Protein AF-0000000078526936 (afdb_homodimer)

Foldseek 3Di:
DADDFKDWDDDCFFFVDWDDLDSFKIKTKGWDFAQAKDKTKMWGRAKKKKKKAKAADWWWKDKPNHTDIHDHQKIKIKTAGTIMMMTIDHHGDITTMMMMIGHFVVQQVLLCVLPNDFQDTSVQQCPDNMGMDMDGHDPVLVVLVVVVVVQVVPPDPDRPSVVVVVSVSVNSSVVSVCCLCCLQCCVVVVPCPVLNVVLLVVLLVQCLVPLQHGDDLCRSCVVSVHTSSNSQRSNCNVVVDGPVVSSLVSLLVQLLVVLLVLPDDQVRSCNVRHHPDSVVSQVSNCVVPVDGSRVNND/DADDFKDWDDDCFFFVDWDDLDSFKIKTKGWDFAQAKDKTKMWGRAKKKKKKAKAADKWWKDKPNHTDIHDHQKIKIKTAGTIMMMTIDHHGDITTMMMMMGHFVVQQVLLCVLPNDWPDTSVLQPPDNMGMDMDGHDPVLVVLVVVVVVQVPPPDPDRPSVSVVVSVSVNSSVVSLVCLLVVLCCVVVVDCPVLNVVLLVVLLVQCLVPLQHGDDLCRSCVVSVHISSSSQNNNCRVVVDGPVVSSLVSLLVQLLVVLLVQPDDQVRSCNVRHHPDSVVSQVSNCVVPVDGSRVNND

Solvent-accessible surface area (backbone atoms only — not comparable to full-atom values): 30686 Å² total; per-residue (Å²): 126,71,62,75,53,63,44,67,70,76,47,83,33,44,53,58,42,76,46,74,73,41,52,48,33,36,41,35,35,25,41,48,64,33,86,45,71,40,79,46,60,36,32,39,76,44,56,34,33,36,44,34,39,29,72,59,46,70,45,54,35,27,46,72,86,38,78,43,78,43,38,52,64,30,41,39,40,37,29,34,29,76,35,44,34,39,36,64,45,49,54,68,42,54,47,38,34,42,41,34,39,31,31,45,68,56,41,25,53,47,38,25,29,47,71,35,93,60,74,39,34,49,70,74,58,36,82,49,50,60,26,72,52,71,43,78,51,50,72,67,55,48,53,48,51,50,51,52,49,57,63,65,62,54,82,60,90,70,64,40,44,36,42,51,42,14,51,51,36,37,53,49,37,54,52,49,50,43,49,52,40,33,61,19,27,67,34,48,85,23,53,56,42,71,62,47,43,50,30,49,52,48,46,50,52,51,38,68,74,25,53,52,69,49,69,49,64,64,54,46,14,60,75,48,71,37,53,30,50,38,42,45,41,38,39,21,67,75,73,70,39,40,65,65,57,46,51,52,50,49,27,46,53,50,28,50,53,40,23,64,70,59,83,41,54,65,62,55,28,31,46,63,33,46,40,91,42,58,68,60,41,39,50,51,38,21,71,74,70,72,47,54,60,68,70,48,56,109,126,72,62,75,55,64,45,68,71,77,47,82,32,45,51,59,41,78,46,73,72,41,50,49,32,34,41,34,34,25,40,48,63,33,86,47,71,42,78,47,61,37,33,38,77,42,57,36,34,36,44,34,38,29,72,62,47,72,43,55,36,27,46,72,85,39,79,44,76,42,38,52,63,30,40,38,39,35,30,32,28,76,34,43,36,40,36,65,43,50,53,68,41,56,47,38,36,43,40,34,38,31,31,44,68,54,42,26,51,47,40,25,30,47,69,35,92,61,90,55,35,49,70,75,57,37,83,49,50,61,25,72,53,73,44,77,52,51,72,68,58,48,52,48,52,51,52,52,51,57,63,64,61,55,80,60,92,71,65,41,44,35,42,50,41,14,50,50,35,36,53,49,38,56,49,49,51,44,44,55,49,30,62,30,20,61,39,38,88,26,60,56,44,72,63,49,43,49,29,50,53,48,47,51,52,51,39,69,75,25,55,56,69,51,69,47,64,63,55,45,14,62,75,53,73,34,51,51,66,42,43,49,49,41,38,22,66,77,74,69,39,41,66,64,58,47,52,52,50,51,28,47,52,50,28,50,54,42,23,65,69,59,81,42,54,68,62,55,30,32,46,63,34,49,43,91,43,58,68,62,42,40,51,53,38,21,71,75,70,72,46,52,60,69,68,50,58,110

Secondary structure (DSSP, 8-state):
-----EEE---SSTTSEEEEEETTEEEEEEEEE-SS-EEEEEEESS-EEEEEEESSS-EEEEETTEEEEE-TTEEEEEEESS-EEEEEE-TT-EEEEEEEEE-HHHHHHHHHHHH-S-S-SHHHH--SSEEEEEEE--HHHHHHHHHHHHHHHS--S---HHHHHHHHHHHHHHHHHHHHHHHHHTTTTS---HHHHHHHHHHHHHHHHTSSSPPPHHHHHHHTT--HHHHHHHHHHHHSS-HHHHHHHHHHHHHHHHHHHTSS-HHHHHHHTT-S-HHHHHHHHHHHHSS-HHHHT-/-----EEE---SSTTSEEEEEETTEEEEEEEEE-SS-EEEEEEESS-EEEEEEESSS-EEEEETTEEEEE-TTEEEEEEESS-EEEEEE-TT-EEEEEEEEE-HHHHHHHHHHHH-S-S-SHHHH--SSEEEEEEE--HHHHHHHHHHHHHHHS--S---HHHHHHHHHHHHHHHHHHHHHHTTTTTTTS---HHHHHHHHHHHHHHHHTSSSPPPHHHHHHHTT--HHHHHHHHHHHHSS-HHHHHHHHHHHHHHHHHHHTSS-HHHHHHHTT-S-HHHHHHHHHHHHSS-HHHHH-

Radius of gyration: 30.87 Å; Cα contacts (8 Å, |Δi|>4): 1061; chains: 2; bounding box: 77×74×76 Å

Nearest PDB structures (foldseek):
  3oio-assembly1_A  TM=9.435E-01  e=1.648E-06  Chromobacterium violaceum
  6swi-assembly1_A  TM=8.668E-01  e=1.620E-05  Geobacillus stearothermophilus
  3w6v-assembly1_A  TM=9.148E-01  e=3.162E-04  Streptomyces griseus
  2gu9-assembly1_B  TM=5.871E-01  e=8.353E-04  Xanthomonas campestris
  8hfb-assembly1_B  TM=5.351E-01  e=3.907E-03  Bacillus subtilis

pLDDT: mean 86.29, std 12.51, range [29.62, 98.69]

Sequence (596 aa):
MSYLPLKYESSDIFPKKTIALRPDLHVMVSSGVFSNNTKRQSGTTAPVFELSYTRKNIIYGEVNRVPVELRPGYSMLGFLGEACAHSEYNSGEEVQLYSIWVSPHTFDGFCEAVCGKSNIGFRSFQKDTYSHCGFKSDAREESIINKLDMCFIKEANQINRLLLESYILELLSINIERLIGEDNSKEYVNRLSRTDIDRLTYARELLLNQLESPPTLFELSRIIHMNDCKLKRSFKQYFGKTVYEFIREQRLEKAFALLEQGEHNVSESAFAVGYTNVSHFSEAFQKKFGILPRVLIRMSYLPLKYESSDIFPKKTIALRPDLHVMVSSGVFSNNTKRQSGTTAPVFELSYTRKNIIYGEVNRVPVELRPGYSMLGFLGEACAHSEYNSGEEVQLYSIWVSPHTFDGFCEAVCGKSNIGFRSFQKDTYSHCGFKSDAREESIINKLDMCFIKEANQINRLLLESYILELLSINIERLIGEDNSKEYVNRLSRTDIDRLTYARELLLNQLESPPTLFELSRIIHMNDCKLKRSFKQYFGKTVYEFIREQRLEKAFALLEQGEHNVSESAFAVGYTNVSHFSEAFQKKFGILPRVLIR

Structure (mmCIF, N/CA/C/O backbone):
data_AF-0000000078526936-model_v1
#
loop_
_entity.id
_entity.type
_entity.pdbx_description
1 polymer 'AraC family transcriptional regulator'
#
loop_
_atom_site.group_PDB
_atom_site.id
_atom_site.type_symbol
_atom_site.label_atom_id
_atom_site.label_alt_id
_atom_site.label_comp_id
_atom_site.label_asym_id
_atom_site.label_entity_id
_atom_site.label_seq_id
_atom_site.pdbx_PDB_ins_code
_atom_site.Cartn_x
_atom_site.Cartn_y
_atom_site.Cartn_z
_atom_site.occupancy
_atom_site.B_iso_or_equiv
_atom_site.auth_seq_id
_atom_site.auth_comp_id
_atom_site.auth_asym_id
_atom_site.auth_atom_id
_atom_site.pdbx_PDB_model_num
ATOM 1 N N . MET A 1 1 ? -12.672 7.824 -14.664 1 58.69 1 MET A N 1
ATOM 2 C CA . MET A 1 1 ? -13.844 7.594 -13.828 1 58.69 1 MET A CA 1
ATOM 3 C C . MET A 1 1 ? -13.789 6.211 -13.18 1 58.69 1 MET A C 1
ATOM 5 O O . MET A 1 1 ? -13.328 5.25 -13.797 1 58.69 1 MET A O 1
ATOM 9 N N . SER A 1 2 ? -13.867 6.164 -11.852 1 71.94 2 SER A N 1
ATOM 10 C CA . SER A 1 2 ? -13.898 4.906 -11.109 1 71.94 2 SER A CA 1
ATOM 11 C C . SER A 1 2 ? -15.102 4.062 -11.5 1 71.94 2 SER A C 1
ATOM 13 O O . SER A 1 2 ? -16.203 4.594 -11.711 1 71.94 2 SER A O 1
ATOM 15 N N . TYR A 1 3 ? -14.859 2.785 -11.938 1 82.12 3 TYR A N 1
ATOM 16 C CA . TYR A 1 3 ? -15.914 1.875 -12.367 1 82.12 3 TYR A CA 1
ATOM 17 C C . TYR A 1 3 ? -15.945 0.623 -11.5 1 82.12 3 TYR A C 1
ATOM 19 O O . TYR A 1 3 ? -14.914 -0.019 -11.289 1 82.12 3 TYR A O 1
ATOM 27 N N . LEU A 1 4 ? -16.984 0.373 -10.922 1 90.25 4 LEU A N 1
ATOM 28 C CA . LEU A 1 4 ? -17.266 -0.844 -10.164 1 90.25 4 LEU A CA 1
ATOM 29 C C . LEU A 1 4 ? -18.438 -1.608 -10.781 1 90.25 4 LEU A C 1
ATOM 31 O O . LEU A 1 4 ? -19.578 -1.141 -10.75 1 90.25 4 LEU A O 1
ATOM 35 N N . PRO A 1 5 ? -18.266 -2.797 -11.367 1 94.12 5 PRO A N 1
ATOM 36 C CA . PRO A 1 5 ? -19.266 -3.514 -12.148 1 94.12 5 PRO A CA 1
ATOM 37 C C . PRO A 1 5 ? -20.203 -4.367 -11.289 1 94.12 5 PRO A C 1
ATOM 39 O O . PRO A 1 5 ? -20.312 -5.578 -11.508 1 94.12 5 PRO A O 1
ATOM 42 N N . LEU A 1 6 ? -20.859 -3.77 -10.398 1 95 6 LEU A N 1
ATOM 43 C CA . LEU A 1 6 ? -21.75 -4.469 -9.477 1 95 6 LEU A CA 1
ATOM 44 C C . LEU A 1 6 ? -23.156 -3.879 -9.523 1 95 6 LEU A C 1
ATOM 46 O O . LEU A 1 6 ? -23.328 -2.672 -9.711 1 95 6 LEU A O 1
ATOM 50 N N . LYS A 1 7 ? -24.094 -4.746 -9.43 1 93.44 7 LYS A N 1
ATOM 51 C CA . LYS A 1 7 ? -25.484 -4.367 -9.203 1 93.44 7 LYS A CA 1
ATOM 52 C C . LYS A 1 7 ? -25.984 -4.879 -7.852 1 93.44 7 LYS A C 1
ATOM 54 O O . LYS A 1 7 ? -25.844 -6.066 -7.547 1 93.44 7 LYS A O 1
ATOM 59 N N . TYR A 1 8 ? -26.438 -3.977 -7.047 1 91.44 8 TYR A N 1
ATOM 60 C CA . TYR A 1 8 ? -26.953 -4.371 -5.742 1 91.44 8 TYR A CA 1
ATOM 61 C C . TYR A 1 8 ? -27.906 -3.32 -5.191 1 91.44 8 TYR A C 1
ATOM 63 O O . TYR A 1 8 ? -27.906 -2.174 -5.645 1 91.44 8 TYR A O 1
ATOM 71 N N . GLU A 1 9 ? -28.766 -3.785 -4.305 1 86.69 9 GLU A N 1
ATOM 72 C CA . GLU A 1 9 ? -29.594 -2.84 -3.572 1 86.69 9 GLU A CA 1
ATOM 73 C C . GLU A 1 9 ? -28.891 -2.332 -2.32 1 86.69 9 GLU A C 1
ATOM 75 O O . GLU A 1 9 ? -28.516 -3.119 -1.445 1 86.69 9 GLU A O 1
ATOM 80 N N . SER A 1 10 ? -28.734 -1.094 -2.242 1 87.5 10 SER A N 1
ATOM 81 C CA . SER A 1 10 ? -28.047 -0.51 -1.099 1 87.5 10 SER A CA 1
ATOM 82 C C . SER A 1 10 ? -28.938 -0.469 0.13 1 87.5 10 SER A C 1
ATOM 84 O O . SER A 1 10 ? -30.172 -0.363 0.007 1 87.5 10 SER A O 1
ATOM 86 N N . SER A 1 11 ? -28.328 -0.636 1.235 1 90.5 11 SER A N 1
ATOM 87 C CA . SER A 1 11 ? -28.984 -0.493 2.527 1 90.5 11 SER A CA 1
ATOM 88 C C . SER A 1 11 ? -28.109 0.243 3.527 1 90.5 11 SER A C 1
ATOM 90 O O . SER A 1 11 ? -27.031 0.731 3.17 1 90.5 11 SER A O 1
ATOM 92 N N . ASP A 1 12 ? -28.516 0.341 4.754 1 91.19 12 ASP A N 1
ATOM 93 C CA . ASP A 1 12 ? -27.734 0.994 5.797 1 91.19 12 ASP A CA 1
ATOM 94 C C . ASP A 1 12 ? -26.578 0.104 6.254 1 91.19 12 ASP A C 1
ATOM 96 O O . ASP A 1 12 ? -25.656 0.571 6.918 1 91.19 12 ASP A O 1
ATOM 100 N N . ILE A 1 13 ? -26.641 -1.102 5.812 1 93.81 13 ILE A N 1
ATOM 101 C CA . ILE A 1 13 ? -25.641 -2.072 6.25 1 93.81 13 ILE A CA 1
ATOM 102 C C . ILE A 1 13 ? -24.766 -2.479 5.07 1 93.81 13 ILE A C 1
ATOM 104 O O . ILE A 1 13 ? -23.562 -2.66 5.223 1 93.81 13 ILE A O 1
ATOM 108 N N . PHE A 1 14 ? -25.391 -2.658 3.818 1 92.75 14 PHE A N 1
ATOM 109 C CA . PHE A 1 14 ? -24.719 -3.211 2.654 1 92.75 14 PHE A CA 1
ATOM 110 C C . PHE A 1 14 ? -24.781 -2.246 1.477 1 92.75 14 PHE A C 1
ATOM 112 O O . PHE A 1 14 ? -25.828 -2.119 0.831 1 92.75 14 PHE A O 1
ATOM 119 N N . PRO A 1 15 ? -23.703 -1.597 1.062 1 91.25 15 PRO A N 1
ATOM 120 C CA . PRO A 1 15 ? -22.547 -1.354 1.922 1 91.25 15 PRO A CA 1
ATOM 121 C C . PRO A 1 15 ? -22.703 -0.098 2.777 1 91.25 15 PRO A C 1
ATOM 123 O O . PRO A 1 15 ? -23.438 0.823 2.404 1 91.25 15 PRO A O 1
ATOM 126 N N . LYS A 1 16 ? -22.062 0.005 3.83 1 90.81 16 LYS A N 1
ATOM 127 C CA . LYS A 1 16 ? -21.984 1.224 4.633 1 90.81 16 LYS A CA 1
ATOM 128 C C . LYS A 1 16 ? -21.125 2.281 3.945 1 90.81 16 LYS A C 1
ATOM 130 O O . LYS A 1 16 ? -21.438 3.473 4 1 90.81 16 LYS A O 1
ATOM 135 N N . LYS A 1 17 ? -20.109 1.861 3.35 1 91.94 17 LYS A N 1
ATOM 136 C CA . LYS A 1 17 ? -19.188 2.75 2.645 1 91.94 17 LYS A CA 1
ATOM 137 C C . LYS A 1 17 ? -18.562 2.049 1.441 1 91.94 17 LYS A C 1
ATOM 139 O O . LYS A 1 17 ? -18.219 0.868 1.513 1 91.94 17 LYS A O 1
ATOM 144 N N . THR A 1 18 ? -18.422 2.756 0.32 1 94 18 THR A N 1
ATOM 145 C CA . THR A 1 18 ? -17.656 2.332 -0.851 1 94 18 THR A CA 1
ATOM 146 C C . THR A 1 18 ? -16.562 3.338 -1.174 1 94 18 THR A C 1
ATOM 148 O O . THR A 1 18 ? -16.844 4.516 -1.408 1 94 18 THR A O 1
ATOM 151 N N . ILE A 1 19 ? -15.414 2.932 -1.171 1 94.56 19 ILE A N 1
ATOM 152 C CA . ILE A 1 19 ? -14.281 3.822 -1.386 1 94.56 19 ILE A CA 1
ATOM 153 C C . ILE A 1 19 ? -13.508 3.379 -2.625 1 94.56 19 ILE A C 1
ATOM 155 O O . ILE A 1 19 ? -13.055 2.234 -2.707 1 94.56 19 ILE A O 1
ATOM 159 N N . ALA A 1 20 ? -13.328 4.297 -3.58 1 95.19 20 ALA A N 1
ATOM 160 C CA . ALA A 1 20 ? -12.461 4.062 -4.727 1 95.19 20 ALA A CA 1
ATOM 161 C C . ALA A 1 20 ? -11.016 4.43 -4.406 1 95.19 20 ALA A C 1
ATOM 163 O O . ALA A 1 20 ? -10.695 5.609 -4.223 1 95.19 20 ALA A O 1
ATOM 164 N N . LEU A 1 21 ? -10.211 3.518 -4.32 1 95.88 21 LEU A N 1
ATOM 165 C CA . LEU A 1 21 ? -8.797 3.768 -4.055 1 95.88 21 LEU A CA 1
ATOM 166 C C . LEU A 1 21 ? -8.047 4.07 -5.348 1 95.88 21 LEU A C 1
ATOM 168 O O . LEU A 1 21 ? -7.145 4.91 -5.363 1 95.88 21 LEU A O 1
ATOM 172 N N . ARG A 1 22 ? -8.375 3.377 -6.352 1 94.75 22 ARG A N 1
ATOM 173 C CA . ARG A 1 22 ? -7.984 3.545 -7.746 1 94.75 22 ARG A CA 1
ATOM 174 C C . ARG A 1 22 ? -9.18 3.352 -8.672 1 94.75 22 ARG A C 1
ATOM 176 O O . ARG A 1 22 ? -10.234 2.891 -8.242 1 94.75 22 ARG A O 1
ATOM 183 N N . PRO A 1 23 ? -9.023 3.783 -9.898 1 91.38 23 PRO A N 1
ATOM 184 C CA . PRO A 1 23 ? -10.156 3.633 -10.805 1 91.38 23 PRO A CA 1
ATOM 185 C C . PRO A 1 23 ? -10.703 2.205 -10.844 1 91.38 23 PRO A C 1
ATOM 187 O O . PRO A 1 23 ? -11.914 2.002 -10.977 1 91.38 23 PRO A O 1
ATOM 190 N N . ASP A 1 24 ? -9.844 1.182 -10.648 1 94.44 24 ASP A N 1
ATOM 191 C CA . ASP A 1 24 ? -10.242 -0.216 -10.789 1 94.44 24 ASP A CA 1
ATOM 192 C C . ASP A 1 24 ? -9.992 -0.99 -9.492 1 94.44 24 ASP A C 1
ATOM 194 O O . ASP A 1 24 ? -9.805 -2.207 -9.516 1 94.44 24 ASP A O 1
ATOM 198 N N . LEU A 1 25 ? -9.859 -0.347 -8.43 1 97.69 25 LEU A N 1
ATOM 199 C CA . LEU A 1 25 ? -9.648 -0.929 -7.109 1 97.69 25 LEU A CA 1
ATOM 200 C C . LEU A 1 25 ? -10.531 -0.245 -6.07 1 97.69 25 LEU A C 1
ATOM 202 O O . LEU A 1 25 ? -10.336 0.934 -5.762 1 97.69 25 LEU A O 1
ATOM 206 N N . HIS A 1 26 ? -11.484 -1.005 -5.469 1 97.88 26 HIS A N 1
ATOM 207 C CA . HIS A 1 26 ? -12.453 -0.46 -4.527 1 97.88 26 HIS A CA 1
ATOM 208 C C . HIS A 1 26 ? -12.516 -1.298 -3.252 1 97.88 26 HIS A C 1
ATOM 210 O O . HIS A 1 26 ? -12.266 -2.504 -3.285 1 97.88 26 HIS A O 1
ATOM 216 N N . VAL A 1 27 ? -12.883 -0.655 -2.227 1 97.62 27 VAL A N 1
ATOM 217 C CA . VAL A 1 27 ? -13.188 -1.361 -0.987 1 97.62 27 VAL A CA 1
ATOM 218 C C . VAL A 1 27 ? -14.602 -1.021 -0.531 1 97.62 27 VAL A C 1
ATOM 220 O O . VAL A 1 27 ? -14.992 0.15 -0.509 1 97.62 27 VAL A O 1
ATOM 223 N N . MET A 1 28 ? -15.375 -2.004 -0.269 1 96.81 28 MET A N 1
ATOM 224 C CA . MET A 1 28 ? -16.703 -1.859 0.319 1 96.81 28 MET A CA 1
ATOM 225 C C . MET A 1 28 ? -16.719 -2.35 1.763 1 96.81 28 MET A C 1
ATOM 227 O O . MET A 1 28 ? -16.234 -3.447 2.055 1 96.81 28 MET A O 1
ATOM 231 N N . VAL A 1 29 ? -17.234 -1.55 2.557 1 95.62 29 VAL A N 1
ATOM 232 C CA . VAL A 1 29 ? -17.375 -1.899 3.967 1 95.62 29 VAL A CA 1
ATOM 233 C C . VAL A 1 29 ? -18.859 -2.059 4.305 1 95.62 29 VAL A C 1
ATOM 235 O O . VAL A 1 29 ? -19.656 -1.14 4.094 1 95.62 29 VAL A O 1
ATOM 238 N N . SER A 1 30 ? -19.219 -3.201 4.785 1 95.75 30 SER A N 1
ATOM 239 C CA . SER A 1 30 ? -20.578 -3.461 5.273 1 95.75 30 SER A CA 1
ATOM 240 C C . SER A 1 30 ? -20.562 -3.754 6.773 1 95.75 30 SER A C 1
ATOM 242 O O . SER A 1 30 ? -19.781 -4.566 7.25 1 95.75 30 SER A O 1
ATOM 244 N N . SER A 1 31 ? -21.422 -3.043 7.426 1 94 31 SER A N 1
ATOM 245 C CA . SER A 1 31 ? -21.438 -3.209 8.875 1 94 31 SER A CA 1
ATOM 246 C C . SER A 1 31 ? -22.781 -2.807 9.469 1 94 31 SER A C 1
ATOM 248 O O . SER A 1 31 ? -23.406 -1.853 9.008 1 94 31 SER A O 1
ATOM 250 N N . GLY A 1 32 ? -23.141 -3.572 10.516 1 94.62 32 GLY A N 1
ATOM 251 C CA . GLY A 1 32 ? -24.375 -3.271 11.219 1 94.62 32 GLY A CA 1
ATOM 252 C C . GLY A 1 32 ? -25.078 -4.508 11.758 1 94.62 32 GLY A C 1
ATOM 253 O O . GLY A 1 32 ? -24.547 -5.621 11.641 1 94.62 32 GLY A O 1
ATOM 254 N N . VAL A 1 33 ? -26.188 -4.25 12.406 1 95.19 33 VAL A N 1
ATOM 255 C CA . VAL A 1 33 ? -27.031 -5.32 12.945 1 95.19 33 VAL A CA 1
ATOM 256 C C . VAL A 1 33 ? -28.375 -5.328 12.234 1 95.19 33 VAL A C 1
ATOM 258 O O . VAL A 1 33 ? -29.047 -4.297 12.141 1 95.19 33 VAL A O 1
ATOM 261 N N . PHE A 1 34 ? -28.797 -6.527 11.773 1 94.88 34 PHE A N 1
ATOM 262 C CA . PHE A 1 34 ? -30.062 -6.633 11.07 1 94.88 34 PHE A CA 1
ATOM 263 C C . PHE A 1 34 ? -31.234 -6.578 12.055 1 94.88 34 PHE A C 1
ATOM 265 O O . PHE A 1 34 ? -31.25 -7.32 13.039 1 94.88 34 PHE A O 1
ATOM 272 N N . SER A 1 35 ? -32.125 -5.68 11.719 1 94.31 35 SER A N 1
ATOM 273 C CA . SER A 1 35 ? -33.312 -5.547 12.578 1 94.31 35 SER A CA 1
ATOM 274 C C . SER A 1 35 ? -34.344 -6.609 12.25 1 94.31 35 SER A C 1
ATOM 276 O O . SER A 1 35 ? -35.188 -6.922 13.086 1 94.31 35 SER A O 1
ATOM 278 N N . ASN A 1 36 ? -34.406 -7.117 11.047 1 93.31 36 ASN A N 1
ATOM 279 C CA . ASN A 1 36 ? -35.281 -8.156 10.555 1 93.31 36 ASN A CA 1
ATOM 280 C C . ASN A 1 36 ? -34.562 -9.172 9.688 1 93.31 36 ASN A C 1
ATOM 282 O O . ASN A 1 36 ? -33.406 -8.953 9.297 1 93.31 36 ASN A O 1
ATOM 286 N N . ASN A 1 37 ? -35.25 -10.281 9.555 1 94.69 37 ASN A N 1
ATOM 287 C CA . ASN A 1 37 ? -34.719 -11.211 8.562 1 94.69 37 ASN A CA 1
ATOM 288 C C . ASN A 1 37 ? -34.625 -10.562 7.184 1 94.69 37 ASN A C 1
ATOM 290 O O . ASN A 1 37 ? -35.594 -9.938 6.723 1 94.69 37 ASN A O 1
ATOM 294 N N . THR A 1 38 ? -33.469 -10.703 6.645 1 94.25 38 THR A N 1
ATOM 295 C CA . THR A 1 38 ? -33.219 -9.992 5.395 1 94.25 38 THR A CA 1
ATOM 296 C C . THR A 1 38 ? -32.594 -10.922 4.355 1 94.25 38 THR A C 1
ATOM 298 O O . THR A 1 38 ? -31.703 -11.703 4.672 1 94.25 38 THR A O 1
ATOM 301 N N . LYS A 1 39 ? -33.156 -10.836 3.18 1 93.38 39 LYS A N 1
ATOM 302 C CA . LYS A 1 39 ? -32.562 -11.484 2.018 1 93.38 39 LYS A CA 1
ATOM 303 C C . LYS A 1 39 ? -31.906 -10.469 1.092 1 93.38 39 LYS A C 1
ATOM 305 O O . LYS A 1 39 ? -32.469 -9.406 0.826 1 93.38 39 LYS A O 1
ATOM 310 N N . ARG A 1 40 ? -30.688 -10.812 0.684 1 94.69 40 ARG A N 1
ATOM 311 C CA . ARG A 1 40 ? -29.969 -9.898 -0.191 1 94.69 40 ARG A CA 1
ATOM 312 C C . ARG A 1 40 ? -29.609 -10.57 -1.514 1 94.69 40 ARG A C 1
ATOM 314 O O . ARG A 1 40 ? -29.234 -11.75 -1.539 1 94.69 40 ARG A O 1
ATOM 321 N N . GLN A 1 41 ? -29.734 -9.719 -2.543 1 93.81 41 GLN A N 1
ATOM 322 C CA . GLN A 1 41 ? -29.328 -10.148 -3.877 1 93.81 41 GLN A CA 1
ATOM 323 C C . GLN A 1 41 ? -28.391 -9.141 -4.527 1 93.81 41 GLN A C 1
ATOM 325 O O . GLN A 1 41 ? -28.594 -7.93 -4.402 1 93.81 41 GLN A O 1
ATOM 330 N N . SER A 1 42 ? -27.375 -9.68 -5.098 1 94.81 42 SER A N 1
ATOM 331 C CA . SER A 1 42 ? -26.438 -8.852 -5.848 1 94.81 42 SER A CA 1
ATOM 332 C C . SER A 1 42 ? -25.938 -9.578 -7.094 1 94.81 42 SER A C 1
ATOM 334 O O . SER A 1 42 ? -26.203 -10.766 -7.277 1 94.81 42 SER A O 1
ATOM 336 N N . GLY A 1 43 ? -25.344 -8.805 -7.98 1 95.25 43 GLY A N 1
ATOM 337 C CA . GLY A 1 43 ? -24.797 -9.391 -9.195 1 95.25 43 GLY A CA 1
ATOM 338 C C . GLY A 1 43 ? -23.703 -8.547 -9.82 1 95.25 43 GLY A C 1
ATOM 339 O O . GLY A 1 43 ? -23.453 -7.426 -9.383 1 95.25 43 GLY A O 1
ATOM 340 N N . THR A 1 44 ? -23.047 -9.203 -10.773 1 96.06 44 THR A N 1
ATOM 341 C CA . THR A 1 44 ? -21.984 -8.492 -11.492 1 96.06 44 THR A CA 1
ATOM 342 C C . THR A 1 44 ? -22.469 -8.078 -12.875 1 96.06 44 THR A C 1
ATOM 344 O O . THR A 1 44 ? -23.344 -8.727 -13.461 1 96.06 44 THR A O 1
ATOM 347 N N . THR A 1 45 ? -21.984 -6.984 -13.375 1 94.06 45 THR A N 1
ATOM 348 C CA . THR A 1 45 ? -22.297 -6.531 -14.727 1 94.06 45 THR A CA 1
ATOM 349 C C . THR A 1 45 ? -21.109 -6.773 -15.664 1 94.06 45 THR A C 1
ATOM 351 O O . THR A 1 45 ? -21.234 -6.633 -16.875 1 94.06 45 THR A O 1
ATOM 354 N N . ALA A 1 46 ? -19.969 -7.09 -15.195 1 94.44 46 ALA A N 1
ATOM 355 C CA . ALA A 1 46 ? -18.75 -7.488 -15.883 1 94.44 46 ALA A CA 1
ATOM 356 C C . ALA A 1 46 ? -17.844 -8.305 -14.961 1 94.44 46 ALA A C 1
ATOM 358 O O . ALA A 1 46 ? -18.016 -8.297 -13.742 1 94.44 46 ALA A O 1
ATOM 359 N N . PRO A 1 47 ? -16.891 -9.031 -15.469 1 95.56 47 PRO A N 1
ATOM 360 C CA . PRO A 1 47 ? -16 -9.844 -14.633 1 95.56 47 PRO A CA 1
ATOM 361 C C . PRO A 1 47 ? -15.242 -9.008 -13.602 1 95.56 47 PRO A C 1
ATOM 363 O O . PRO A 1 47 ? -14.828 -7.883 -13.906 1 95.56 47 PRO A O 1
ATOM 366 N N . VAL A 1 48 ? -15.031 -9.641 -12.445 1 97.75 48 VAL A N 1
ATOM 367 C CA . VAL A 1 48 ? -14.367 -8.891 -11.375 1 97.75 48 VAL A CA 1
ATOM 368 C C . VAL A 1 48 ? -13.812 -9.859 -10.336 1 97.75 48 VAL A C 1
ATOM 370 O O . VAL A 1 48 ? -14.352 -10.953 -10.141 1 97.75 48 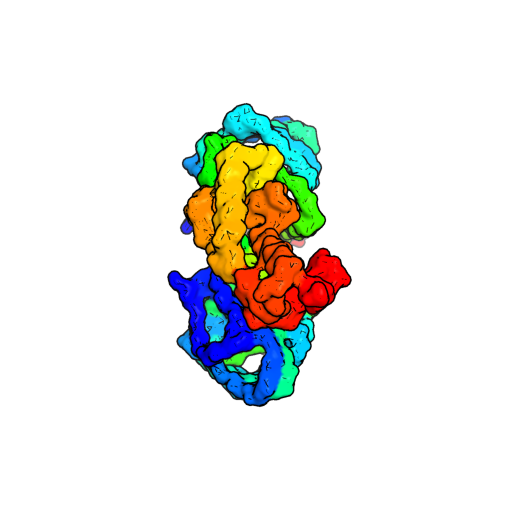VAL A O 1
ATOM 373 N N . PHE A 1 49 ? -12.711 -9.492 -9.742 1 97.81 49 PHE A N 1
ATOM 374 C CA . PHE A 1 49 ? -12.117 -10.219 -8.625 1 97.81 49 PHE A CA 1
ATOM 375 C C . PHE A 1 49 ? -12.562 -9.617 -7.293 1 97.81 49 PHE A C 1
ATOM 377 O O . PHE A 1 49 ? -12.648 -8.398 -7.148 1 97.81 49 PHE A O 1
ATOM 384 N N . GLU A 1 50 ? -12.789 -10.523 -6.309 1 98.12 50 GLU A N 1
ATOM 385 C CA . GLU A 1 50 ? -13.125 -10.07 -4.965 1 98.12 50 GLU A CA 1
ATOM 386 C C . GLU A 1 50 ? -12.242 -10.742 -3.916 1 98.12 50 GLU A C 1
ATOM 388 O O . GLU A 1 50 ? -12.047 -11.961 -3.951 1 98.12 50 GLU A O 1
ATOM 393 N N . LEU A 1 51 ? -11.672 -10.055 -3.033 1 98.62 51 LEU A N 1
ATOM 394 C CA . LEU A 1 51 ? -11.094 -10.508 -1.774 1 98.62 51 LEU A CA 1
ATOM 395 C C . LEU A 1 51 ? -11.945 -10.055 -0.59 1 98.62 51 LEU A C 1
ATOM 397 O O . LEU A 1 51 ? -12.172 -8.859 -0.412 1 98.62 51 LEU A O 1
ATOM 401 N N . SER A 1 52 ? -12.406 -10.93 0.24 1 98.19 52 SER A N 1
ATOM 402 C CA . SER A 1 52 ? -13.344 -10.531 1.288 1 98.19 52 SER A CA 1
ATOM 403 C C . SER A 1 52 ? -12.938 -11.109 2.639 1 98.19 52 SER A C 1
ATOM 405 O O . SER A 1 52 ? -12.328 -12.18 2.703 1 98.19 52 SER A O 1
ATOM 407 N N . TYR A 1 53 ? -13.297 -10.414 3.699 1 97.38 53 TYR A N 1
ATOM 408 C CA . TYR A 1 53 ? -13.07 -10.789 5.09 1 97.38 53 TYR A CA 1
ATOM 409 C C . TYR A 1 53 ? -14.297 -10.492 5.945 1 97.38 53 TYR A C 1
ATOM 411 O O . TYR A 1 53 ? -14.789 -9.367 5.969 1 97.38 53 TYR A O 1
ATOM 419 N N . THR A 1 54 ? -14.781 -11.43 6.684 1 97.06 54 THR A N 1
ATOM 420 C CA . THR A 1 54 ? -15.781 -11.141 7.711 1 97.06 54 THR A CA 1
ATOM 421 C C . THR A 1 54 ? -15.133 -11.086 9.086 1 97.06 54 THR A C 1
ATOM 423 O O . THR A 1 54 ? -14.219 -11.867 9.383 1 97.06 54 THR A O 1
ATOM 426 N N . ARG A 1 55 ? -15.555 -10.227 9.914 1 94.88 55 ARG A N 1
ATOM 427 C CA . ARG A 1 55 ? -14.898 -10 11.203 1 94.88 55 ARG A CA 1
ATOM 428 C C . ARG A 1 55 ? -15.766 -10.516 12.352 1 94.88 55 ARG A C 1
ATOM 430 O O . ARG A 1 55 ? -15.305 -10.594 13.492 1 94.88 55 ARG A O 1
ATOM 437 N N . LYS A 1 56 ? -16.938 -10.828 12.188 1 92.38 56 LYS A N 1
ATOM 438 C CA . LYS A 1 56 ? -17.859 -11.211 13.266 1 92.38 56 LYS A CA 1
ATOM 439 C C . LYS A 1 56 ? -18.359 -12.641 13.07 1 92.38 56 LYS A C 1
ATOM 441 O O . LYS A 1 56 ? -17.672 -13.602 13.445 1 92.38 56 LYS A O 1
ATOM 446 N N . ASN A 1 57 ? -19.469 -12.82 12.352 1 89.12 57 ASN A N 1
ATOM 447 C CA . ASN A 1 57 ? -20.094 -14.125 12.18 1 89.12 57 ASN A CA 1
ATOM 448 C C . ASN A 1 57 ? -19.781 -14.719 10.805 1 89.12 57 ASN A C 1
ATOM 450 O O . ASN A 1 57 ? -19.344 -14.008 9.898 1 89.12 57 ASN A O 1
ATOM 454 N N . ILE A 1 58 ? -19.984 -16.016 10.82 1 90.69 58 ILE A N 1
ATOM 455 C CA . ILE A 1 58 ? -19.922 -16.688 9.523 1 90.69 58 ILE A CA 1
ATOM 456 C C . ILE A 1 58 ? -21.047 -16.156 8.625 1 90.69 58 ILE A C 1
ATOM 458 O O . ILE A 1 58 ? -22.172 -15.977 9.078 1 90.69 58 ILE A O 1
ATOM 462 N N . ILE A 1 59 ? -20.75 -15.852 7.43 1 95.12 59 ILE A N 1
ATOM 463 C CA . ILE A 1 59 ? -21.734 -15.438 6.445 1 95.12 59 ILE A CA 1
ATOM 464 C C . ILE A 1 59 ? -21.953 -16.547 5.43 1 95.12 59 ILE A C 1
ATOM 466 O O . ILE A 1 59 ? -21 -17.047 4.828 1 95.12 59 ILE A O 1
ATOM 470 N N . TYR A 1 60 ? -23.203 -16.875 5.301 1 91.19 60 TYR A N 1
ATOM 471 C CA . TYR A 1 60 ? -23.594 -17.906 4.336 1 91.19 60 TYR A CA 1
ATOM 472 C C . TYR A 1 60 ? -24.266 -17.281 3.115 1 91.19 60 TYR A C 1
ATOM 474 O O . TYR A 1 60 ? -25.062 -16.344 3.248 1 91.19 60 TYR A O 1
ATOM 482 N N . GLY A 1 61 ? -23.859 -17.859 1.959 1 93.62 61 GLY A N 1
ATOM 483 C CA . GLY A 1 61 ? -24.5 -17.406 0.729 1 93.62 61 GLY A CA 1
ATOM 484 C C . GLY A 1 61 ? -24.281 -18.359 -0.432 1 93.62 61 GLY A C 1
ATOM 485 O O . GLY A 1 61 ? -23.906 -19.516 -0.233 1 93.62 61 GLY A O 1
ATOM 486 N N . GLU A 1 62 ? -24.766 -17.844 -1.621 1 93.25 62 GLU A N 1
ATOM 487 C CA . GLU A 1 62 ? -24.594 -18.578 -2.871 1 93.25 62 GLU A CA 1
ATOM 488 C C . GLU A 1 62 ? -24.219 -17.641 -4.012 1 93.25 62 GLU A C 1
ATOM 490 O O . GLU A 1 62 ? -24.766 -16.531 -4.109 1 93.25 62 GLU A O 1
ATOM 495 N N . VAL A 1 63 ? -23.312 -18.109 -4.762 1 93.81 63 VAL A N 1
ATOM 496 C CA . VAL A 1 63 ? -22.969 -17.406 -6 1 93.81 63 VAL A CA 1
ATOM 497 C C . VAL A 1 63 ? -23.172 -18.344 -7.191 1 93.81 63 VAL A C 1
ATOM 499 O O . VAL A 1 63 ? -22.5 -19.375 -7.281 1 93.81 63 VAL A O 1
ATOM 502 N N . ASN A 1 64 ? -24.047 -17.984 -8.086 1 91.25 64 ASN A N 1
ATOM 503 C CA . ASN A 1 64 ? -24.391 -18.844 -9.211 1 91.25 64 ASN A CA 1
ATOM 504 C C . ASN A 1 64 ? -24.719 -20.266 -8.734 1 91.25 64 ASN A C 1
ATOM 506 O O . ASN A 1 64 ? -24.188 -21.234 -9.273 1 91.25 64 ASN A O 1
ATOM 510 N N . ARG A 1 65 ? -25.406 -20.375 -7.68 1 85.44 65 ARG A N 1
ATOM 511 C CA . ARG A 1 65 ? -25.922 -21.609 -7.102 1 85.44 65 ARG A CA 1
ATOM 512 C C . ARG A 1 65 ? -24.812 -22.422 -6.461 1 85.44 65 ARG A C 1
ATOM 514 O O . ARG A 1 65 ? -25 -23.609 -6.16 1 85.44 65 ARG A O 1
ATOM 521 N N . VAL A 1 66 ? -23.656 -21.875 -6.355 1 85.12 66 VAL A N 1
ATOM 522 C CA . VAL A 1 66 ? -22.562 -22.484 -5.613 1 85.12 66 VAL A CA 1
ATOM 523 C C . VAL A 1 66 ? -22.547 -21.953 -4.184 1 85.12 66 VAL A C 1
ATOM 525 O O . VAL A 1 66 ? -22.453 -20.75 -3.967 1 85.12 66 VAL A O 1
ATOM 528 N N . PRO A 1 67 ? -22.609 -22.844 -3.252 1 88.75 67 PRO A N 1
ATOM 529 C CA . PRO A 1 67 ? -22.578 -22.375 -1.863 1 88.75 67 PRO A CA 1
ATOM 530 C C . PRO A 1 67 ? -21.234 -21.766 -1.481 1 88.75 67 PRO A C 1
ATOM 532 O O . PRO A 1 67 ? -20.188 -22.281 -1.888 1 88.75 67 PRO A O 1
ATOM 535 N N . VAL A 1 68 ? -21.297 -20.703 -0.735 1 90.06 68 VAL A N 1
ATOM 536 C CA . VAL A 1 68 ? -20.094 -20.016 -0.272 1 90.06 68 VAL A CA 1
ATOM 537 C C . VAL A 1 68 ? -20.234 -19.672 1.21 1 90.06 68 VAL A C 1
ATOM 539 O O . VAL A 1 68 ? -21.328 -19.328 1.678 1 90.06 68 VAL A O 1
ATOM 542 N N . GLU A 1 69 ? -19.094 -19.844 1.873 1 90.44 69 GLU A N 1
ATOM 543 C CA . GLU A 1 69 ? -19.031 -19.5 3.293 1 90.44 69 GLU A CA 1
ATOM 544 C C . GLU A 1 69 ? -17.844 -18.594 3.594 1 90.44 69 GLU A C 1
ATOM 546 O O . GLU A 1 69 ? -16.703 -18.938 3.277 1 90.44 69 GLU A O 1
ATOM 551 N N . LEU A 1 70 ? -18.156 -17.469 4.168 1 94.12 70 LEU A N 1
ATOM 552 C CA . LEU A 1 70 ? -17.094 -16.594 4.676 1 94.12 70 LEU A CA 1
ATOM 553 C C . LEU A 1 70 ? -16.922 -16.781 6.18 1 94.12 70 LEU A C 1
ATOM 555 O O . LEU A 1 70 ? -17.891 -16.672 6.941 1 94.12 70 LEU A O 1
ATOM 559 N N . ARG A 1 71 ? -15.695 -17 6.633 1 91 71 ARG A N 1
ATOM 560 C CA . ARG A 1 71 ? -15.414 -17.266 8.039 1 91 71 ARG A CA 1
ATOM 561 C C . ARG A 1 71 ? -14.398 -16.266 8.594 1 91 71 ARG A C 1
ATOM 563 O O . ARG A 1 71 ? -13.43 -15.922 7.91 1 91 71 ARG A O 1
ATOM 570 N N . PRO A 1 72 ? -14.688 -15.82 9.875 1 92.75 72 PRO A N 1
ATOM 571 C CA . PRO A 1 72 ? -13.625 -15.023 10.492 1 92.75 72 PRO A CA 1
ATOM 572 C C . PRO A 1 72 ? -12.289 -15.758 10.547 1 92.75 72 PRO A C 1
ATOM 574 O O . PRO A 1 72 ? -12.258 -16.969 10.789 1 92.75 72 PRO A O 1
ATOM 577 N N . GLY A 1 73 ? -11.234 -15.047 10.219 1 90.12 73 GLY A N 1
ATOM 578 C CA . GLY A 1 73 ? -9.922 -15.664 10.25 1 90.12 73 GLY A CA 1
ATOM 579 C C . GLY A 1 73 ? -9.5 -16.25 8.914 1 90.12 73 GLY A C 1
ATOM 580 O O . GLY A 1 73 ? -8.414 -16.812 8.789 1 90.12 73 GLY A O 1
ATOM 581 N N . TYR A 1 74 ? -10.359 -16.141 7.965 1 91.81 74 TYR A N 1
ATOM 582 C CA . TYR A 1 74 ? -10.055 -16.625 6.625 1 91.81 74 TYR A CA 1
ATOM 583 C C . TYR A 1 74 ? -10.219 -15.516 5.59 1 91.81 74 TYR A C 1
ATOM 585 O O . TYR A 1 74 ? -11.055 -14.625 5.758 1 91.81 74 TYR A O 1
ATOM 593 N N . SER A 1 75 ? -9.422 -15.539 4.586 1 95.75 75 SER A N 1
ATOM 594 C CA . SER A 1 75 ? -9.656 -14.742 3.385 1 95.75 75 SER A CA 1
ATOM 595 C C . SER A 1 75 ? -10.414 -15.539 2.33 1 95.75 75 SER A C 1
ATOM 597 O O . SER A 1 75 ? -10.203 -16.75 2.182 1 95.75 75 SER A O 1
ATOM 599 N N . MET A 1 76 ? -11.336 -14.898 1.691 1 95.38 76 MET A N 1
ATOM 600 C CA . MET A 1 76 ? -12.047 -15.523 0.584 1 95.38 76 MET A CA 1
ATOM 601 C C . MET A 1 76 ? -11.766 -14.805 -0.728 1 95.38 76 MET A C 1
ATOM 603 O O . MET A 1 76 ? -11.977 -13.594 -0.836 1 95.38 76 MET A O 1
ATOM 607 N N . LEU A 1 77 ? -11.211 -15.547 -1.656 1 96 77 LEU A N 1
ATOM 608 C CA . LEU A 1 77 ? -10.938 -15.031 -2.994 1 96 77 LEU A CA 1
ATOM 609 C C . LEU A 1 77 ? -11.984 -15.531 -3.99 1 96 77 LEU A C 1
ATOM 611 O O . LEU A 1 77 ? -12.234 -16.734 -4.082 1 96 77 LEU A O 1
ATOM 615 N N . GLY A 1 78 ? -12.586 -14.586 -4.691 1 95.31 78 GLY A N 1
ATOM 616 C CA . GLY A 1 78 ? -13.578 -14.938 -5.695 1 95.31 78 GLY A CA 1
ATOM 617 C C . GLY A 1 78 ? -13.266 -14.367 -7.066 1 95.31 78 GLY A C 1
ATOM 618 O O . GLY A 1 78 ? -12.891 -13.195 -7.184 1 95.31 78 GLY A O 1
ATOM 619 N N . PHE A 1 79 ? -13.391 -15.148 -8.047 1 95 79 PHE A N 1
ATOM 620 C CA . PHE A 1 79 ? -13.273 -14.773 -9.453 1 95 79 PHE A CA 1
ATOM 621 C C . PHE A 1 79 ? -14.625 -14.875 -10.148 1 95 79 PHE A C 1
ATOM 623 O O . PHE A 1 79 ? -15.07 -15.969 -10.492 1 95 79 PHE A O 1
ATOM 630 N N . LEU A 1 80 ? -15.18 -13.68 -10.43 1 95.81 80 LEU A N 1
ATOM 631 C CA . LEU A 1 80 ? -16.562 -13.641 -10.875 1 95.81 80 LEU A CA 1
ATOM 632 C C . LEU A 1 80 ? -16.656 -13.219 -12.336 1 95.81 80 LEU A C 1
ATOM 634 O O . LEU A 1 80 ? -16.094 -12.195 -12.734 1 95.81 80 LEU A O 1
ATOM 638 N N . GLY A 1 81 ? -17.312 -14.008 -13.125 1 93.81 81 GLY A N 1
ATOM 639 C CA . GLY A 1 81 ? -17.797 -13.578 -14.422 1 93.81 81 GLY A CA 1
ATOM 640 C C . GLY A 1 81 ? -19.172 -12.945 -14.375 1 93.81 81 GLY A C 1
ATOM 641 O O . GLY A 1 81 ? -19.391 -11.977 -13.641 1 93.81 81 GLY A O 1
ATOM 642 N N . GLU A 1 82 ? -20.094 -13.477 -15.094 1 91.12 82 GLU A N 1
ATOM 643 C CA . GLU A 1 82 ? -21.5 -13.148 -14.859 1 91.12 82 GLU A CA 1
ATOM 644 C C . GLU A 1 82 ? -22.047 -13.914 -13.664 1 91.12 82 GLU A C 1
ATOM 646 O O . GLU A 1 82 ? -22.234 -15.133 -13.727 1 91.12 82 GLU A O 1
ATOM 651 N N . ALA A 1 83 ? -22.266 -13.125 -12.602 1 93.38 83 ALA A N 1
ATOM 652 C CA . ALA A 1 83 ? -22.578 -13.82 -11.359 1 93.38 83 ALA A CA 1
ATOM 653 C C . ALA A 1 83 ? -23.781 -13.18 -10.664 1 93.38 83 ALA A C 1
ATOM 655 O O . ALA A 1 83 ? -24 -11.969 -10.797 1 93.38 83 ALA A O 1
ATOM 656 N N . CYS A 1 84 ? -24.5 -13.969 -10.031 1 95.31 84 CYS A N 1
ATOM 657 C CA . CYS A 1 84 ? -25.562 -13.578 -9.125 1 95.31 84 CYS A CA 1
ATOM 658 C C . CYS A 1 84 ? -25.359 -14.188 -7.742 1 95.31 84 CYS A C 1
ATOM 660 O O . CYS A 1 84 ? -25.125 -15.391 -7.617 1 95.31 84 CYS A O 1
ATOM 662 N N . ALA A 1 85 ? -25.453 -13.336 -6.766 1 95.19 85 ALA A N 1
ATOM 663 C CA . ALA A 1 85 ? -25.203 -13.797 -5.398 1 95.19 85 ALA A CA 1
ATOM 664 C C . ALA A 1 85 ? -26.422 -13.578 -4.52 1 95.19 85 ALA A C 1
ATOM 666 O O . ALA A 1 85 ? -27.141 -12.586 -4.672 1 95.19 85 ALA A O 1
ATOM 667 N N . HIS A 1 86 ? -26.641 -14.516 -3.678 1 95 86 HIS A N 1
ATOM 668 C CA . HIS A 1 86 ? -27.719 -14.461 -2.697 1 95 86 HIS A CA 1
ATOM 669 C C . HIS A 1 86 ? -27.188 -14.75 -1.291 1 95 86 HIS A C 1
ATOM 671 O O . HIS A 1 86 ? -26.344 -15.609 -1.104 1 95 86 HIS A O 1
ATOM 677 N N . SER A 1 87 ? -27.656 -14 -0.355 1 94.19 87 SER A N 1
ATOM 678 C CA . SER A 1 87 ? -27.344 -14.258 1.046 1 94.19 87 SER A CA 1
ATOM 679 C C . SER A 1 87 ? -28.531 -13.938 1.948 1 94.19 87 SER A C 1
ATOM 681 O O . SER A 1 87 ? -29.422 -13.172 1.568 1 94.19 87 SER A O 1
ATOM 683 N N . GLU A 1 88 ? -28.578 -14.562 3.088 1 92 88 GLU A N 1
ATOM 684 C CA . GLU A 1 88 ? -29.656 -14.359 4.055 1 92 88 GLU A CA 1
ATOM 685 C C . GLU A 1 88 ? -29.094 -14.07 5.445 1 92 88 GLU A C 1
ATOM 687 O O . GLU A 1 88 ? -28.109 -14.672 5.859 1 92 88 GLU A O 1
ATOM 692 N N . TYR A 1 89 ? -29.766 -13.195 6.043 1 94.94 89 TYR A N 1
ATOM 693 C CA . TYR A 1 89 ? -29.359 -12.773 7.379 1 94.94 89 TYR A CA 1
ATOM 694 C C . TYR A 1 89 ? -30.547 -12.789 8.336 1 94.94 89 TYR A C 1
ATOM 696 O O . TYR A 1 89 ? -31.641 -12.359 7.98 1 94.94 89 TYR A O 1
ATOM 704 N N . ASN A 1 90 ? -30.312 -13.234 9.531 1 94 90 ASN A N 1
ATOM 705 C CA . ASN A 1 90 ? -31.359 -13.297 10.539 1 94 90 ASN A CA 1
ATOM 706 C C . ASN A 1 90 ? -31.438 -12 11.344 1 94 90 ASN A C 1
ATOM 708 O O . ASN A 1 90 ? -30.438 -11.281 11.469 1 94 90 ASN A O 1
ATOM 712 N N . SER A 1 91 ? -32.625 -11.789 11.891 1 95.38 91 SER A N 1
ATOM 713 C CA . SER A 1 91 ? -32.781 -10.68 12.82 1 95.38 91 SER A CA 1
ATOM 714 C C . SER A 1 91 ? -31.797 -10.789 13.977 1 95.38 91 SER A C 1
ATOM 716 O O . SER A 1 91 ? -31.609 -11.867 14.539 1 95.38 91 SER A O 1
ATOM 718 N N . GLY A 1 92 ? -31.125 -9.617 14.219 1 94.75 92 GLY A N 1
ATOM 719 C CA . GLY A 1 92 ? -30.156 -9.578 15.32 1 94.75 92 GLY A CA 1
ATOM 720 C C . GLY A 1 92 ? -28.75 -9.93 14.891 1 94.75 92 GLY A C 1
ATOM 721 O O . GLY A 1 92 ? -27.797 -9.734 15.648 1 94.75 92 GLY A O 1
ATOM 722 N N . GLU A 1 93 ? -28.641 -10.453 13.727 1 94.56 93 GLU A N 1
ATOM 723 C CA . GLU A 1 93 ? -27.312 -10.836 13.234 1 94.56 93 GLU A CA 1
ATOM 724 C C . GLU A 1 93 ? -26.453 -9.609 12.945 1 94.56 93 GLU A C 1
ATOM 726 O O . GLU A 1 93 ? -26.938 -8.625 12.383 1 94.56 93 GLU A O 1
ATOM 731 N N . GLU A 1 94 ? -25.188 -9.664 13.453 1 95.25 94 GLU A N 1
ATOM 732 C CA . GLU A 1 94 ? -24.234 -8.578 13.219 1 95.25 94 GLU A CA 1
ATOM 733 C C . GLU A 1 94 ? -23.281 -8.922 12.078 1 95.25 94 GLU A C 1
ATOM 735 O O . GLU A 1 94 ? -22.828 -10.062 11.969 1 95.25 94 GLU A O 1
ATOM 740 N N . VAL A 1 95 ? -23.078 -7.914 11.234 1 95.25 95 VAL A N 1
ATOM 741 C CA . VAL A 1 95 ? -22.156 -8.125 10.117 1 95.25 95 VAL A CA 1
ATOM 742 C C . VAL A 1 95 ? -21.062 -7.066 10.141 1 95.25 95 VAL A C 1
ATOM 744 O O . VAL A 1 95 ? -21.312 -5.91 10.492 1 95.25 95 VAL A O 1
ATOM 747 N N . GLN A 1 96 ? -19.875 -7.438 9.961 1 95.81 96 GLN A N 1
ATOM 748 C CA . GLN A 1 96 ? -18.734 -6.602 9.602 1 95.81 96 GLN A CA 1
ATOM 749 C C . GLN A 1 96 ? -17.891 -7.254 8.5 1 95.81 96 GLN A C 1
ATOM 751 O O . GLN A 1 96 ? -17.172 -8.219 8.75 1 95.81 96 GLN A O 1
ATOM 756 N N . LEU A 1 97 ? -18.031 -6.707 7.324 1 97.06 97 LEU A N 1
ATOM 757 C CA . LEU A 1 97 ? -17.5 -7.352 6.125 1 97.06 97 LEU A CA 1
ATOM 758 C C . LEU A 1 97 ? -16.703 -6.363 5.289 1 97.06 97 LEU A C 1
ATOM 760 O O . LEU A 1 97 ? -17.156 -5.25 5.023 1 97.06 97 LEU A O 1
ATOM 764 N N . TYR A 1 98 ? -15.508 -6.707 5.004 1 98.12 98 TYR A N 1
ATOM 765 C CA . TYR A 1 98 ? -14.711 -5.992 4.02 1 98.12 98 TYR A CA 1
ATOM 766 C C . TYR A 1 98 ? -14.695 -6.73 2.688 1 98.12 98 TYR A C 1
ATOM 768 O O . TYR A 1 98 ? -14.398 -7.93 2.639 1 98.12 98 TYR A O 1
ATOM 776 N N . SER A 1 99 ? -15.031 -6.066 1.576 1 97.94 99 SER A N 1
ATOM 777 C CA . SER A 1 99 ? -14.953 -6.602 0.22 1 97.94 99 SER A CA 1
ATOM 778 C C . SER A 1 99 ? -14.078 -5.73 -0.668 1 97.94 99 SER A C 1
ATOM 780 O O . SER A 1 99 ? -14.391 -4.559 -0.902 1 97.94 99 SER A O 1
ATOM 782 N N . ILE A 1 100 ? -13.047 -6.273 -1.116 1 98.69 100 ILE A N 1
ATOM 783 C CA . ILE A 1 100 ? -12.117 -5.59 -2.012 1 98.69 100 ILE A CA 1
ATOM 784 C C . ILE A 1 100 ? -12.352 -6.059 -3.447 1 98.69 100 ILE A C 1
ATOM 786 O O . ILE A 1 100 ? -12.289 -7.254 -3.736 1 98.69 100 ILE A O 1
ATOM 790 N N . TRP A 1 101 ? -12.586 -5.113 -4.332 1 98.31 101 TRP A N 1
ATOM 791 C CA . TRP A 1 101 ? -12.93 -5.426 -5.715 1 98.31 101 TRP A CA 1
ATOM 792 C C . TRP A 1 101 ? -11.867 -4.906 -6.672 1 98.31 101 TRP A C 1
ATOM 794 O O . TRP A 1 101 ? -11.469 -3.742 -6.598 1 98.31 101 TRP A O 1
ATOM 804 N N . VAL A 1 102 ? -11.445 -5.746 -7.539 1 98.44 102 VAL A N 1
ATOM 805 C CA . VAL A 1 102 ? -10.383 -5.426 -8.477 1 98.44 102 VAL A CA 1
ATOM 806 C C . VAL A 1 102 ? -10.773 -5.879 -9.883 1 98.44 102 VAL A C 1
ATOM 808 O O . VAL A 1 102 ? -11.227 -7.012 -10.07 1 98.44 102 VAL A O 1
ATOM 811 N N . SER A 1 103 ? -10.57 -5.02 -10.859 1 97 103 SER A N 1
ATOM 812 C CA . SER A 1 103 ? -10.836 -5.434 -12.234 1 97 103 SER A CA 1
ATOM 813 C C . SER A 1 103 ? -9.859 -6.52 -12.68 1 97 103 SER A C 1
ATOM 815 O O . SER A 1 103 ? -8.734 -6.594 -12.18 1 97 103 SER A O 1
ATOM 817 N N . PRO A 1 104 ? -10.258 -7.285 -13.711 1 95.31 104 PRO A N 1
ATOM 818 C CA . PRO A 1 104 ? -9.352 -8.32 -14.211 1 95.31 104 PRO A CA 1
ATOM 819 C C . PRO A 1 104 ? -8.023 -7.758 -14.719 1 95.31 104 PRO A C 1
ATOM 821 O O . PRO A 1 104 ? -6.965 -8.328 -14.461 1 95.31 104 PRO A O 1
ATOM 824 N N . HIS A 1 105 ? -8.141 -6.664 -15.344 1 95.12 105 HIS A N 1
ATOM 825 C CA . HIS A 1 105 ? -6.938 -6.043 -15.891 1 95.12 105 HIS A CA 1
ATOM 826 C C . HIS A 1 105 ? -5.984 -5.617 -14.781 1 95.12 105 HIS A C 1
ATOM 828 O O . HIS A 1 105 ? -4.781 -5.887 -14.859 1 95.12 105 HIS A O 1
ATOM 834 N N . THR A 1 106 ? -6.516 -4.961 -13.82 1 96.81 106 THR A N 1
ATOM 835 C CA . THR A 1 106 ? -5.699 -4.516 -12.695 1 96.81 106 THR A CA 1
ATOM 836 C C . THR A 1 106 ? -5.18 -5.707 -11.898 1 96.81 106 THR A C 1
ATOM 838 O O . THR A 1 106 ? -4.039 -5.699 -11.43 1 96.81 106 THR A O 1
ATOM 841 N N . PHE A 1 107 ? -6.02 -6.68 -11.773 1 97.5 107 PHE A N 1
ATOM 842 C CA . PHE A 1 107 ? -5.59 -7.902 -11.102 1 97.5 107 PHE A CA 1
ATOM 843 C C . PHE A 1 107 ? -4.387 -8.508 -11.812 1 97.5 107 PHE A C 1
ATOM 845 O O . PHE A 1 107 ? -3.436 -8.953 -11.164 1 97.5 107 PHE A O 1
ATOM 852 N N . ASP A 1 108 ? -4.445 -8.555 -13.125 1 93.94 108 ASP A N 1
ATOM 853 C CA . ASP A 1 108 ? -3.324 -9.07 -13.906 1 93.94 108 ASP A CA 1
ATOM 854 C C . ASP A 1 108 ? -2.053 -8.266 -13.633 1 93.94 108 ASP A C 1
ATOM 856 O O . ASP A 1 108 ? -0.968 -8.844 -13.508 1 93.94 108 ASP A O 1
ATOM 860 N N . GLY A 1 109 ? -2.246 -6.98 -13.555 1 95.31 109 GLY A N 1
ATOM 861 C CA . GLY A 1 109 ? -1.115 -6.137 -13.211 1 95.31 109 GLY A CA 1
ATOM 862 C C . GLY A 1 109 ? -0.54 -6.441 -11.836 1 95.31 109 GLY A C 1
ATOM 863 O O . GLY A 1 109 ? 0.679 -6.414 -11.656 1 95.31 109 GLY A O 1
ATOM 864 N N . PHE A 1 110 ? -1.405 -6.742 -10.867 1 97.19 110 PHE A N 1
ATOM 865 C CA . PHE A 1 110 ? -0.954 -7.086 -9.523 1 97.19 110 PHE A CA 1
ATOM 866 C C . PHE A 1 110 ? -0.206 -8.414 -9.523 1 97.19 110 PHE A C 1
ATOM 868 O O . PHE A 1 110 ? 0.809 -8.562 -8.836 1 97.19 110 PHE A O 1
ATOM 875 N N . CYS A 1 111 ? -0.715 -9.32 -10.289 1 93.19 111 CYS A N 1
ATOM 876 C CA . CYS A 1 111 ? -0.01 -10.594 -10.406 1 93.19 111 CYS A CA 1
ATOM 877 C C . CYS A 1 111 ? 1.404 -10.383 -10.938 1 93.19 111 CYS A C 1
ATOM 879 O O . CYS A 1 111 ? 2.359 -10.953 -10.406 1 93.19 111 CYS A O 1
ATOM 881 N N . GLU A 1 112 ? 1.477 -9.617 -11.969 1 91.06 112 GLU A N 1
ATOM 882 C CA . GLU A 1 112 ? 2.787 -9.328 -12.539 1 91.06 112 GLU A CA 1
ATOM 883 C C . GLU A 1 112 ? 3.697 -8.648 -11.516 1 91.06 112 GLU A C 1
ATOM 885 O O . GLU A 1 112 ? 4.895 -8.938 -11.461 1 91.06 112 GLU A O 1
ATOM 890 N N . ALA A 1 113 ? 3.139 -7.77 -10.773 1 93.81 113 ALA A N 1
ATOM 891 C CA . ALA A 1 113 ? 3.918 -7.059 -9.773 1 93.81 113 ALA A CA 1
ATOM 892 C C . ALA A 1 113 ? 4.434 -8.008 -8.695 1 93.81 113 ALA A C 1
ATOM 894 O O . ALA A 1 113 ? 5.52 -7.812 -8.148 1 93.81 113 ALA A O 1
ATOM 895 N N . VAL A 1 114 ? 3.674 -8.992 -8.406 1 91.56 114 VAL A N 1
ATOM 896 C CA . VAL A 1 114 ? 4 -9.922 -7.328 1 91.56 114 VAL A CA 1
ATOM 897 C C . VAL A 1 114 ? 5.027 -10.938 -7.816 1 91.56 114 VAL A C 1
ATOM 899 O O . VAL A 1 114 ? 5.98 -11.258 -7.102 1 91.56 114 VAL A O 1
ATOM 902 N N . CYS A 1 115 ? 4.832 -11.367 -9.031 1 84.19 115 CYS A N 1
ATOM 903 C CA . CYS A 1 115 ? 5.648 -12.516 -9.414 1 84.19 115 CYS A CA 1
ATOM 904 C C . CYS A 1 115 ? 6.43 -12.227 -10.695 1 84.19 115 CYS A C 1
ATOM 906 O O . CYS A 1 115 ? 7.145 -13.094 -11.195 1 84.19 115 CYS A O 1
ATOM 908 N N . GLY A 1 116 ? 6.34 -11.008 -11.18 1 81.44 116 GLY A N 1
ATOM 909 C CA . GLY A 1 116 ? 7.02 -10.688 -12.422 1 81.44 116 GLY A CA 1
ATOM 910 C C . GLY A 1 116 ? 6.207 -11.039 -13.648 1 81.44 116 GLY A C 1
ATOM 911 O O . GLY A 1 116 ? 5.055 -11.469 -13.539 1 81.44 116 GLY A O 1
ATOM 912 N N . LYS A 1 117 ? 6.754 -10.578 -14.719 1 73.19 117 LYS A N 1
ATOM 913 C CA . LYS A 1 117 ? 6.047 -10.852 -15.969 1 73.19 117 LYS A CA 1
ATOM 914 C C . LYS A 1 117 ? 5.77 -12.344 -16.125 1 73.19 117 LYS A C 1
ATOM 916 O O . LYS A 1 117 ? 6.691 -13.156 -16.094 1 73.19 117 LYS A O 1
ATOM 921 N N . SER A 1 118 ? 4.465 -12.609 -15.977 1 68.75 118 SER A N 1
ATOM 922 C CA . SER A 1 118 ? 3.977 -13.977 -16.125 1 68.75 118 SER A CA 1
ATOM 923 C C . SER A 1 118 ? 2.65 -14.016 -16.875 1 68.75 118 SER A C 1
ATOM 925 O O . SER A 1 118 ? 2.094 -12.969 -17.219 1 68.75 118 SER A O 1
ATOM 927 N N . ASN A 1 119 ? 2.176 -15.062 -17.281 1 68.69 119 ASN A N 1
ATOM 928 C CA . ASN A 1 119 ? 0.874 -15.203 -17.922 1 68.69 119 ASN A CA 1
ATOM 929 C C . ASN A 1 119 ? -0.22 -15.531 -16.922 1 68.69 119 ASN A C 1
ATOM 931 O O . ASN A 1 119 ? -1.332 -15.906 -17.297 1 68.69 119 ASN A O 1
ATOM 935 N N . ILE A 1 120 ? 0.179 -15.328 -15.711 1 82.06 120 ILE A N 1
ATOM 936 C CA . ILE A 1 120 ? -0.797 -15.609 -14.672 1 82.06 120 ILE A CA 1
ATOM 937 C C . ILE A 1 120 ? -1.627 -14.367 -14.383 1 82.06 120 ILE A C 1
ATOM 939 O O . ILE A 1 120 ? -1.081 -13.266 -14.234 1 82.06 120 ILE A O 1
ATOM 943 N N . GLY A 1 121 ? -2.879 -14.562 -14.352 1 89.44 121 GLY A N 1
ATOM 944 C CA . GLY A 1 121 ? -3.803 -13.469 -14.094 1 89.44 121 GLY A CA 1
ATOM 945 C C . GLY A 1 121 ? -5.207 -13.938 -13.758 1 89.44 121 GLY A C 1
ATOM 946 O O . GLY A 1 121 ? -5.398 -15.078 -13.328 1 89.44 121 GLY A O 1
ATOM 947 N N . PHE A 1 122 ? -6.074 -13.117 -13.938 1 92.75 122 PHE A N 1
ATOM 948 C CA . PHE A 1 122 ? -7.473 -13.336 -13.578 1 92.75 122 PHE A CA 1
ATOM 949 C C . PHE A 1 122 ? -8.016 -14.586 -14.258 1 92.75 122 PHE A C 1
ATOM 951 O O . PHE A 1 122 ? -8.641 -15.43 -13.602 1 92.75 122 PHE A O 1
ATOM 958 N N . ARG A 1 123 ? -7.727 -14.781 -15.461 1 86.56 123 ARG A N 1
ATOM 959 C CA . ARG A 1 123 ? -8.273 -15.875 -16.25 1 86.56 123 ARG A CA 1
ATOM 960 C C . ARG A 1 123 ? -7.699 -17.219 -15.797 1 86.56 123 ARG A C 1
ATOM 962 O O . ARG A 1 123 ? -8.344 -18.25 -15.953 1 86.56 123 ARG A O 1
ATOM 969 N N . SER A 1 124 ? -6.531 -17.156 -15.234 1 82.31 124 SER A N 1
ATOM 970 C CA . SER A 1 124 ? -5.891 -18.375 -14.742 1 82.31 124 SER A CA 1
ATOM 971 C C . SER A 1 124 ? -6.684 -19 -13.594 1 82.31 124 SER A C 1
ATOM 973 O O . SER A 1 124 ? -6.59 -20.203 -13.344 1 82.31 124 SER A O 1
ATOM 975 N N . PHE A 1 125 ? -7.484 -18.219 -13 1 84.69 125 PHE A N 1
ATOM 976 C CA . PHE A 1 125 ? -8.141 -18.688 -11.781 1 84.69 125 PHE A CA 1
ATOM 977 C C . PHE A 1 125 ? -9.648 -18.766 -11.984 1 84.69 125 PHE A C 1
ATOM 979 O O . PHE A 1 125 ? -10.367 -19.297 -11.133 1 84.69 125 PHE A O 1
ATOM 986 N N . GLN A 1 126 ? -10.039 -18.172 -13.094 1 83.19 126 GLN A N 1
ATOM 987 C CA . GLN A 1 126 ? -11.469 -18.203 -13.398 1 83.19 126 GLN A CA 1
ATOM 988 C C . GLN A 1 126 ? -11.82 -19.453 -14.211 1 83.19 126 GLN A C 1
ATOM 990 O O . GLN A 1 126 ? -11.703 -19.453 -15.438 1 83.19 126 GLN A O 1
ATOM 995 N N . LYS A 1 127 ? -12.227 -20.484 -13.656 1 73.06 127 LYS A N 1
ATOM 996 C CA . LYS A 1 127 ? -12.539 -21.734 -14.32 1 73.06 127 LYS A CA 1
ATOM 997 C C . LYS A 1 127 ? -13.992 -21.766 -14.789 1 73.06 127 LYS A C 1
ATOM 999 O O . LYS A 1 127 ? -14.312 -22.406 -15.797 1 73.06 127 LYS A O 1
ATOM 1004 N N . ASP A 1 128 ? -14.898 -21.203 -14.07 1 80.56 128 ASP A N 1
ATOM 1005 C CA . ASP A 1 128 ? -16.328 -21.094 -14.383 1 80.56 128 ASP A CA 1
ATOM 1006 C C . ASP A 1 128 ? -16.828 -19.672 -14.195 1 80.56 128 ASP A C 1
ATOM 1008 O O . ASP A 1 128 ? -16.031 -18.719 -14.148 1 80.56 128 ASP A O 1
ATOM 1012 N N . THR A 1 129 ? -18.094 -19.609 -14.25 1 83.62 129 THR A N 1
ATOM 1013 C CA . THR A 1 129 ? -18.672 -18.297 -14.062 1 83.62 129 THR A CA 1
ATOM 1014 C C . THR A 1 129 ? -18.375 -17.75 -12.664 1 83.62 129 THR A C 1
ATOM 1016 O O . THR A 1 129 ? -18.469 -16.547 -12.43 1 83.62 129 THR A O 1
ATOM 1019 N N . TYR A 1 130 ? -18.047 -18.672 -11.82 1 89.25 130 TYR A N 1
ATOM 1020 C CA . TYR A 1 130 ? -17.609 -18.312 -10.477 1 89.25 130 TYR A CA 1
ATOM 1021 C C . TYR A 1 130 ? -16.625 -19.344 -9.938 1 89.25 130 TYR A C 1
ATOM 1023 O O . TYR A 1 130 ? -16.906 -20.547 -9.945 1 89.25 130 TYR A O 1
ATOM 1031 N N . SER A 1 131 ? -15.469 -18.906 -9.586 1 89.25 131 SER A N 1
ATOM 1032 C CA . SER A 1 131 ? -14.461 -19.719 -8.898 1 89.25 131 SER A CA 1
ATOM 1033 C C . SER A 1 131 ? -14 -19.047 -7.605 1 89.25 131 SER A C 1
ATOM 1035 O O . SER A 1 131 ? -13.953 -17.812 -7.52 1 89.25 131 SER A O 1
ATOM 1037 N N . HIS A 1 132 ? -13.82 -19.875 -6.57 1 88.81 132 HIS A N 1
ATOM 1038 C CA . HIS A 1 132 ? -13.406 -19.266 -5.316 1 88.81 132 HIS A CA 1
ATOM 1039 C C . HIS A 1 132 ? -12.43 -20.156 -4.562 1 88.81 132 HIS A C 1
ATOM 1041 O O . HIS A 1 132 ? -12.344 -21.359 -4.844 1 88.81 132 HIS A O 1
ATOM 1047 N N . CYS A 1 133 ? -11.633 -19.578 -3.758 1 85.94 133 CYS A N 1
ATOM 1048 C CA . CYS A 1 133 ? -10.773 -20.281 -2.812 1 85.94 133 CYS A CA 1
ATOM 1049 C C . CYS A 1 133 ? -10.562 -19.453 -1.548 1 85.94 133 CYS A C 1
ATOM 1051 O O . CYS A 1 133 ? -10.836 -18.25 -1.535 1 85.94 133 CYS A O 1
ATOM 1053 N N . GLY A 1 134 ? -10.234 -20.125 -0.461 1 87.69 134 GLY A N 1
ATOM 1054 C CA . GLY A 1 134 ? -10.023 -19.469 0.822 1 87.69 134 GLY A CA 1
ATOM 1055 C C . GLY A 1 134 ? -8.711 -19.875 1.478 1 87.69 134 GLY A C 1
ATOM 1056 O O . GLY A 1 134 ? -8.203 -20.969 1.249 1 87.69 134 GLY A O 1
ATOM 1057 N N . PHE A 1 135 ? -8.203 -18.953 2.24 1 88.94 135 PHE A N 1
ATOM 1058 C CA . PHE A 1 135 ? -6.996 -19.234 3.004 1 88.94 135 PHE A CA 1
ATOM 1059 C C . PHE A 1 135 ? -7.176 -18.844 4.465 1 88.94 135 PHE A C 1
ATOM 1061 O O . PHE A 1 135 ? -7.789 -17.812 4.766 1 88.94 135 PHE A O 1
ATOM 1068 N N . LYS A 1 136 ? -6.621 -19.656 5.266 1 87.25 136 LYS A N 1
ATOM 1069 C CA . LYS A 1 136 ? -6.531 -19.219 6.656 1 87.25 136 LYS A CA 1
ATOM 1070 C C . LYS A 1 136 ? -5.574 -18.047 6.805 1 87.25 136 LYS A C 1
ATOM 1072 O O . LYS A 1 136 ? -4.449 -18.094 6.297 1 87.25 136 LYS A O 1
ATOM 1077 N N . SER A 1 137 ? -6.035 -17.016 7.465 1 88.5 137 SER A N 1
ATOM 1078 C CA . SER A 1 137 ? -5.203 -15.836 7.652 1 88.5 137 SER A CA 1
ATOM 1079 C C . SER A 1 137 ? -4.059 -16.109 8.625 1 88.5 137 SER A C 1
ATOM 1081 O O . SER A 1 137 ? -4.25 -16.781 9.641 1 88.5 137 SER A O 1
ATOM 1083 N N . ASP A 1 138 ? -2.904 -15.711 8.336 1 82.44 138 ASP A N 1
ATOM 1084 C CA . ASP A 1 138 ? -1.808 -15.766 9.297 1 82.44 138 ASP A CA 1
ATOM 1085 C C . ASP A 1 138 ? -1.777 -14.508 10.164 1 82.44 138 ASP A C 1
ATOM 1087 O O . ASP A 1 138 ? -2.635 -13.633 10.031 1 82.44 138 ASP A O 1
ATOM 1091 N N . ALA A 1 139 ? -0.825 -14.406 11.07 1 81.81 139 ALA A N 1
ATOM 1092 C CA . ALA A 1 139 ? -0.752 -13.312 12.039 1 81.81 139 ALA A CA 1
ATOM 1093 C C . ALA A 1 139 ? -0.54 -11.977 11.336 1 81.81 139 ALA A C 1
ATOM 1095 O O . ALA A 1 139 ? -1.088 -10.953 11.758 1 81.81 139 ALA A O 1
ATOM 1096 N N . ARG A 1 140 ? 0.238 -11.977 10.336 1 83.69 140 ARG A N 1
ATOM 1097 C CA . ARG A 1 140 ? 0.509 -10.758 9.578 1 83.69 140 ARG A CA 1
ATOM 1098 C C . ARG A 1 140 ? -0.76 -10.234 8.922 1 83.69 140 ARG A C 1
ATOM 1100 O O . ARG A 1 140 ? -1.079 -9.047 9.039 1 83.69 140 ARG A O 1
ATOM 1107 N N . GLU A 1 141 ? -1.405 -11.109 8.219 1 92 141 GLU A N 1
ATOM 1108 C CA . GLU A 1 141 ? -2.654 -10.734 7.566 1 92 141 GLU A CA 1
ATOM 1109 C C . GLU A 1 141 ? -3.678 -10.227 8.578 1 92 141 GLU A C 1
ATOM 1111 O O . GLU A 1 141 ? -4.332 -9.203 8.344 1 92 141 GLU A O 1
ATOM 1116 N N . GLU A 1 142 ? -3.766 -10.867 9.727 1 90.25 142 GLU A N 1
ATOM 1117 C CA . GLU A 1 142 ? -4.699 -10.445 10.766 1 90.25 142 GLU A CA 1
ATOM 1118 C C . GLU A 1 142 ? -4.34 -9.062 11.305 1 90.25 142 GLU A C 1
ATOM 1120 O O . GLU A 1 142 ? -5.223 -8.266 11.625 1 90.25 142 GLU A O 1
ATOM 1125 N N . SER A 1 143 ? -3.121 -8.828 11.438 1 90.06 143 SER A N 1
ATOM 1126 C CA . SER A 1 143 ? -2.686 -7.516 11.914 1 90.06 143 SER A CA 1
ATOM 1127 C C . SER A 1 143 ? -3.127 -6.406 10.961 1 90.06 143 SER A C 1
ATOM 1129 O O . SER A 1 143 ? -3.514 -5.324 11.398 1 90.06 143 SER A O 1
ATOM 1131 N N . ILE A 1 144 ? -3.051 -6.652 9.656 1 95.06 144 ILE A N 1
ATOM 1132 C CA . ILE A 1 144 ? -3.467 -5.668 8.664 1 95.06 144 ILE A CA 1
ATOM 1133 C C . ILE A 1 144 ? -4.98 -5.469 8.742 1 95.06 144 ILE A C 1
ATOM 1135 O O . ILE A 1 144 ? -5.465 -4.336 8.68 1 95.06 144 ILE A O 1
ATOM 1139 N N . ILE A 1 145 ? -5.723 -6.551 8.859 1 94.75 145 ILE A N 1
ATOM 1140 C CA . ILE A 1 145 ? -7.176 -6.457 8.945 1 94.75 145 ILE A CA 1
ATOM 1141 C C . ILE A 1 145 ? -7.57 -5.668 10.195 1 94.75 145 ILE A C 1
ATOM 1143 O O . ILE A 1 145 ? -8.523 -4.883 10.172 1 94.75 145 ILE A O 1
ATOM 1147 N N . ASN A 1 146 ? -6.828 -5.883 11.258 1 90.12 146 ASN A N 1
ATOM 1148 C CA . ASN A 1 146 ? -7.059 -5.102 12.469 1 90.12 146 ASN A CA 1
ATOM 1149 C C . ASN A 1 146 ? -6.84 -3.609 12.219 1 90.12 146 ASN A C 1
ATOM 1151 O O . ASN A 1 146 ? -7.566 -2.773 12.766 1 90.12 146 ASN A O 1
ATOM 1155 N N . LYS A 1 147 ? -5.836 -3.311 11.492 1 89.06 147 LYS A N 1
ATOM 1156 C CA . LYS A 1 147 ? -5.609 -1.916 11.125 1 89.06 147 LYS A CA 1
ATOM 1157 C C . LYS A 1 147 ? -6.773 -1.365 10.305 1 89.06 147 LYS A C 1
ATOM 1159 O O . LYS A 1 147 ? -7.16 -0.206 10.469 1 89.06 147 LYS A O 1
ATOM 1164 N N . LEU A 1 148 ? -7.316 -2.166 9.414 1 92.19 148 LEU A N 1
ATOM 1165 C CA . LEU A 1 148 ? -8.5 -1.765 8.664 1 92.19 148 LEU A CA 1
ATOM 1166 C C . LEU A 1 148 ? -9.656 -1.452 9.602 1 92.19 148 LEU A C 1
ATOM 1168 O O . LEU A 1 148 ? -10.375 -0.469 9.398 1 92.19 148 LEU A O 1
ATOM 1172 N N . ASP A 1 149 ? -9.812 -2.361 10.609 1 89.88 149 ASP A N 1
ATOM 1173 C CA . ASP A 1 149 ? -10.859 -2.117 11.602 1 89.88 149 ASP A CA 1
ATOM 1174 C C . ASP A 1 149 ? -10.734 -0.717 12.195 1 89.88 149 ASP A C 1
ATOM 1176 O O . ASP A 1 149 ? -11.734 -0.012 12.352 1 89.88 149 ASP A O 1
ATOM 1180 N N . MET A 1 150 ? -9.523 -0.386 12.461 1 83.75 150 MET A N 1
ATOM 1181 C CA . MET A 1 150 ? -9.266 0.893 13.117 1 83.75 150 MET A CA 1
ATOM 1182 C C . MET A 1 150 ? -9.594 2.057 12.188 1 83.75 150 MET A C 1
ATOM 1184 O O . MET A 1 150 ? -10 3.125 12.641 1 83.75 150 MET A O 1
ATOM 1188 N N . CYS A 1 151 ? -9.367 1.878 10.922 1 85.69 151 CYS A N 1
ATOM 1189 C CA . CYS A 1 151 ? -9.672 2.922 9.945 1 85.69 151 CYS A CA 1
ATOM 1190 C C . CYS A 1 151 ? -11.156 3.246 9.945 1 85.69 151 CYS A C 1
ATOM 1192 O O . CYS A 1 151 ? -11.555 4.375 9.641 1 85.69 151 CYS A O 1
ATOM 1194 N N . PHE A 1 152 ? -11.961 2.291 10.312 1 85.56 152 PHE A N 1
ATOM 1195 C CA . PHE A 1 152 ? -13.391 2.477 10.078 1 85.56 152 PHE A CA 1
ATOM 1196 C C . PHE A 1 152 ? -14.148 2.545 11.391 1 85.56 152 PHE A C 1
ATOM 1198 O O . PHE A 1 152 ? -15.383 2.646 11.406 1 85.56 152 PHE A O 1
ATOM 1205 N N . ILE A 1 153 ? -13.469 2.266 12.508 1 70.44 153 ILE A N 1
ATOM 1206 C CA . ILE A 1 153 ? -14.125 2.4 13.805 1 70.44 153 ILE A CA 1
ATOM 1207 C C . ILE A 1 153 ? -14.531 3.857 14.031 1 70.44 153 ILE A C 1
ATOM 1209 O O . ILE A 1 153 ? -15.633 4.141 14.492 1 70.44 153 ILE A O 1
ATOM 1213 N N . LYS A 1 154 ? -13.422 4.699 14.008 1 57.16 154 LYS A N 1
ATOM 1214 C CA . LYS A 1 154 ? -13.719 6.078 14.383 1 57.16 154 LYS A CA 1
ATOM 1215 C C . LYS A 1 154 ? -14.578 6.77 13.328 1 57.16 154 LYS A C 1
ATOM 1217 O O . LYS A 1 154 ? -14.352 6.594 12.133 1 57.16 154 LYS A O 1
ATOM 1222 N N . GLU A 1 155 ? -15.828 6.84 13.609 1 51.16 155 GLU A N 1
ATOM 1223 C CA . GLU A 1 155 ? -16.703 7.652 12.773 1 51.16 155 GLU A CA 1
ATOM 1224 C C . GLU A 1 155 ? -15.977 8.891 12.258 1 51.16 155 GLU A C 1
ATOM 1226 O O . GLU A 1 155 ? -16.609 9.852 11.812 1 51.16 155 GLU A O 1
ATOM 1231 N N . ALA A 1 156 ? -14.734 8.844 12.312 1 51.59 156 ALA A N 1
ATOM 1232 C CA . ALA A 1 156 ? -14.016 10.062 11.93 1 51.59 156 ALA A CA 1
ATOM 1233 C C . ALA A 1 156 ? -14.305 10.438 10.477 1 51.59 156 ALA A C 1
ATOM 1235 O O . ALA A 1 156 ? -14.586 9.57 9.648 1 51.59 156 ALA A O 1
ATOM 1236 N N . ASN A 1 157 ? -14.555 11.617 10.289 1 57.47 157 ASN A N 1
ATOM 1237 C CA . ASN A 1 157 ? -15.008 12.297 9.078 1 57.47 157 ASN A CA 1
ATOM 1238 C C . ASN A 1 157 ? -14.047 12.062 7.918 1 57.47 157 ASN A C 1
ATOM 1240 O O . ASN A 1 157 ? -14.453 12.094 6.754 1 57.47 157 ASN A O 1
ATOM 1244 N N . GLN A 1 158 ? -12.703 11.766 8.242 1 74.62 158 GLN A N 1
ATOM 1245 C CA . GLN A 1 158 ? -11.883 11.68 7.039 1 74.62 158 GLN A CA 1
ATOM 1246 C C . GLN A 1 158 ? -11.031 10.406 7.043 1 74.62 158 GLN A C 1
ATOM 1248 O O . GLN A 1 158 ? -10.336 10.125 8.023 1 74.62 158 GLN A O 1
ATOM 1253 N N . ILE A 1 159 ? -11.258 9.617 6.078 1 86.81 159 ILE A N 1
ATOM 1254 C CA . ILE A 1 159 ? -10.5 8.383 5.895 1 86.81 159 ILE A CA 1
ATOM 1255 C C . ILE A 1 159 ? -9.203 8.68 5.148 1 86.81 159 ILE A C 1
ATOM 1257 O O . ILE A 1 159 ? -9.219 9.367 4.121 1 86.81 159 ILE A O 1
ATOM 1261 N N . ASN A 1 160 ? -8.055 8.422 5.754 1 91.5 160 ASN A N 1
ATOM 1262 C CA . ASN A 1 160 ? -6.781 8.445 5.043 1 91.5 160 ASN A CA 1
ATOM 1263 C C . ASN A 1 160 ? -6.719 7.375 3.959 1 91.5 160 ASN A C 1
ATOM 1265 O O . ASN A 1 160 ? -6.316 6.238 4.219 1 91.5 160 ASN A O 1
ATOM 1269 N N . ARG A 1 161 ? -7.086 7.805 2.779 1 94.56 161 ARG A N 1
ATOM 1270 C CA . ARG A 1 161 ? -7.25 6.863 1.677 1 94.56 161 ARG A CA 1
ATOM 1271 C C . ARG A 1 161 ? -5.906 6.281 1.248 1 94.56 161 ARG A C 1
ATOM 1273 O O . ARG A 1 161 ? -5.84 5.164 0.736 1 94.56 161 ARG A O 1
ATOM 1280 N N . LEU A 1 162 ? -4.812 7.047 1.409 1 97.06 162 LEU A N 1
ATOM 1281 C CA . LEU A 1 162 ? -3.496 6.543 1.036 1 97.06 162 LEU A CA 1
ATOM 1282 C C . LEU A 1 162 ? -3.068 5.406 1.959 1 97.06 162 LEU A C 1
ATOM 1284 O O . LEU A 1 162 ? -2.539 4.395 1.498 1 97.06 162 LEU A O 1
ATOM 1288 N N . LEU A 1 163 ? -3.322 5.617 3.195 1 95.75 163 LEU A N 1
ATOM 1289 C CA . LEU A 1 163 ? -3.033 4.57 4.168 1 95.75 163 LEU A CA 1
ATOM 1290 C C . LEU A 1 163 ? -3.889 3.334 3.908 1 95.75 163 LEU A C 1
ATOM 1292 O O . LEU A 1 163 ? -3.381 2.211 3.918 1 95.75 163 LEU A O 1
ATOM 1296 N N . LEU A 1 164 ? -5.133 3.605 3.717 1 96.5 164 LEU A N 1
ATOM 1297 C CA . LEU A 1 164 ? -6.051 2.514 3.408 1 96.5 164 LEU A CA 1
ATOM 1298 C C . LEU A 1 164 ? -5.578 1.739 2.182 1 96.5 164 LEU A C 1
ATOM 1300 O O . LEU A 1 164 ? -5.586 0.506 2.182 1 96.5 164 LEU A O 1
ATOM 1304 N N . GLU A 1 165 ? -5.16 2.463 1.192 1 98.25 165 GLU A N 1
ATOM 1305 C CA . GLU A 1 165 ? -4.66 1.813 -0.015 1 98.25 165 GLU A CA 1
ATOM 1306 C C . GLU A 1 165 ? -3.443 0.944 0.291 1 98.25 165 GLU A C 1
ATOM 1308 O O . GLU A 1 165 ? -3.309 -0.155 -0.251 1 98.25 165 GLU A O 1
ATOM 1313 N N . SER A 1 166 ? -2.574 1.417 1.09 1 98.06 166 SER A N 1
ATOM 1314 C CA . SER A 1 166 ? -1.389 0.641 1.441 1 98.06 166 SER A CA 1
ATOM 1315 C C . SER A 1 166 ? -1.771 -0.692 2.076 1 98.06 166 SER A C 1
ATOM 1317 O O . SER A 1 166 ? -1.205 -1.733 1.733 1 98.06 166 SER A O 1
ATOM 1319 N N . TYR A 1 167 ? -2.75 -0.692 2.941 1 97.56 167 TYR A N 1
ATOM 1320 C CA . TYR A 1 167 ? -3.191 -1.917 3.6 1 97.56 167 TYR A CA 1
ATOM 1321 C C . TYR A 1 167 ? -3.818 -2.879 2.598 1 97.56 167 TYR A C 1
ATOM 1323 O O . TYR A 1 167 ? -3.547 -4.082 2.631 1 97.56 167 TYR A O 1
ATOM 1331 N N . ILE A 1 168 ? -4.602 -2.32 1.747 1 98.69 168 ILE A N 1
ATOM 1332 C CA . ILE A 1 168 ? -5.305 -3.137 0.764 1 98.69 168 ILE A CA 1
ATOM 1333 C C . ILE A 1 168 ? -4.301 -3.779 -0.189 1 98.69 168 ILE A C 1
ATOM 1335 O O . ILE A 1 168 ? -4.418 -4.961 -0.52 1 98.69 168 ILE A O 1
ATOM 1339 N N . LEU A 1 169 ? -3.342 -3.041 -0.593 1 98.62 169 LEU A N 1
ATOM 1340 C CA . LEU A 1 169 ? -2.33 -3.592 -1.489 1 98.62 169 LEU A CA 1
ATOM 1341 C C . LEU A 1 169 ? -1.532 -4.691 -0.798 1 98.62 169 LEU A C 1
ATOM 1343 O O . LEU A 1 169 ? -1.144 -5.676 -1.433 1 98.62 169 LEU A O 1
ATOM 1347 N N . GLU A 1 170 ? -1.248 -4.504 0.448 1 97.75 170 GLU A N 1
ATOM 1348 C CA . GLU A 1 170 ? -0.537 -5.547 1.182 1 97.75 170 GLU A CA 1
ATOM 1349 C C . GLU A 1 170 ? -1.364 -6.824 1.262 1 97.75 170 GLU A C 1
ATOM 1351 O O . GLU A 1 170 ? -0.846 -7.922 1.032 1 97.75 170 GLU A O 1
ATOM 1356 N N . LEU A 1 171 ? -2.621 -6.707 1.55 1 98.19 171 LEU A N 1
ATOM 1357 C CA . LEU A 1 171 ? -3.508 -7.859 1.618 1 98.19 171 LEU A CA 1
ATOM 1358 C C . LEU A 1 171 ? -3.582 -8.57 0.271 1 98.19 171 LEU A C 1
ATOM 1360 O O . LEU A 1 171 ? -3.52 -9.805 0.209 1 98.19 171 LEU A O 1
ATOM 1364 N N . LEU A 1 172 ? -3.723 -7.777 -0.735 1 98.56 172 LEU A N 1
ATOM 1365 C CA . LEU A 1 172 ? -3.785 -8.359 -2.072 1 98.56 172 LEU A CA 1
ATOM 1366 C C . LEU A 1 172 ? -2.484 -9.078 -2.416 1 98.56 172 LEU A C 1
ATOM 1368 O O . LEU A 1 172 ? -2.506 -10.18 -2.967 1 98.56 172 LEU A O 1
ATOM 1372 N N . SER A 1 173 ? -1.41 -8.484 -2.074 1 97.31 173 SER A N 1
ATOM 1373 C CA . SER A 1 173 ? -0.106 -9.07 -2.359 1 97.31 173 SER A CA 1
ATOM 1374 C C . SER A 1 173 ? 0.046 -10.43 -1.679 1 97.31 173 SER A C 1
ATOM 1376 O O . SER A 1 173 ? 0.439 -11.406 -2.316 1 97.31 173 SER A O 1
ATOM 1378 N N . ILE A 1 174 ? -0.306 -10.492 -0.44 1 94.12 174 ILE A N 1
ATOM 1379 C CA . ILE A 1 174 ? -0.177 -11.703 0.357 1 94.12 174 ILE A CA 1
ATOM 1380 C C . ILE A 1 174 ? -1.046 -12.812 -0.241 1 94.12 174 ILE A C 1
ATOM 1382 O O . ILE A 1 174 ? -0.594 -13.945 -0.402 1 94.12 174 ILE A O 1
ATOM 1386 N N . ASN A 1 175 ? -2.223 -12.508 -0.584 1 95.5 175 ASN A N 1
ATOM 1387 C CA . ASN A 1 175 ? -3.156 -13.523 -1.062 1 95.5 175 ASN A CA 1
ATOM 1388 C C . ASN A 1 175 ? -2.857 -13.922 -2.504 1 95.5 175 ASN A C 1
ATOM 1390 O O . ASN A 1 175 ? -3.057 -15.078 -2.883 1 95.5 175 ASN A O 1
ATOM 1394 N N . ILE A 1 176 ? -2.402 -12.992 -3.27 1 94.69 176 ILE A N 1
ATOM 1395 C CA . ILE A 1 176 ? -1.996 -13.336 -4.629 1 94.69 176 ILE A CA 1
ATOM 1396 C C . ILE A 1 176 ? -0.777 -14.25 -4.594 1 94.69 176 ILE A C 1
ATOM 1398 O O . ILE A 1 176 ? -0.688 -15.211 -5.363 1 94.69 176 ILE A O 1
ATOM 1402 N N . GLU A 1 177 ? 0.128 -13.938 -3.705 1 89.19 177 GLU A N 1
ATOM 1403 C CA . GLU A 1 177 ? 1.281 -14.812 -3.533 1 89.19 177 GLU A CA 1
ATOM 1404 C C . GLU A 1 177 ? 0.847 -16.234 -3.17 1 89.19 177 GLU A C 1
ATOM 1406 O O . GLU A 1 177 ? 1.379 -17.203 -3.705 1 89.19 177 GLU A O 1
ATOM 1411 N N . ARG A 1 178 ? -0.1 -16.359 -2.242 1 86.5 178 ARG A N 1
ATOM 1412 C CA . ARG A 1 178 ? -0.622 -17.656 -1.833 1 86.5 178 ARG A CA 1
ATOM 1413 C C . ARG A 1 178 ? -1.311 -18.359 -2.998 1 86.5 178 ARG A C 1
ATOM 1415 O O . ARG A 1 178 ? -1.146 -19.562 -3.186 1 86.5 178 ARG A O 1
ATOM 1422 N N . LEU A 1 179 ? -2.084 -17.578 -3.66 1 86.25 179 LEU A N 1
ATOM 1423 C CA . LEU A 1 179 ? -2.814 -18.109 -4.809 1 86.25 179 LEU A CA 1
ATOM 1424 C C . LEU A 1 179 ? -1.855 -18.688 -5.844 1 86.25 179 LEU A C 1
ATOM 1426 O O . LEU A 1 179 ? -2.092 -19.781 -6.371 1 86.25 179 LEU A O 1
ATOM 1430 N N . ILE A 1 180 ? -0.864 -17.906 -6.043 1 81.62 180 ILE A N 1
ATOM 1431 C CA . ILE A 1 180 ? 0.115 -18.312 -7.047 1 81.62 180 ILE A CA 1
ATOM 1432 C C . ILE A 1 180 ? 0.94 -19.484 -6.52 1 81.62 180 ILE A C 1
ATOM 1434 O O . ILE A 1 180 ? 1.277 -20.391 -7.27 1 81.62 180 ILE A O 1
ATOM 1438 N N . GLY A 1 181 ? 1.242 -19.375 -5.086 1 70.5 181 GLY A N 1
ATOM 1439 C CA . GLY A 1 181 ? 1.967 -20.469 -4.469 1 70.5 181 GLY A CA 1
ATOM 1440 C C . GLY A 1 181 ? 1.146 -21.75 -4.367 1 70.5 181 GLY A C 1
ATOM 1441 O O . GLY A 1 181 ? 1.679 -22.844 -4.516 1 70.5 181 GLY A O 1
ATOM 1442 N N . GLU A 1 182 ? -0.131 -21.656 -3.584 1 57.91 182 GLU A N 1
ATOM 1443 C CA . GLU A 1 182 ? -1.044 -22.797 -3.484 1 57.91 182 GLU A CA 1
ATOM 1444 C C . GLU A 1 182 ? -1.352 -23.375 -4.859 1 57.91 182 GLU A C 1
ATOM 1446 O O . GLU A 1 182 ? -1.486 -24.594 -5.012 1 57.91 182 GLU A O 1
ATOM 1451 N N . ASP A 1 183 ? -1.854 -22.438 -5.43 1 49.53 183 ASP A N 1
ATOM 1452 C CA . ASP A 1 183 ? -2.029 -22.938 -6.789 1 49.53 183 ASP A CA 1
ATOM 1453 C C . ASP A 1 183 ? -0.796 -23.719 -7.254 1 49.53 183 ASP A C 1
ATOM 1455 O O . ASP A 1 183 ? -0.915 -24.719 -7.973 1 49.53 183 ASP A O 1
ATOM 1459 N N . ASN A 1 184 ? 0.301 -23.141 -6.406 1 42.47 184 ASN A N 1
ATOM 1460 C CA . ASN A 1 184 ? 1.55 -23.891 -6.559 1 42.47 184 ASN A CA 1
ATOM 1461 C C . ASN A 1 184 ? 1.592 -25.109 -5.652 1 42.47 184 ASN A C 1
ATOM 1463 O O . ASN A 1 184 ? 2.211 -26.125 -5.996 1 42.47 184 ASN A O 1
ATOM 1467 N N . SER A 1 185 ? 1.175 -24.812 -4.207 1 39.22 185 SER A N 1
ATOM 1468 C CA . SER A 1 185 ? 1.192 -25.953 -3.297 1 39.22 185 SER A CA 1
ATOM 1469 C C . SER A 1 185 ? 0.041 -26.906 -3.588 1 39.22 185 SER A C 1
ATOM 1471 O O . SER A 1 185 ? 0.185 -28.125 -3.443 1 39.22 185 SER A O 1
ATOM 1473 N N . LYS A 1 186 ? -1.137 -26.422 -3.26 1 40.25 186 LYS A N 1
ATOM 1474 C CA . LYS A 1 186 ? -2.113 -27.438 -3.662 1 40.25 186 LYS A CA 1
ATOM 1475 C C . LYS A 1 186 ? -1.71 -28.094 -4.977 1 40.25 186 LYS A C 1
ATOM 1477 O O . LYS A 1 186 ? -2.26 -29.141 -5.348 1 40.25 186 LYS A O 1
ATOM 1482 N N . GLU A 1 187 ? -0.918 -27.266 -5.52 1 34.09 187 GLU A N 1
ATOM 1483 C CA . GLU A 1 187 ? -0.033 -28.094 -6.332 1 34.09 187 GLU A CA 1
ATOM 1484 C C . GLU A 1 187 ? 1.157 -28.594 -5.52 1 34.09 187 GLU A C 1
ATOM 1486 O O . GLU A 1 187 ? 2.023 -29.297 -6.043 1 34.09 187 GLU A O 1
ATOM 1491 N N . TYR A 1 188 ? 1.67 -28 -4.297 1 30.97 188 TYR A N 1
ATOM 1492 C CA . TYR A 1 188 ? 2.641 -28.875 -3.646 1 30.97 188 TYR A CA 1
ATOM 1493 C C . TYR A 1 188 ? 2.004 -30.203 -3.252 1 30.97 188 TYR A C 1
ATOM 1495 O O . TYR A 1 188 ? 2.539 -31.266 -3.559 1 30.97 188 TYR A O 1
ATOM 1503 N N . VAL A 1 189 ? 1.417 -30.344 -1.711 1 32.75 189 VAL A N 1
ATOM 1504 C CA . VAL A 1 189 ? 1.129 -31.766 -1.743 1 32.75 189 VAL A CA 1
ATOM 1505 C C . VAL A 1 189 ? 0.207 -32.094 -2.918 1 32.75 189 VAL A C 1
ATOM 1507 O O . VAL A 1 189 ? -0.523 -33.094 -2.893 1 32.75 189 VAL A O 1
ATOM 1510 N N . ASN A 1 190 ? -0.356 -31.141 -3.361 1 36.88 190 ASN A N 1
ATOM 1511 C CA . ASN A 1 190 ? -1.204 -31.578 -4.469 1 36.88 190 ASN A CA 1
ATOM 1512 C C . ASN A 1 190 ? -0.433 -32.438 -5.465 1 36.88 190 ASN A C 1
ATOM 1514 O O . ASN A 1 190 ? 0.606 -32.031 -5.977 1 36.88 190 ASN A O 1
ATOM 1518 N N . ARG A 1 191 ? -0.287 -33.406 -5.148 1 43.47 191 ARG A N 1
ATOM 1519 C CA . ARG A 1 191 ? 0.046 -34.562 -5.965 1 43.47 191 ARG A CA 1
ATOM 1520 C C . ARG A 1 191 ? -0.103 -34.25 -7.449 1 43.47 191 ARG A C 1
ATOM 1522 O O . ARG A 1 191 ? -1.164 -33.812 -7.895 1 43.47 191 ARG A O 1
ATOM 1529 N N . LEU A 1 192 ? 1.004 -33.375 -7.875 1 52.91 192 LEU A N 1
ATOM 1530 C CA . LEU A 1 192 ? 0.877 -33.438 -9.328 1 52.91 192 LEU A CA 1
ATOM 1531 C C . LEU A 1 192 ? -0.151 -34.5 -9.734 1 52.91 192 LEU A C 1
ATOM 1533 O O . LEU A 1 192 ? -0.043 -35.656 -9.336 1 52.91 192 LEU A O 1
ATOM 1537 N N . SER A 1 193 ? -1.406 -33.906 -9.711 1 57.84 193 SER A N 1
ATOM 1538 C CA . SER A 1 193 ? -2.291 -34.938 -10.234 1 57.84 193 SER A CA 1
ATOM 1539 C C . SER A 1 193 ? -1.581 -35.781 -11.281 1 57.84 193 SER A C 1
ATOM 1541 O O . SER A 1 193 ? -0.478 -35.438 -11.719 1 57.84 193 SER A O 1
ATOM 1543 N N . ARG A 1 194 ? -2.049 -36.75 -11.352 1 63.41 194 ARG A N 1
ATOM 1544 C CA . ARG A 1 194 ? -1.515 -37.562 -12.438 1 63.41 194 ARG A CA 1
ATOM 1545 C C . ARG A 1 194 ? -1.483 -36.781 -13.75 1 63.41 194 ARG A C 1
ATOM 1547 O O . ARG A 1 194 ? -0.536 -36.906 -14.531 1 63.41 194 ARG A O 1
ATOM 1554 N N . THR A 1 195 ? -2.484 -35.844 -13.719 1 74.25 195 THR A N 1
ATOM 1555 C CA . THR A 1 195 ? -2.566 -35.031 -14.938 1 74.25 195 THR A CA 1
ATOM 1556 C C . THR A 1 195 ? -1.46 -33.969 -14.969 1 74.25 195 THR A C 1
ATOM 1558 O O . THR A 1 195 ? -0.854 -33.75 -16.016 1 74.25 195 THR A O 1
ATOM 1561 N N . ASP A 1 196 ? -1.204 -33.375 -13.875 1 75.69 196 ASP A N 1
ATOM 1562 C CA . ASP A 1 196 ? -0.132 -32.406 -13.797 1 75.69 196 ASP A CA 1
ATOM 1563 C C . ASP A 1 196 ? 1.224 -33.031 -14.094 1 75.69 196 ASP A C 1
ATOM 1565 O O . ASP A 1 196 ? 2.02 -32.5 -14.859 1 75.69 196 ASP A O 1
ATOM 1569 N N . ILE A 1 197 ? 1.336 -34.125 -13.438 1 77.81 197 ILE A N 1
ATOM 1570 C CA . ILE A 1 197 ? 2.592 -34.812 -13.625 1 77.81 197 ILE A CA 1
ATOM 1571 C C . ILE A 1 197 ? 2.76 -35.188 -15.102 1 77.81 197 ILE A C 1
ATOM 1573 O O . ILE A 1 197 ? 3.844 -35.031 -15.672 1 77.81 197 ILE A O 1
ATOM 1577 N N . ASP A 1 198 ? 1.681 -35.625 -15.609 1 84.56 198 ASP A N 1
ATOM 1578 C CA . ASP A 1 198 ? 1.699 -35.938 -17.031 1 84.56 198 ASP A CA 1
ATOM 1579 C C . ASP A 1 198 ? 2.045 -34.719 -17.875 1 84.56 198 ASP A C 1
ATOM 1581 O O . ASP A 1 198 ? 2.834 -34.812 -18.828 1 84.56 198 ASP A O 1
ATOM 1585 N N . ARG A 1 199 ? 1.5 -33.625 -17.469 1 86.38 199 ARG A N 1
ATOM 1586 C CA . ARG A 1 199 ? 1.722 -32.375 -18.219 1 86.38 199 ARG A CA 1
ATOM 1587 C C . ARG A 1 199 ? 3.156 -31.891 -18.062 1 86.38 199 ARG A C 1
ATOM 1589 O O . ARG A 1 199 ? 3.779 -31.453 -19.031 1 86.38 199 ARG A O 1
ATOM 1596 N N . LEU A 1 200 ? 3.623 -32 -16.906 1 87.81 200 LEU A N 1
ATOM 1597 C CA . LEU A 1 200 ? 4.992 -31.562 -16.641 1 87.81 200 LEU A CA 1
ATOM 1598 C C . LEU A 1 200 ? 5.996 -32.5 -17.328 1 87.81 200 LEU A C 1
ATOM 1600 O O . LEU A 1 200 ? 7.016 -32.031 -17.844 1 87.81 200 LEU A O 1
ATOM 1604 N N . THR A 1 201 ? 5.656 -33.75 -17.312 1 87.62 201 THR A N 1
ATOM 1605 C CA . THR A 1 201 ? 6.496 -34.719 -18.016 1 87.62 201 THR A CA 1
ATOM 1606 C C . THR A 1 201 ? 6.5 -34.438 -19.516 1 87.62 201 THR A C 1
ATOM 1608 O O . THR A 1 201 ? 7.547 -34.5 -20.156 1 87.62 201 THR A O 1
ATOM 1611 N N . TYR A 1 202 ? 5.375 -34.062 -19.938 1 91.62 202 TYR A N 1
ATOM 1612 C CA . TYR A 1 202 ? 5.266 -33.656 -21.344 1 91.62 202 TYR A CA 1
ATOM 1613 C C . TYR A 1 202 ? 6.066 -32.406 -21.625 1 91.62 202 TYR A C 1
ATOM 1615 O O . TYR A 1 202 ? 6.746 -32.312 -22.641 1 91.62 202 TYR A O 1
ATOM 1623 N N . ALA A 1 203 ? 5.965 -31.484 -20.734 1 91.31 203 ALA A N 1
ATOM 1624 C CA . ALA A 1 203 ? 6.738 -30.25 -20.859 1 91.31 203 ALA A CA 1
ATOM 1625 C C . ALA A 1 203 ? 8.234 -30.547 -20.938 1 91.31 203 ALA A C 1
ATOM 1627 O O . ALA A 1 203 ? 8.938 -29.984 -21.781 1 91.31 203 ALA A O 1
ATOM 1628 N N . ARG A 1 204 ? 8.641 -31.328 -20.031 1 89.81 204 ARG A N 1
ATOM 1629 C CA . ARG A 1 204 ? 10.047 -31.734 -20.016 1 89.81 204 ARG A CA 1
ATOM 1630 C C . ARG A 1 204 ? 10.461 -32.344 -21.359 1 89.81 204 ARG A C 1
ATOM 1632 O O . ARG A 1 204 ? 11.516 -31.984 -21.891 1 89.81 204 ARG A O 1
ATOM 1639 N N . GLU A 1 205 ? 9.695 -33.188 -21.891 1 90.38 205 GLU A N 1
ATOM 1640 C CA . GLU A 1 205 ? 9.977 -33.844 -23.172 1 90.38 205 GLU A CA 1
ATOM 1641 C C . GLU A 1 205 ? 10.062 -32.812 -24.297 1 90.38 205 GLU A C 1
ATOM 1643 O O . GLU A 1 205 ? 10.938 -32.906 -25.156 1 90.38 205 GLU A O 1
ATOM 1648 N N . LEU A 1 206 ? 9.203 -31.891 -24.234 1 90.62 206 LEU A N 1
ATOM 1649 C CA . LEU A 1 206 ? 9.188 -30.844 -25.25 1 90.62 206 LEU A CA 1
ATOM 1650 C C . LEU A 1 206 ? 10.477 -30.031 -25.203 1 90.62 206 LEU A C 1
ATOM 1652 O O . LEU A 1 206 ? 11.07 -29.75 -26.25 1 90.62 206 LEU A O 1
ATOM 1656 N N . LEU A 1 207 ? 10.797 -29.719 -24 1 90.31 207 LEU A N 1
ATOM 1657 C CA . LEU A 1 207 ? 12.008 -28.938 -23.797 1 90.31 207 LEU A CA 1
ATOM 1658 C C . LEU A 1 207 ? 13.242 -29.703 -24.25 1 90.31 207 LEU A C 1
ATOM 1660 O O . LEU A 1 207 ? 14.117 -29.141 -24.922 1 90.31 207 LEU A O 1
ATOM 1664 N N . LEU A 1 208 ? 13.297 -30.938 -23.953 1 87.06 208 LEU A N 1
ATOM 1665 C CA . LEU A 1 208 ? 14.43 -31.781 -24.328 1 87.06 208 LEU A CA 1
ATOM 1666 C C . LEU A 1 208 ? 14.547 -31.922 -25.844 1 87.06 208 LEU A C 1
ATOM 1668 O O . LEU A 1 208 ? 15.648 -31.969 -26.375 1 87.06 208 LEU A O 1
ATOM 1672 N N . ASN A 1 209 ? 13.43 -31.906 -26.422 1 86.62 209 ASN A N 1
ATOM 1673 C CA . ASN A 1 209 ? 13.398 -32.094 -27.875 1 86.62 209 ASN A CA 1
ATOM 1674 C C . ASN A 1 209 ? 13.719 -30.812 -28.625 1 86.62 209 ASN A C 1
ATOM 1676 O O . ASN A 1 209 ? 14.039 -30.844 -29.812 1 86.62 209 ASN A O 1
ATOM 1680 N N . GLN A 1 210 ? 13.648 -29.672 -27.844 1 86.94 210 GLN A N 1
ATOM 1681 C CA . GLN A 1 210 ? 13.875 -28.375 -28.484 1 86.94 210 GLN A CA 1
ATOM 1682 C C . GLN A 1 210 ? 14.836 -27.516 -27.672 1 86.94 210 GLN A C 1
ATOM 1684 O O . GLN A 1 210 ? 14.555 -26.359 -27.391 1 86.94 210 GLN A O 1
ATOM 1689 N N . LEU A 1 211 ? 15.883 -28.047 -27.312 1 83.5 211 LEU A N 1
ATOM 1690 C CA . LEU A 1 211 ? 16.828 -27.375 -26.422 1 83.5 211 LEU A CA 1
ATOM 1691 C C . LEU A 1 211 ? 17.453 -26.156 -27.094 1 83.5 211 LEU A C 1
ATOM 1693 O O . LEU A 1 211 ? 17.781 -25.188 -26.438 1 83.5 211 LEU A O 1
ATOM 1697 N N . GLU A 1 212 ? 17.672 -26.297 -28.406 1 81.69 212 GLU A N 1
ATOM 1698 C CA . GLU A 1 212 ? 18.297 -25.219 -29.172 1 81.69 212 GLU A CA 1
ATOM 1699 C C . GLU A 1 212 ? 17.406 -23.984 -29.203 1 81.69 212 GLU A C 1
ATOM 1701 O O . GLU A 1 212 ? 17.906 -22.844 -29.125 1 81.69 212 GLU A O 1
ATOM 1706 N N . SER A 1 213 ? 16.109 -24.234 -29.297 1 84.69 213 SER A N 1
ATOM 1707 C CA . SER A 1 213 ? 15.117 -23.172 -29.328 1 84.69 213 SER A CA 1
ATOM 1708 C C . SER A 1 213 ? 13.875 -23.547 -28.547 1 84.69 213 SER A C 1
ATOM 1710 O O . SER A 1 213 ? 12.836 -23.859 -29.125 1 84.69 213 SER A O 1
ATOM 1712 N N . PRO A 1 214 ? 13.961 -23.562 -27.234 1 85.94 214 PRO A N 1
ATOM 1713 C CA . PRO A 1 214 ? 12.828 -23.984 -26.422 1 85.94 214 PRO A CA 1
ATOM 1714 C C . PRO A 1 214 ? 11.68 -22.984 -26.438 1 85.94 214 PRO A C 1
ATOM 1716 O O . PRO A 1 214 ? 11.891 -21.797 -26.641 1 85.94 214 PRO A O 1
ATOM 1719 N N . PRO A 1 215 ? 10.516 -23.547 -26.25 1 85.94 215 PRO A N 1
ATOM 1720 C CA . PRO A 1 215 ? 9.398 -22.609 -26.094 1 85.94 215 PRO A CA 1
ATOM 1721 C C . PRO A 1 215 ? 9.562 -21.688 -24.891 1 85.94 215 PRO A C 1
ATOM 1723 O O . PRO A 1 215 ? 10.203 -22.062 -23.906 1 85.94 215 PRO A O 1
ATOM 1726 N N . THR A 1 216 ? 9.109 -20.625 -25.109 1 82.88 216 THR A N 1
ATOM 1727 C CA . THR A 1 216 ? 9.07 -19.719 -23.969 1 82.88 216 THR A CA 1
ATOM 1728 C C . THR A 1 216 ? 8.164 -20.281 -22.875 1 82.88 216 THR A C 1
ATOM 1730 O O . THR A 1 216 ? 7.355 -21.188 -23.125 1 82.88 216 THR A O 1
ATOM 1733 N N . LEU A 1 217 ? 8.336 -19.828 -21.703 1 80.62 217 LEU A N 1
ATOM 1734 C CA . LEU A 1 217 ? 7.484 -20.266 -20.609 1 80.62 217 LEU A CA 1
ATOM 1735 C C . LEU A 1 217 ? 6.012 -20.078 -20.953 1 80.62 217 LEU A C 1
ATOM 1737 O O . LEU A 1 217 ? 5.18 -20.938 -20.625 1 80.62 217 LEU A O 1
ATOM 1741 N N . PHE A 1 218 ? 5.785 -19.109 -21.594 1 75.38 218 PHE A N 1
ATOM 1742 C CA . PHE A 1 218 ? 4.422 -18.812 -22.016 1 75.38 218 PHE A CA 1
ATOM 1743 C C . PHE A 1 218 ? 3.932 -19.828 -23.031 1 75.38 218 PHE A C 1
ATOM 1745 O O . PHE A 1 218 ? 2.828 -20.375 -22.891 1 75.38 218 PHE A O 1
ATOM 1752 N N . GLU A 1 219 ? 4.738 -20.078 -24.031 1 81.75 219 GLU A N 1
ATOM 1753 C CA . GLU A 1 219 ? 4.402 -21.078 -25.047 1 81.75 219 GLU A CA 1
ATOM 1754 C C . GLU A 1 219 ? 4.242 -22.453 -24.422 1 81.75 219 GLU A C 1
ATOM 1756 O O . GLU A 1 219 ? 3.301 -23.188 -24.75 1 81.75 219 GLU A O 1
ATOM 1761 N N . LEU A 1 220 ? 5.129 -22.781 -23.562 1 89.12 220 LEU A N 1
ATOM 1762 C CA . LEU A 1 220 ? 5.129 -24.078 -22.891 1 89.12 220 LEU A CA 1
ATOM 1763 C C . LEU A 1 220 ? 3.873 -24.25 -22.047 1 89.12 220 LEU A C 1
ATOM 1765 O O . LEU A 1 220 ? 3.25 -25.312 -22.062 1 89.12 220 LEU A O 1
ATOM 1769 N N . SER A 1 221 ? 3.523 -23.266 -21.375 1 82.56 221 SER A N 1
ATOM 1770 C CA . SER A 1 221 ? 2.344 -23.312 -20.516 1 82.56 221 SER A CA 1
ATOM 1771 C C . SER A 1 221 ? 1.08 -23.578 -21.328 1 82.56 221 SER A C 1
ATOM 1773 O O . SER A 1 221 ? 0.202 -24.328 -20.891 1 82.56 221 SER A O 1
ATOM 1775 N N . ARG A 1 222 ? 0.975 -23.062 -22.469 1 77.81 222 ARG A N 1
ATOM 1776 C CA . ARG A 1 222 ? -0.163 -23.25 -23.359 1 77.81 222 ARG A CA 1
ATOM 1777 C C . ARG A 1 222 ? -0.204 -24.672 -23.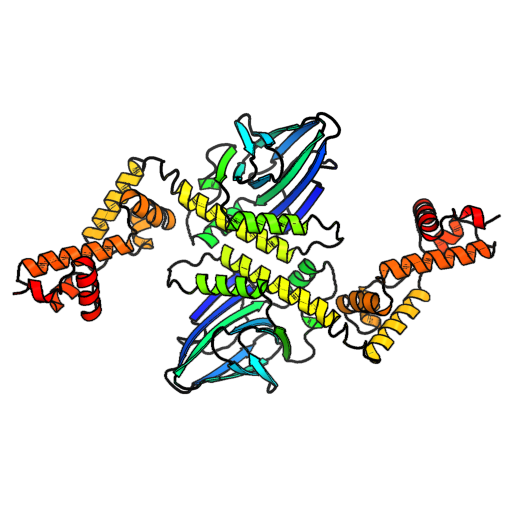922 1 77.81 222 ARG A C 1
ATOM 1779 O O . ARG A 1 222 ? -1.27 -25.281 -23.969 1 77.81 222 ARG A O 1
ATOM 1786 N N . ILE A 1 223 ? 0.937 -25.094 -24.25 1 84.94 223 ILE A N 1
ATOM 1787 C CA . ILE A 1 223 ? 1.047 -26.406 -24.844 1 84.94 223 ILE A CA 1
ATOM 1788 C C . ILE A 1 223 ? 0.604 -27.484 -23.844 1 84.94 223 ILE A C 1
ATOM 1790 O O . ILE A 1 223 ? -0.122 -28.406 -24.203 1 84.94 223 ILE A O 1
ATOM 1794 N N . ILE A 1 224 ? 0.927 -27.266 -22.609 1 86.44 224 ILE A N 1
ATOM 1795 C CA . ILE A 1 224 ? 0.672 -28.312 -21.625 1 86.44 224 ILE A CA 1
ATOM 1796 C C . ILE A 1 224 ? -0.587 -27.984 -20.828 1 86.44 224 ILE A C 1
ATOM 1798 O O . ILE A 1 224 ? -0.924 -28.672 -19.875 1 86.44 224 ILE A O 1
ATOM 1802 N N . HIS A 1 225 ? -1.158 -26.875 -21.141 1 77 225 HIS A N 1
ATOM 1803 C CA . HIS A 1 225 ? -2.412 -26.438 -20.531 1 77 225 HIS A CA 1
ATOM 1804 C C . HIS A 1 225 ? -2.244 -26.188 -19.047 1 77 225 HIS A C 1
ATOM 1806 O O . HIS A 1 225 ? -3.023 -26.703 -18.234 1 77 225 HIS A O 1
ATOM 1812 N N . MET A 1 226 ? -1.236 -25.609 -18.781 1 75.38 226 MET A N 1
ATOM 1813 C CA . MET A 1 226 ? -0.911 -25.188 -17.422 1 75.38 226 MET A CA 1
ATOM 1814 C C . MET A 1 226 ? -0.542 -23.703 -17.391 1 75.38 226 MET A C 1
ATOM 1816 O O . MET A 1 226 ? 0.126 -23.203 -18.297 1 75.38 226 MET A O 1
ATOM 1820 N N . ASN A 1 227 ? -1 -23.062 -16.609 1 61.75 227 ASN A N 1
ATOM 1821 C CA . ASN A 1 227 ? -0.649 -21.656 -16.609 1 61.75 227 ASN A CA 1
ATOM 1822 C C . ASN A 1 227 ? 0.823 -21.438 -16.266 1 61.75 227 ASN A C 1
ATOM 1824 O O . ASN A 1 227 ? 1.456 -22.312 -15.664 1 61.75 227 ASN A O 1
ATOM 1828 N N . ASP A 1 228 ? 1.422 -20.359 -16.609 1 65.88 228 ASP A N 1
ATOM 1829 C CA . ASP A 1 228 ? 2.852 -20.078 -16.531 1 65.88 228 ASP A CA 1
ATOM 1830 C C . ASP A 1 228 ? 3.336 -20.141 -15.086 1 65.88 228 ASP A C 1
ATOM 1832 O O . ASP A 1 228 ? 4.395 -20.703 -14.797 1 65.88 228 ASP A O 1
ATOM 1836 N N . CYS A 1 229 ? 2.627 -19.594 -14.211 1 62.16 229 CYS A N 1
ATOM 1837 C CA . CYS A 1 229 ? 3.031 -19.578 -12.805 1 62.16 229 CYS A CA 1
ATOM 1838 C C . CYS A 1 229 ? 3.066 -20.984 -12.234 1 62.16 229 CYS A C 1
ATOM 1840 O O . CYS A 1 229 ? 4.008 -21.344 -11.531 1 62.16 229 CYS A O 1
ATOM 1842 N N . LYS A 1 230 ? 2 -21.75 -12.523 1 66.94 230 LYS A N 1
ATOM 1843 C CA . LYS A 1 230 ? 1.95 -23.141 -12.078 1 66.94 230 LYS A CA 1
ATOM 1844 C C . LYS A 1 230 ? 3.076 -23.953 -12.711 1 66.94 230 LYS A C 1
ATOM 1846 O O . LYS A 1 230 ? 3.684 -24.797 -12.047 1 66.94 230 LYS A O 1
ATOM 1851 N N . LEU A 1 231 ? 3.275 -23.703 -13.953 1 78.38 231 LEU A N 1
ATOM 1852 C CA . LEU A 1 231 ? 4.355 -24.391 -14.641 1 78.38 231 LEU A CA 1
ATOM 1853 C C . LEU A 1 231 ? 5.691 -24.141 -13.945 1 78.38 231 LEU A C 1
ATOM 1855 O O . LEU A 1 231 ? 6.418 -25.094 -13.625 1 78.38 231 LEU A O 1
ATOM 1859 N N . LYS A 1 232 ? 5.969 -22.922 -13.711 1 75.81 232 LYS A N 1
ATOM 1860 C CA . LYS A 1 232 ? 7.242 -22.578 -13.086 1 75.81 232 LYS A CA 1
ATOM 1861 C C . LYS A 1 232 ? 7.375 -23.234 -11.719 1 75.81 232 LYS A C 1
ATOM 1863 O O . LYS A 1 232 ? 8.383 -23.891 -11.438 1 75.81 232 LYS A O 1
ATOM 1868 N N . ARG A 1 233 ? 6.375 -23.188 -11.023 1 69.25 233 ARG A N 1
ATOM 1869 C CA . ARG A 1 233 ? 6.383 -23.703 -9.656 1 69.25 233 ARG A CA 1
ATOM 1870 C C . ARG A 1 233 ? 6.402 -25.234 -9.648 1 69.25 233 ARG A C 1
ATOM 1872 O O . ARG A 1 233 ? 7.219 -25.844 -8.953 1 69.25 233 ARG A O 1
ATOM 1879 N N . SER A 1 234 ? 5.391 -25.766 -10.375 1 73.5 234 SER A N 1
ATOM 1880 C CA . SER A 1 234 ? 5.234 -27.219 -10.375 1 73.5 234 SER A CA 1
ATOM 1881 C C . SER A 1 234 ? 6.449 -27.891 -11 1 73.5 234 SER A C 1
ATOM 1883 O O . SER A 1 234 ? 6.832 -28.984 -10.578 1 73.5 234 SER A O 1
ATOM 1885 N N . PHE A 1 235 ? 6.965 -27.25 -11.953 1 83.5 235 PHE A N 1
ATOM 1886 C CA . PHE A 1 235 ? 8.164 -27.797 -12.57 1 83.5 235 PHE A CA 1
ATOM 1887 C C . PHE A 1 235 ? 9.305 -27.875 -11.562 1 83.5 235 PHE A C 1
ATOM 1889 O O . PHE A 1 235 ? 9.953 -28.922 -11.43 1 83.5 235 PHE A O 1
ATOM 1896 N N . LYS A 1 236 ? 9.461 -26.766 -10.812 1 80.25 236 LYS A N 1
ATOM 1897 C CA . LYS A 1 236 ? 10.508 -26.734 -9.797 1 80.25 236 LYS A CA 1
ATOM 1898 C C . LYS A 1 236 ? 10.219 -27.734 -8.68 1 80.25 236 LYS A C 1
ATOM 1900 O O . LYS A 1 236 ? 11.125 -28.422 -8.211 1 80.25 236 LYS A O 1
ATOM 1905 N N . GLN A 1 237 ? 9.031 -27.812 -8.414 1 72.12 237 GLN A N 1
ATOM 1906 C CA . GLN A 1 237 ? 8.617 -28.734 -7.363 1 72.12 237 GLN A CA 1
ATOM 1907 C C . GLN A 1 237 ? 8.875 -30.188 -7.781 1 72.12 237 GLN A C 1
ATOM 1909 O O . GLN A 1 237 ? 9.375 -30.984 -6.988 1 72.12 237 GLN A O 1
ATOM 1914 N N . TYR A 1 238 ? 8.477 -30.531 -9 1 76.5 238 TYR A N 1
ATOM 1915 C CA . TYR A 1 238 ? 8.508 -31.906 -9.477 1 76.5 238 TYR A CA 1
ATOM 1916 C C . TYR A 1 238 ? 9.922 -32.312 -9.898 1 76.5 238 TYR A C 1
ATOM 1918 O O . TYR A 1 238 ? 10.375 -33.406 -9.602 1 76.5 238 TYR A O 1
ATOM 1926 N N . PHE A 1 239 ? 10.68 -31.391 -10.516 1 83.5 239 PHE A N 1
ATOM 1927 C CA . PHE A 1 239 ? 11.977 -31.734 -11.086 1 83.5 239 PHE A CA 1
ATOM 1928 C C . PHE A 1 239 ? 13.102 -31.188 -10.219 1 83.5 239 PHE A C 1
ATOM 1930 O O . PHE A 1 239 ? 14.273 -31.5 -10.453 1 83.5 239 PHE A O 1
ATOM 1937 N N . GLY A 1 240 ? 12.68 -30.188 -9.234 1 71.25 240 GLY A N 1
ATOM 1938 C CA . GLY A 1 240 ? 13.672 -29.703 -8.289 1 71.25 240 GLY A CA 1
ATOM 1939 C C . GLY A 1 240 ? 14.438 -28.484 -8.797 1 71.25 240 GLY A C 1
ATOM 1940 O O . GLY A 1 240 ? 15.367 -28.016 -8.141 1 71.25 240 GLY A O 1
ATOM 1941 N N . LYS A 1 241 ? 14.133 -28.047 -9.977 1 78.44 241 LYS A N 1
ATOM 1942 C CA . LYS A 1 241 ? 14.797 -26.906 -10.602 1 78.44 241 LYS A CA 1
ATOM 1943 C C . LYS A 1 241 ? 13.836 -26.109 -11.477 1 78.44 241 LYS A C 1
ATOM 1945 O O . LYS A 1 241 ? 12.805 -26.641 -11.898 1 78.44 241 LYS A O 1
ATOM 1950 N N . THR A 1 242 ? 14.086 -24.922 -11.766 1 84.38 242 THR A N 1
ATOM 1951 C CA . THR A 1 242 ? 13.258 -24.109 -12.648 1 84.38 242 THR A CA 1
ATOM 1952 C C . THR A 1 242 ? 13.383 -24.562 -14.094 1 84.38 242 THR A C 1
ATOM 1954 O O . THR A 1 242 ? 14.32 -25.281 -14.445 1 84.38 242 THR A O 1
ATOM 1957 N N . VAL A 1 243 ? 12.523 -24.109 -14.914 1 88.19 243 VAL A N 1
ATOM 1958 C CA . VAL A 1 243 ? 12.562 -24.438 -16.344 1 88.19 243 VAL A CA 1
ATOM 1959 C C . VAL A 1 243 ? 13.867 -23.922 -16.953 1 88.1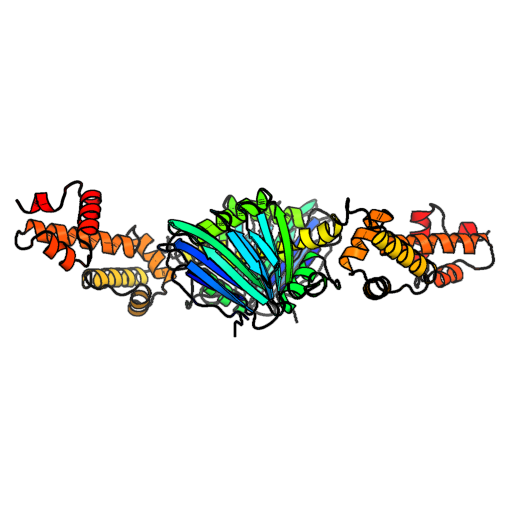9 243 VAL A C 1
ATOM 1961 O O . VAL A 1 243 ? 14.516 -24.625 -17.734 1 88.19 243 VAL A O 1
ATOM 1964 N N . TYR A 1 244 ? 14.25 -22.766 -16.5 1 84.31 244 TYR A N 1
ATOM 1965 C CA . TYR A 1 244 ? 15.461 -22.156 -17.031 1 84.31 244 TYR A CA 1
ATOM 1966 C C . TYR A 1 244 ? 16.688 -22.969 -16.625 1 84.31 244 TYR A C 1
ATOM 1968 O O . TYR A 1 244 ? 17.562 -23.25 -17.453 1 84.31 244 TYR A O 1
ATOM 1976 N N . GLU A 1 245 ? 16.766 -23.234 -15.344 1 86.25 245 GLU A N 1
ATOM 1977 C CA . GLU A 1 245 ? 17.891 -24.047 -14.867 1 86.25 245 GLU A CA 1
ATOM 1978 C C . GLU A 1 245 ? 17.922 -25.406 -15.562 1 86.25 245 GLU A C 1
ATOM 1980 O O . GLU A 1 245 ? 19 -25.906 -15.898 1 86.25 245 GLU A O 1
ATOM 1985 N N . PHE A 1 246 ? 16.766 -25.953 -15.727 1 89.5 246 PHE A N 1
ATOM 1986 C CA . PHE A 1 246 ? 16.641 -27.25 -16.375 1 89.5 246 PHE A CA 1
ATOM 1987 C C . PHE A 1 246 ? 17.188 -27.203 -17.797 1 89.5 246 PHE A C 1
ATOM 1989 O O . PHE A 1 246 ? 18.016 -28.031 -18.172 1 89.5 246 PHE A O 1
ATOM 1996 N N . ILE A 1 247 ? 16.797 -26.156 -18.594 1 89.31 247 ILE A N 1
ATOM 1997 C CA . ILE A 1 247 ? 17.234 -25.984 -19.984 1 89.31 247 ILE A CA 1
ATOM 1998 C C . ILE A 1 247 ? 18.734 -25.781 -20.016 1 89.31 247 ILE A C 1
ATOM 2000 O O . ILE A 1 247 ? 19.438 -26.422 -20.812 1 89.31 247 ILE A O 1
ATOM 2004 N N . ARG A 1 248 ? 19.172 -24.984 -19.188 1 88.06 248 ARG A N 1
ATOM 2005 C CA . ARG A 1 248 ? 20.609 -24.688 -19.125 1 88.06 248 ARG A CA 1
ATOM 2006 C C . ARG A 1 248 ? 21.406 -25.953 -18.844 1 88.06 248 ARG A C 1
ATOM 2008 O O . ARG A 1 248 ? 22.406 -26.219 -19.516 1 88.06 248 ARG A O 1
ATOM 2015 N N . GLU A 1 249 ? 20.984 -26.656 -17.859 1 89.19 249 GLU A N 1
ATOM 2016 C CA . GLU A 1 249 ? 21.672 -27.891 -17.484 1 89.19 249 GLU A CA 1
ATOM 2017 C C . GLU A 1 249 ? 21.641 -28.906 -18.625 1 89.19 249 GLU A C 1
ATOM 2019 O O . GLU A 1 249 ? 22.641 -29.562 -18.922 1 89.19 249 GLU A O 1
ATOM 2024 N N . GLN A 1 250 ? 20.531 -29.016 -19.219 1 91 250 GLN A N 1
ATOM 2025 C CA . GLN A 1 250 ? 20.359 -29.969 -20.312 1 91 250 GLN A CA 1
ATOM 2026 C C . GLN A 1 250 ? 21.219 -29.578 -21.516 1 91 250 GLN A C 1
ATOM 2028 O O . GLN A 1 250 ? 21.766 -30.438 -22.203 1 91 250 GLN A O 1
ATOM 2033 N N . ARG A 1 251 ? 21.281 -28.281 -21.719 1 89.5 251 ARG A N 1
ATOM 2034 C CA . ARG A 1 251 ? 22.141 -27.781 -22.797 1 89.5 251 ARG A CA 1
ATOM 2035 C C . ARG A 1 251 ? 23.594 -28.156 -22.547 1 89.5 251 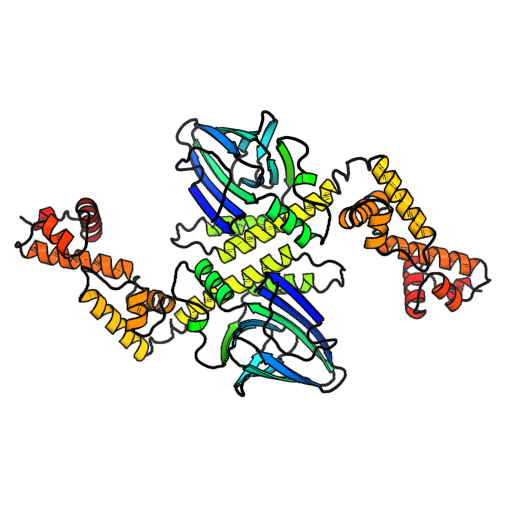ARG A C 1
ATOM 2037 O O . ARG A 1 251 ? 24.281 -28.625 -23.469 1 89.5 251 ARG A O 1
ATOM 2044 N N . LEU A 1 252 ? 23.984 -27.984 -21.391 1 90.19 252 LEU A N 1
ATOM 2045 C CA . LEU A 1 252 ? 25.375 -28.281 -21.047 1 90.19 252 LEU A CA 1
ATOM 2046 C C . LEU A 1 252 ? 25.641 -29.781 -21.125 1 90.19 252 LEU A C 1
ATOM 2048 O O . LEU A 1 252 ? 26.688 -30.219 -21.594 1 90.19 252 LEU A O 1
ATOM 2052 N N . GLU A 1 253 ? 24.719 -30.547 -20.672 1 90 253 GLU A N 1
ATOM 2053 C CA . GLU A 1 253 ? 24.844 -32 -20.75 1 90 253 GLU A CA 1
ATOM 2054 C C . GLU A 1 253 ? 24.922 -32.469 -22.188 1 90 253 GLU A C 1
ATOM 2056 O O . GLU A 1 253 ? 25.734 -33.344 -22.531 1 90 253 GLU A O 1
ATOM 2061 N N . LYS A 1 254 ? 24.141 -31.906 -22.969 1 88.31 254 LYS A N 1
ATOM 2062 C CA . LYS A 1 254 ? 24.172 -32.25 -24.391 1 88.31 254 LYS A CA 1
ATOM 2063 C C . LYS A 1 254 ? 25.484 -31.797 -25.031 1 88.31 254 LYS A C 1
ATOM 2065 O O . LYS A 1 254 ? 26.047 -32.531 -25.859 1 88.31 254 LYS A O 1
ATOM 2070 N N . ALA A 1 255 ? 25.906 -30.703 -24.656 1 89.5 255 ALA A N 1
ATOM 2071 C CA . ALA A 1 255 ? 27.188 -30.219 -25.172 1 89.5 255 ALA A CA 1
ATOM 2072 C C . ALA A 1 255 ? 28.328 -31.156 -24.75 1 89.5 255 ALA A C 1
ATOM 2074 O O . ALA A 1 255 ? 29.219 -31.438 -25.547 1 89.5 255 ALA A O 1
ATOM 2075 N N . PHE A 1 256 ? 28.219 -31.531 -23.594 1 88.12 256 PHE A N 1
ATOM 2076 C CA . PHE A 1 256 ? 29.203 -32.5 -23.094 1 88.12 256 PHE A CA 1
ATOM 2077 C C . PHE A 1 256 ? 29.234 -33.75 -23.953 1 88.12 256 PHE A C 1
ATOM 2079 O O . PHE A 1 256 ? 30.312 -34.188 -24.359 1 88.12 256 PHE A O 1
ATOM 2086 N N . ALA A 1 257 ? 28.109 -34.25 -24.234 1 86.5 257 ALA A N 1
ATOM 2087 C CA . ALA A 1 257 ? 27.984 -35.469 -25.062 1 86.5 257 ALA A CA 1
ATOM 2088 C C . ALA A 1 257 ? 28.531 -35.219 -26.453 1 86.5 257 ALA A C 1
ATOM 2090 O O . ALA A 1 257 ? 29.219 -36.094 -27.031 1 86.5 257 ALA A O 1
ATOM 2091 N N . LEU A 1 258 ? 28.266 -34.094 -26.953 1 87.5 258 LEU A N 1
ATOM 2092 C CA . LEU A 1 258 ? 28.734 -33.719 -28.297 1 87.5 258 LEU A CA 1
ATOM 2093 C C . LEU A 1 258 ? 30.25 -33.625 -28.328 1 87.5 258 LEU A C 1
ATOM 2095 O O . LEU A 1 258 ? 30.891 -34.094 -29.266 1 87.5 258 LEU A O 1
ATOM 2099 N N . LEU A 1 259 ? 30.734 -33.062 -27.344 1 88.88 259 LEU A N 1
ATOM 2100 C CA . LEU A 1 259 ? 32.188 -32.906 -27.25 1 88.88 259 LEU A CA 1
ATOM 2101 C C . LEU A 1 259 ? 32.875 -34.25 -27.031 1 88.88 259 LEU A C 1
ATOM 2103 O O . LEU A 1 259 ? 33.938 -34.5 -27.625 1 88.88 259 LEU A O 1
ATOM 2107 N N . GLU A 1 260 ? 32.281 -35 -26.281 1 85.06 260 GLU A N 1
ATOM 2108 C CA . GLU A 1 260 ? 32.812 -36.312 -25.984 1 85.06 260 GLU A CA 1
ATOM 2109 C C . GLU A 1 260 ? 32.844 -37.188 -27.25 1 85.06 260 GLU A C 1
ATOM 2111 O O . GLU A 1 260 ? 33.75 -38 -27.438 1 85.06 260 GLU A O 1
ATOM 2116 N N . GLN A 1 261 ? 31.891 -37 -28.047 1 82.06 261 GLN A N 1
ATOM 2117 C CA . GLN A 1 261 ? 31.797 -37.75 -29.297 1 82.06 261 GLN A CA 1
ATOM 2118 C C . GLN A 1 261 ? 32.875 -37.312 -30.281 1 82.06 261 GLN A C 1
ATOM 2120 O O . GLN A 1 261 ? 33.25 -38.094 -31.172 1 82.06 261 GLN A O 1
ATOM 2125 N N . GLY A 1 262 ? 33.469 -36.094 -30.203 1 80.25 262 GLY A N 1
ATOM 2126 C CA . GLY A 1 262 ? 34.625 -35.688 -30.984 1 80.25 262 GLY A CA 1
ATOM 2127 C C . GLY A 1 262 ? 34.25 -35.125 -32.344 1 80.25 262 GLY A C 1
ATOM 2128 O O . GLY A 1 262 ? 35.156 -34.844 -33.156 1 80.25 262 GLY A O 1
ATOM 2129 N N . GLU A 1 263 ? 33.031 -34.938 -32.656 1 78.5 263 GLU A N 1
ATOM 2130 C CA . GLU A 1 263 ? 32.656 -34.531 -34 1 78.5 263 GLU A CA 1
ATOM 2131 C C . GLU A 1 263 ? 32.469 -33.031 -34.094 1 78.5 263 GLU A C 1
ATOM 2133 O O . GLU A 1 263 ? 32.375 -32.469 -35.188 1 78.5 263 GLU A O 1
ATOM 2138 N N . HIS A 1 264 ? 32.375 -32.312 -32.969 1 86.12 264 HIS A N 1
ATOM 2139 C CA . HIS A 1 264 ? 32.125 -30.891 -32.969 1 86.12 264 HIS A CA 1
ATOM 2140 C C . HIS A 1 264 ? 33.188 -30.156 -32.156 1 86.12 264 HIS A C 1
ATOM 2142 O O . HIS A 1 264 ? 33.656 -30.688 -31.141 1 86.12 264 HIS A O 1
ATOM 2148 N N . ASN A 1 265 ? 33.594 -29.047 -32.531 1 88.75 265 ASN A N 1
ATOM 2149 C CA . ASN A 1 265 ? 34.469 -28.219 -31.703 1 88.75 265 ASN A CA 1
ATOM 2150 C C . ASN A 1 265 ? 33.688 -27.422 -30.688 1 88.75 265 ASN A C 1
ATOM 2152 O O . ASN A 1 265 ? 32.469 -27.547 -30.625 1 88.75 265 ASN A O 1
ATOM 2156 N N . VAL A 1 266 ? 34.312 -26.734 -29.875 1 91.94 266 VAL A N 1
ATOM 2157 C CA . VAL A 1 266 ? 33.719 -26.047 -28.75 1 91.94 266 VAL A CA 1
ATOM 2158 C C . VAL A 1 266 ? 32.656 -25.062 -29.234 1 91.94 266 VAL A C 1
ATOM 2160 O O . VAL A 1 266 ? 31.531 -25.047 -28.719 1 91.94 266 VAL A O 1
ATOM 2163 N N . SER A 1 267 ? 33 -24.344 -30.281 1 91.81 267 SER A N 1
ATOM 2164 C CA . SER A 1 267 ? 32.062 -23.344 -30.797 1 91.81 267 SER A CA 1
ATOM 2165 C C . SER A 1 267 ? 30.828 -24 -31.406 1 91.81 267 SER A C 1
ATOM 2167 O O . SER A 1 267 ? 29.703 -23.562 -31.172 1 91.81 267 SER A O 1
ATOM 2169 N N . GLU A 1 268 ? 31.062 -25.031 -32.125 1 89.81 268 GLU A N 1
ATOM 2170 C CA . GLU A 1 268 ? 29.969 -25.766 -32.781 1 89.81 268 GLU A CA 1
ATOM 2171 C C . GLU A 1 268 ? 29.047 -26.391 -31.719 1 89.81 268 GLU A C 1
ATOM 2173 O O . GLU A 1 268 ? 27.812 -26.359 -31.875 1 89.81 268 GLU A O 1
ATOM 2178 N N . SER A 1 269 ? 29.641 -26.938 -30.672 1 90.75 269 SER A N 1
ATOM 2179 C CA . SER A 1 269 ? 28.859 -27.547 -29.609 1 90.75 269 SER A CA 1
ATOM 2180 C C . SER A 1 269 ? 28.047 -26.516 -28.844 1 90.75 269 SER A C 1
ATOM 2182 O O . SER A 1 269 ? 26.891 -26.766 -28.484 1 90.75 269 SER A O 1
ATOM 2184 N N . ALA A 1 270 ? 28.641 -25.406 -28.656 1 90.94 270 ALA A N 1
ATOM 2185 C CA . ALA A 1 270 ? 27.953 -24.312 -27.969 1 90.94 270 ALA A CA 1
ATOM 2186 C C . ALA A 1 270 ? 26.734 -23.859 -28.75 1 90.94 270 ALA A C 1
ATOM 2188 O O . ALA A 1 270 ? 25.641 -23.734 -28.188 1 90.94 270 ALA A O 1
ATOM 2189 N N . PHE A 1 271 ? 26.938 -23.688 -30 1 87.31 271 PHE A N 1
ATOM 2190 C CA . PHE A 1 271 ? 25.859 -23.219 -30.859 1 87.31 271 PHE A CA 1
ATOM 2191 C C . PHE A 1 271 ? 24.781 -24.297 -31.016 1 87.31 271 PHE A C 1
ATOM 2193 O O . PHE A 1 271 ? 23.594 -23.984 -31.062 1 87.31 271 PHE A O 1
ATOM 2200 N N . ALA A 1 272 ? 25.203 -25.484 -31 1 86.06 272 ALA A N 1
ATOM 2201 C CA . ALA A 1 272 ? 24.281 -26.609 -31.172 1 86.06 272 ALA A CA 1
ATOM 2202 C C . ALA A 1 272 ? 23.297 -26.703 -30.016 1 86.06 272 ALA A C 1
ATOM 2204 O O . ALA A 1 272 ? 22.172 -27.172 -30.188 1 86.06 272 ALA A O 1
ATOM 2205 N N . VAL A 1 273 ? 23.719 -26.156 -28.891 1 88.38 273 VAL A N 1
ATOM 2206 C CA . VAL A 1 273 ? 22.844 -26.328 -27.734 1 88.38 273 VAL A CA 1
ATOM 2207 C C . VAL A 1 273 ? 22.188 -24.984 -27.391 1 88.38 273 VAL A C 1
ATOM 2209 O O . VAL A 1 273 ? 21.469 -24.875 -26.406 1 88.38 273 VAL A O 1
ATOM 2212 N N . GLY A 1 274 ? 22.484 -23.922 -28.188 1 86.94 274 GLY A N 1
ATOM 2213 C CA . GLY A 1 274 ? 21.688 -22.703 -28.078 1 86.94 274 GLY A CA 1
ATOM 2214 C C . GLY A 1 274 ? 22.453 -21.531 -27.5 1 86.94 274 GLY A C 1
ATOM 2215 O O . GLY A 1 274 ? 21.875 -20.469 -27.25 1 86.94 274 GLY A O 1
ATOM 2216 N N . TYR A 1 275 ? 23.703 -21.688 -27.281 1 88.25 275 TYR A N 1
ATOM 2217 C CA . TYR A 1 275 ? 24.5 -20.547 -26.828 1 88.25 275 TYR A CA 1
ATOM 2218 C C . TYR A 1 275 ? 24.938 -19.672 -27.984 1 88.25 275 TYR A C 1
ATOM 2220 O O . TYR A 1 275 ? 25.297 -20.188 -29.062 1 88.25 275 TYR A O 1
ATOM 2228 N N . THR A 1 276 ? 24.844 -18.406 -27.75 1 82.25 276 THR A N 1
ATOM 2229 C CA . THR A 1 276 ? 25.266 -17.484 -28.797 1 82.25 276 THR A CA 1
ATOM 2230 C C . THR A 1 276 ? 26.656 -16.922 -28.5 1 82.25 276 THR A C 1
ATOM 2232 O O . THR A 1 276 ? 27.312 -16.359 -29.391 1 82.25 276 THR A O 1
ATOM 2235 N N . ASN A 1 277 ? 27.016 -17.141 -27.312 1 88.06 277 ASN A N 1
ATOM 2236 C CA . ASN A 1 277 ? 28.328 -16.672 -26.859 1 88.06 277 ASN A CA 1
ATOM 2237 C C . ASN A 1 277 ? 29.172 -17.812 -26.297 1 88.06 277 ASN A C 1
ATOM 2239 O O . ASN A 1 277 ? 28.844 -18.375 -25.25 1 88.06 277 ASN A O 1
ATOM 2243 N N . VAL A 1 278 ? 30.266 -18.062 -26.938 1 89.06 278 VAL A N 1
ATOM 2244 C CA . VAL A 1 278 ? 31.109 -19.188 -26.609 1 89.06 278 VAL A CA 1
ATOM 2245 C C . VAL A 1 278 ? 31.766 -18.969 -25.25 1 89.06 278 VAL A C 1
ATOM 2247 O O . VAL A 1 278 ? 31.953 -19.922 -24.484 1 89.06 278 VAL A O 1
ATOM 2250 N N . SER A 1 279 ? 32.031 -17.734 -24.938 1 89.19 279 SER A N 1
ATOM 2251 C CA . SER A 1 279 ? 32.625 -17.453 -23.641 1 89.19 279 SER A CA 1
ATOM 2252 C C . SER A 1 279 ? 31.672 -17.781 -22.5 1 89.19 279 SER A C 1
ATOM 2254 O O . SER A 1 279 ? 32.062 -18.375 -21.5 1 89.19 279 SER A O 1
ATOM 2256 N N . HIS A 1 280 ? 30.438 -17.359 -22.75 1 90.62 280 HIS A N 1
ATOM 2257 C CA . HIS A 1 280 ? 29.422 -17.672 -21.766 1 90.62 280 HIS A CA 1
ATOM 2258 C C . HIS A 1 280 ? 29.219 -19.172 -21.641 1 90.62 280 HIS A C 1
ATOM 2260 O O . HIS A 1 280 ? 29.031 -19.703 -20.531 1 90.62 280 HIS A O 1
ATOM 2266 N N . PHE A 1 281 ? 29.312 -19.844 -22.703 1 93.38 281 PHE A N 1
ATOM 2267 C CA . PHE A 1 281 ? 29.188 -21.297 -22.734 1 93.38 281 PHE A CA 1
ATOM 2268 C C . PHE A 1 281 ? 30.328 -21.953 -21.969 1 93.38 281 PHE A C 1
ATOM 2270 O O . PHE A 1 281 ? 30.094 -22.812 -21.109 1 93.38 281 PHE A O 1
ATOM 2277 N N . SER A 1 282 ? 31.516 -21.5 -22.188 1 91.25 282 SER A N 1
ATOM 2278 C CA . SER A 1 282 ? 32.688 -22.094 -21.562 1 91.25 282 SER A CA 1
ATOM 2279 C C . SER A 1 282 ? 32.656 -21.906 -20.047 1 91.25 282 SER A C 1
ATOM 2281 O O . SER A 1 282 ? 33 -22.828 -19.297 1 91.25 282 SER A O 1
ATOM 2283 N N . GLU A 1 283 ? 32.219 -20.797 -19.703 1 91.56 283 GLU A N 1
ATOM 2284 C CA . GLU A 1 283 ? 32.125 -20.484 -18.281 1 91.56 283 GLU A CA 1
ATOM 2285 C C . GLU A 1 283 ? 31.078 -21.359 -17.594 1 91.56 283 GLU A C 1
ATOM 2287 O O . GLU A 1 283 ? 31.328 -21.922 -16.516 1 91.56 283 GLU A O 1
ATOM 2292 N N . ALA A 1 284 ? 29.984 -21.422 -18.156 1 90.12 284 ALA A N 1
ATOM 2293 C CA . ALA A 1 284 ? 28.891 -22.234 -17.609 1 90.12 284 ALA A CA 1
ATOM 2294 C C . ALA A 1 284 ? 29.266 -23.703 -17.578 1 90.12 284 ALA A C 1
ATOM 2296 O O . ALA A 1 284 ? 28.953 -24.406 -16.609 1 90.12 284 ALA A O 1
ATOM 2297 N N . PHE A 1 285 ? 29.922 -24.156 -18.578 1 92.12 285 PHE A N 1
ATOM 2298 C CA . PHE A 1 285 ? 30.375 -25.531 -18.688 1 92.12 285 PHE A CA 1
ATOM 2299 C C . PHE A 1 285 ? 31.359 -25.875 -17.578 1 92.12 285 PHE A C 1
ATOM 2301 O O . PHE A 1 285 ? 31.219 -26.906 -16.906 1 92.12 285 PHE A O 1
ATOM 2308 N N . GLN A 1 286 ? 32.156 -24.984 -17.391 1 90.31 286 GLN A N 1
ATOM 2309 C CA . GLN A 1 286 ? 33.156 -25.188 -16.344 1 90.31 286 GLN A CA 1
ATOM 2310 C C . GLN A 1 286 ? 32.5 -25.188 -14.953 1 90.31 286 GLN A C 1
ATOM 2312 O O . GLN A 1 286 ? 32.875 -26.016 -14.102 1 90.31 286 GLN A O 1
ATOM 2317 N N . LYS A 1 287 ? 31.672 -24.344 -14.766 1 86.5 287 LYS A N 1
ATOM 2318 C CA . LYS A 1 287 ? 30.953 -24.266 -13.492 1 86.5 287 LYS A CA 1
ATOM 2319 C C . LYS A 1 287 ? 30.203 -25.562 -13.195 1 86.5 287 LYS A C 1
ATOM 2321 O O . LYS A 1 287 ? 30.188 -26.031 -12.055 1 86.5 287 LYS A O 1
ATOM 2326 N N . LYS A 1 288 ? 29.656 -26.109 -14.188 1 84.75 288 LYS A N 1
ATOM 2327 C CA . LYS A 1 288 ? 28.828 -27.281 -14.023 1 84.75 288 LYS A CA 1
ATOM 2328 C C . LYS A 1 288 ? 29.672 -28.547 -13.906 1 84.75 288 LYS A C 1
ATOM 2330 O O . LYS A 1 288 ? 29.406 -29.406 -13.07 1 84.75 288 LYS A O 1
ATOM 2335 N N . PHE A 1 289 ? 30.781 -28.656 -14.719 1 86.5 289 PHE A N 1
ATOM 2336 C CA . PHE A 1 289 ? 31.469 -29.938 -14.852 1 86.5 289 PHE A CA 1
ATOM 2337 C C . PHE A 1 289 ? 32.875 -29.859 -14.25 1 86.5 289 PHE A C 1
ATOM 2339 O O . PHE A 1 289 ? 33.531 -30.891 -14.117 1 86.5 289 PHE A O 1
ATOM 2346 N N . GLY A 1 290 ? 33.281 -28.594 -13.961 1 81.06 290 GLY A N 1
ATOM 2347 C CA . GLY A 1 290 ? 34.562 -28.438 -13.312 1 81.06 290 GLY A CA 1
ATOM 2348 C C . GLY A 1 290 ? 35.719 -28.469 -14.281 1 81.06 290 GLY A C 1
ATOM 2349 O O . GLY A 1 290 ? 36.875 -28.359 -13.875 1 81.06 290 GLY A O 1
ATOM 2350 N N . ILE A 1 291 ? 35.469 -28.703 -15.602 1 83.94 291 ILE A N 1
ATOM 2351 C CA . ILE A 1 291 ? 36.5 -28.75 -16.625 1 83.94 291 ILE A CA 1
ATOM 2352 C C . ILE A 1 291 ? 36.125 -27.812 -17.781 1 83.94 291 ILE A C 1
ATOM 2354 O O . ILE A 1 291 ? 34.938 -27.531 -18 1 83.94 291 ILE A O 1
ATOM 2358 N N . LEU A 1 292 ? 37 -27.297 -18.5 1 88.62 292 LEU A N 1
ATOM 2359 C CA . LEU A 1 292 ? 36.75 -26.484 -19.703 1 88.62 292 LEU A CA 1
ATOM 2360 C C . LEU A 1 292 ? 36.312 -27.375 -20.859 1 88.62 292 LEU A C 1
ATOM 2362 O O . LEU A 1 292 ? 36.781 -28.5 -2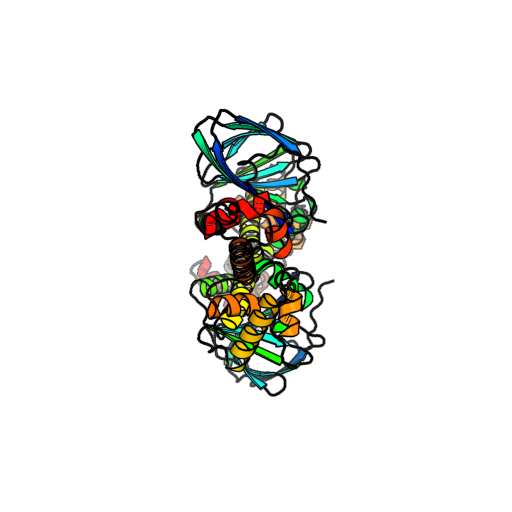1 1 88.62 292 LEU A O 1
ATOM 2366 N N . PRO A 1 293 ? 35.469 -26.859 -21.656 1 89.62 293 PRO A N 1
ATOM 2367 C CA . PRO A 1 293 ? 35 -27.656 -22.797 1 89.62 293 PRO A CA 1
ATOM 2368 C C . PRO A 1 293 ? 36.125 -28.156 -23.672 1 89.62 293 PRO A C 1
ATOM 2370 O O . PRO A 1 293 ? 36.062 -29.266 -24.219 1 89.62 293 PRO A O 1
ATOM 2373 N N . ARG A 1 294 ? 37.188 -27.484 -23.859 1 88.25 294 ARG A N 1
ATOM 2374 C CA . ARG A 1 294 ? 38.312 -27.828 -24.75 1 88.25 294 ARG A CA 1
ATOM 2375 C C . ARG A 1 294 ? 39 -29.094 -24.281 1 88.25 294 ARG A C 1
ATOM 2377 O O . ARG A 1 294 ? 39.625 -29.797 -25.078 1 88.25 294 ARG A O 1
ATOM 2384 N N . VAL A 1 295 ? 38.875 -29.312 -23 1 84.06 295 VAL A N 1
ATOM 2385 C CA . VAL A 1 295 ? 39.531 -30.469 -22.406 1 84.06 295 VAL A CA 1
ATOM 2386 C C . VAL A 1 295 ? 38.906 -31.75 -22.922 1 84.06 295 VAL A C 1
ATOM 2388 O O . VAL A 1 295 ? 39.562 -32.781 -23.016 1 84.06 295 VAL A O 1
ATOM 2391 N N . LEU A 1 296 ? 37.719 -31.641 -23.312 1 80.44 296 LEU A N 1
ATOM 2392 C CA . LEU A 1 296 ? 37 -32.812 -23.766 1 80.44 296 LEU A CA 1
ATOM 2393 C C . LEU A 1 296 ? 37.281 -33.094 -25.234 1 80.44 296 LEU A C 1
ATOM 2395 O O . LEU A 1 296 ? 37.062 -34.219 -25.719 1 80.44 296 LEU A O 1
ATOM 2399 N N . ILE A 1 297 ? 37.656 -32.094 -26 1 76.5 297 ILE A N 1
ATOM 2400 C CA . ILE A 1 297 ? 37.969 -32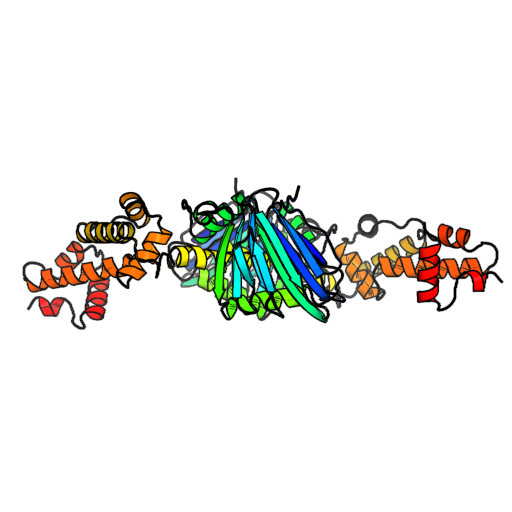.25 -27.422 1 76.5 297 ILE A CA 1
ATOM 2401 C C . ILE A 1 297 ? 39.375 -32.844 -27.594 1 76.5 297 ILE A C 1
ATOM 2403 O O . ILE A 1 297 ? 39.719 -33.375 -28.656 1 76.5 297 ILE A O 1
ATOM 2407 N N . ARG A 1 298 ? 40.156 -33.406 -26.625 1 55.59 298 ARG A N 1
ATOM 2408 C CA . ARG A 1 298 ? 41.469 -33.969 -26.984 1 55.59 298 ARG A CA 1
ATOM 2409 C C . ARG A 1 298 ? 41.312 -35.344 -27.625 1 55.59 298 ARG A C 1
ATOM 2411 O O . ARG A 1 298 ? 40.375 -36.062 -27.328 1 55.59 298 ARG A O 1
ATOM 2418 N N . MET B 1 1 ? 4.898 5.934 -19.688 1 56.62 1 MET B N 1
ATOM 2419 C CA . MET B 1 1 ? 6.328 5.734 -19.469 1 56.62 1 MET B CA 1
ATOM 2420 C C . MET B 1 1 ? 6.762 6.316 -18.125 1 56.62 1 MET B C 1
ATOM 2422 O O . MET B 1 1 ? 6.25 7.348 -17.688 1 56.62 1 MET B O 1
ATOM 2426 N N . SER B 1 2 ? 7.371 5.473 -17.281 1 71.25 2 SER B N 1
ATOM 2427 C CA . SER B 1 2 ? 7.906 5.91 -15.992 1 71.25 2 SER B CA 1
ATOM 2428 C C . SER B 1 2 ? 8.977 6.98 -16.172 1 71.25 2 SER B C 1
ATOM 2430 O O . SER B 1 2 ? 9.781 6.91 -17.109 1 71.25 2 SER B O 1
ATOM 2432 N N . TYR B 1 3 ? 8.805 8.172 -15.508 1 80.19 3 TYR B N 1
ATOM 2433 C CA . TYR B 1 3 ? 9.727 9.297 -15.617 1 80.19 3 TYR B CA 1
ATOM 2434 C C . TYR B 1 3 ? 10.297 9.664 -14.258 1 80.19 3 TYR B C 1
ATOM 2436 O O . TYR B 1 3 ? 9.555 9.844 -13.289 1 80.19 3 TYR B O 1
ATOM 2444 N N . LEU B 1 4 ? 11.531 9.609 -14.141 1 89.44 4 LEU B N 1
ATOM 2445 C CA . LEU B 1 4 ? 12.281 10.07 -12.977 1 89.44 4 LEU B CA 1
ATOM 2446 C C . LEU B 1 4 ? 13.211 11.211 -13.344 1 89.44 4 LEU B C 1
ATOM 2448 O O . LEU B 1 4 ? 14.18 11.016 -14.078 1 89.44 4 LEU B O 1
ATOM 2452 N N . PRO B 1 5 ? 13 12.453 -12.883 1 93.88 5 PRO B N 1
ATOM 2453 C CA . PRO B 1 5 ? 13.711 13.648 -13.336 1 93.88 5 PRO B CA 1
ATOM 2454 C C . PRO B 1 5 ? 15.023 13.867 -12.586 1 93.88 5 PRO B C 1
ATOM 2456 O O . PRO B 1 5 ? 15.234 14.93 -11.984 1 93.88 5 PRO B O 1
ATOM 2459 N N . LEU B 1 6 ? 15.891 12.914 -12.672 1 94.75 6 LEU B N 1
ATOM 2460 C CA . LEU B 1 6 ? 17.172 12.977 -11.969 1 94.75 6 LEU B CA 1
ATOM 2461 C C . LEU B 1 6 ? 18.328 12.789 -12.938 1 94.75 6 LEU B C 1
ATOM 2463 O O . LEU B 1 6 ? 18.219 12.039 -13.914 1 94.75 6 LEU B O 1
ATOM 2467 N N . LYS B 1 7 ? 19.375 13.523 -12.688 1 92.81 7 LYS B N 1
ATOM 2468 C CA . LYS B 1 7 ? 20.656 13.305 -13.336 1 92.81 7 LYS B CA 1
ATOM 2469 C C . LYS B 1 7 ? 21.719 12.883 -12.32 1 92.81 7 LYS B C 1
ATOM 2471 O O . LYS B 1 7 ? 21.906 13.547 -11.297 1 92.81 7 LYS B O 1
ATOM 2476 N N . TYR B 1 8 ? 22.281 11.75 -12.555 1 91.06 8 TYR B N 1
ATOM 2477 C CA . TYR B 1 8 ? 23.328 11.273 -11.656 1 91.06 8 TYR B CA 1
ATOM 2478 C C . TYR B 1 8 ? 24.25 10.273 -12.359 1 91.06 8 TYR B C 1
ATOM 2480 O O . TYR B 1 8 ? 23.875 9.711 -13.398 1 91.06 8 TYR B O 1
ATOM 2488 N N . GLU B 1 9 ? 25.469 10.18 -11.82 1 85.88 9 GLU B N 1
ATOM 2489 C CA . GLU B 1 9 ? 26.359 9.133 -12.289 1 85.88 9 GLU B CA 1
ATOM 2490 C C . GLU B 1 9 ? 26.141 7.832 -11.523 1 85.88 9 GLU B C 1
ATOM 2492 O O . GLU B 1 9 ? 26.266 7.797 -10.297 1 85.88 9 GLU B O 1
ATOM 2497 N N . SER B 1 10 ? 25.844 6.816 -12.211 1 86.81 10 SER B N 1
ATOM 2498 C CA . SER B 1 10 ? 25.578 5.531 -11.57 1 86.81 10 SER B CA 1
ATOM 2499 C C . SER B 1 10 ? 26.875 4.844 -11.156 1 86.81 10 SER B C 1
ATOM 2501 O O . SER B 1 10 ? 27.922 5.043 -11.789 1 86.81 10 SER B O 1
ATOM 2503 N N . SER B 1 11 ? 26.781 4.168 -10.078 1 90.12 11 SER B N 1
ATOM 2504 C CA . SER B 1 11 ? 27.859 3.322 -9.594 1 90.12 11 SER B CA 1
ATOM 2505 C C . SER B 1 11 ? 27.344 1.987 -9.078 1 90.12 11 SER B C 1
ATOM 2507 O O . SER B 1 11 ? 26.156 1.694 -9.195 1 90.12 11 SER B O 1
ATOM 2509 N N . ASP B 1 12 ? 28.188 1.175 -8.508 1 91 12 ASP B N 1
ATOM 2510 C CA . ASP B 1 12 ? 27.781 -0.11 -7.945 1 91 12 ASP B CA 1
ATOM 2511 C C . ASP B 1 12 ? 27.062 0.078 -6.621 1 91 12 ASP B C 1
ATOM 2513 O O . ASP B 1 12 ? 26.406 -0.845 -6.129 1 91 12 ASP B O 1
ATOM 2517 N N . ILE B 1 13 ? 27.125 1.273 -6.141 1 93.75 13 ILE B N 1
ATOM 2518 C CA . ILE B 1 13 ? 26.547 1.556 -4.832 1 93.75 13 ILE B CA 1
ATOM 2519 C C . ILE B 1 13 ? 25.344 2.486 -4.992 1 93.75 13 ILE B C 1
ATOM 2521 O O . ILE B 1 13 ? 24.328 2.336 -4.297 1 93.75 13 ILE B O 1
ATOM 2525 N N . PHE B 1 14 ? 25.453 3.521 -5.938 1 92.5 14 PHE B N 1
ATOM 2526 C CA . PHE B 1 14 ? 24.469 4.586 -6.062 1 92.5 14 PHE B CA 1
ATOM 2527 C C . PHE B 1 14 ? 23.906 4.645 -7.48 1 92.5 14 PHE B C 1
ATOM 2529 O O . PHE B 1 14 ? 24.578 5.141 -8.391 1 92.5 14 PHE B O 1
ATOM 2536 N N . PRO B 1 15 ? 22.688 4.258 -7.742 1 91 15 PRO B N 1
ATOM 2537 C CA . PRO B 1 15 ? 21.922 3.34 -6.891 1 91 15 PRO B CA 1
ATOM 2538 C C . PRO B 1 15 ? 22.203 1.873 -7.211 1 91 15 PRO B C 1
ATOM 2540 O O . PRO B 1 15 ? 22.594 1.544 -8.336 1 91 15 PRO B O 1
ATOM 2543 N N . LYS B 1 16 ? 22.031 1.011 -6.332 1 90.62 16 LYS B N 1
ATOM 2544 C CA . LYS B 1 16 ? 22.078 -0.428 -6.574 1 90.62 16 LYS B CA 1
ATOM 2545 C C . LYS B 1 16 ? 20.859 -0.9 -7.367 1 90.62 16 LYS B C 1
ATOM 2547 O O . LYS B 1 16 ? 20.984 -1.775 -8.227 1 90.62 16 LYS B O 1
ATOM 2552 N N . LYS B 1 17 ? 19.781 -0.35 -7.074 1 91.94 17 LYS B N 1
ATOM 2553 C CA . LYS B 1 17 ? 18.531 -0.694 -7.746 1 91.94 17 LYS B CA 1
ATOM 2554 C C . LYS B 1 17 ? 17.609 0.514 -7.832 1 91.94 17 LYS B C 1
ATOM 2556 O O . LYS B 1 17 ? 17.516 1.299 -6.887 1 91.94 17 LYS B O 1
ATOM 2561 N N . THR B 1 18 ? 16.906 0.697 -8.961 1 93.69 18 THR B N 1
ATOM 2562 C CA . THR B 1 18 ? 15.828 1.656 -9.148 1 93.69 18 THR B CA 1
ATOM 2563 C C . THR B 1 18 ? 14.547 0.948 -9.57 1 93.69 18 THR B C 1
ATOM 2565 O O . THR B 1 18 ? 14.523 0.259 -10.594 1 93.69 18 THR B O 1
ATOM 2568 N N . ILE B 1 19 ? 13.578 1.087 -8.844 1 94.5 19 ILE B N 1
ATOM 2569 C CA . ILE B 1 19 ? 12.328 0.389 -9.117 1 94.5 19 ILE B CA 1
ATOM 2570 C C . ILE B 1 19 ? 11.203 1.404 -9.328 1 94.5 19 ILE B C 1
ATOM 2572 O O . ILE B 1 19 ? 10.945 2.24 -8.453 1 94.5 19 ILE B O 1
ATOM 2576 N N . ALA B 1 20 ? 10.531 1.333 -10.484 1 94.69 20 ALA B N 1
ATOM 2577 C CA . ALA B 1 20 ? 9.32 2.115 -10.734 1 94.69 20 ALA B CA 1
ATOM 2578 C C . ALA B 1 20 ? 8.086 1.404 -10.188 1 94.69 20 ALA B C 1
ATOM 2580 O O . ALA B 1 20 ? 7.688 0.355 -10.703 1 94.69 20 ALA B O 1
ATOM 2581 N N . LEU B 1 21 ? 7.527 1.905 -9.219 1 95.75 21 LEU B N 1
ATOM 2582 C CA . LEU B 1 21 ? 6.316 1.324 -8.648 1 95.75 21 LEU B CA 1
ATOM 2583 C C . LEU B 1 21 ? 5.078 1.819 -9.383 1 95.75 21 LEU B C 1
ATOM 2585 O O . LEU B 1 21 ? 4.125 1.064 -9.578 1 95.75 21 LEU B O 1
ATOM 2589 N N . ARG B 1 22 ? 5.078 3.057 -9.727 1 94.44 22 ARG B N 1
ATOM 2590 C CA . ARG B 1 22 ? 4.145 3.777 -10.578 1 94.44 22 ARG B CA 1
ATOM 2591 C C . ARG B 1 22 ? 4.883 4.715 -11.531 1 94.44 22 ARG B C 1
ATOM 2593 O O . ARG B 1 22 ? 6.082 4.945 -11.375 1 94.44 22 ARG B O 1
ATOM 2600 N N . PRO B 1 23 ? 4.191 5.18 -12.523 1 91.06 23 PRO B N 1
ATOM 2601 C CA . PRO B 1 23 ? 4.879 6.066 -13.469 1 91.06 23 PRO B CA 1
ATOM 2602 C C . PRO B 1 23 ? 5.574 7.238 -12.781 1 91.06 23 PRO B C 1
ATOM 2604 O O . PRO B 1 23 ? 6.648 7.66 -13.211 1 91.06 23 PRO B O 1
ATOM 2607 N N . ASP B 1 24 ? 5.027 7.734 -11.656 1 94.31 24 ASP B N 1
ATOM 2608 C CA . ASP B 1 24 ? 5.555 8.93 -11 1 94.31 24 ASP B CA 1
ATOM 2609 C C . ASP B 1 24 ? 5.969 8.625 -9.562 1 94.31 24 ASP B C 1
ATOM 2611 O O . ASP B 1 24 ? 5.984 9.516 -8.711 1 94.31 24 ASP B O 1
ATOM 2615 N N . LEU B 1 25 ? 6.18 7.41 -9.242 1 97.56 25 LEU B N 1
ATOM 2616 C CA . LEU B 1 25 ? 6.605 6.949 -7.922 1 97.56 25 LEU B CA 1
ATOM 2617 C C . LEU B 1 25 ? 7.707 5.902 -8.039 1 97.56 25 LEU B C 1
ATOM 2619 O O . LEU B 1 25 ? 7.469 4.797 -8.531 1 97.56 25 LEU B O 1
ATOM 2623 N N . HIS B 1 26 ? 8.93 6.23 -7.535 1 97.81 26 HIS B N 1
ATOM 2624 C CA . HIS B 1 26 ? 10.094 5.363 -7.66 1 97.81 26 HIS B CA 1
ATOM 2625 C C . HIS B 1 26 ? 10.789 5.168 -6.316 1 97.81 26 HIS B C 1
ATOM 2627 O O . HIS B 1 26 ? 10.734 6.047 -5.453 1 97.81 26 HIS B O 1
ATOM 2633 N N . VAL B 1 27 ? 11.43 4.066 -6.219 1 97.62 27 VAL B N 1
ATOM 2634 C CA . VAL B 1 27 ? 12.305 3.834 -5.074 1 97.62 27 VAL B CA 1
ATOM 2635 C C . VAL B 1 27 ? 13.711 3.502 -5.559 1 97.62 27 VAL B C 1
ATOM 2637 O O . VAL B 1 27 ? 13.891 2.678 -6.457 1 97.62 27 VAL B O 1
ATOM 2640 N N . MET B 1 28 ? 14.672 4.18 -5.055 1 96.75 28 MET B N 1
ATOM 2641 C CA . MET B 1 28 ? 16.094 3.889 -5.293 1 96.75 28 MET B CA 1
ATOM 2642 C C . MET B 1 28 ? 16.75 3.32 -4.039 1 96.75 28 MET B C 1
ATOM 2644 O O . MET B 1 28 ? 16.594 3.875 -2.947 1 96.75 28 MET B O 1
ATOM 2648 N N . VAL B 1 29 ? 17.391 2.27 -4.246 1 95.75 29 VAL B N 1
ATOM 2649 C CA . VAL B 1 29 ? 18.141 1.638 -3.158 1 95.75 29 VAL B CA 1
ATOM 2650 C C . VAL B 1 29 ? 19.641 1.757 -3.42 1 95.75 29 VAL B C 1
ATOM 2652 O O . VAL B 1 29 ? 20.125 1.327 -4.465 1 95.75 29 VAL B O 1
ATOM 2655 N N . SER B 1 30 ? 20.328 2.369 -2.518 1 95.75 30 SER B N 1
ATOM 2656 C CA . SER B 1 30 ? 21.797 2.451 -2.566 1 95.75 30 SER B CA 1
ATOM 2657 C C . SER B 1 30 ? 22.422 1.695 -1.402 1 95.75 30 SER B C 1
ATOM 2659 O O . SER B 1 30 ? 22.016 1.866 -0.25 1 95.75 30 SER B O 1
ATOM 2661 N N . SER B 1 31 ? 23.344 0.852 -1.771 1 94.25 31 SER B N 1
ATOM 2662 C CA . SER B 1 31 ? 23.953 0.035 -0.725 1 94.25 31 SER B CA 1
ATOM 2663 C C . SER B 1 31 ? 25.344 -0.443 -1.133 1 94.25 31 SER B C 1
ATOM 2665 O O . SER B 1 31 ? 25.578 -0.757 -2.301 1 94.25 31 SER B O 1
ATOM 2667 N N . GLY B 1 32 ? 26.188 -0.497 -0.086 1 94.75 32 GLY B N 1
ATOM 2668 C CA . GLY B 1 32 ? 27.531 -0.988 -0.311 1 94.75 32 GLY B CA 1
ATOM 2669 C C . GLY B 1 32 ? 28.578 -0.307 0.564 1 94.75 32 GLY B C 1
ATOM 2670 O O . GLY B 1 32 ? 28.234 0.515 1.416 1 94.75 32 GLY B O 1
ATOM 2671 N N . VAL B 1 33 ? 29.812 -0.746 0.384 1 95.69 33 VAL B N 1
ATOM 2672 C CA . VAL B 1 33 ? 30.938 -0.17 1.098 1 95.69 33 VAL B CA 1
ATOM 2673 C C . VAL B 1 33 ? 31.891 0.501 0.107 1 95.69 33 VAL B C 1
ATOM 2675 O O . VAL B 1 33 ? 32.281 -0.109 -0.887 1 95.69 33 VAL B O 1
ATOM 2678 N N . PHE B 1 34 ? 32.25 1.757 0.414 1 95.06 34 PHE B N 1
ATOM 2679 C CA . PHE B 1 34 ? 33.156 2.482 -0.479 1 95.06 34 PHE B CA 1
ATOM 2680 C C . PHE B 1 34 ? 34.594 1.983 -0.333 1 95.06 34 PHE B C 1
ATOM 2682 O O . PHE B 1 34 ? 35.125 1.909 0.78 1 95.06 34 PHE B O 1
ATOM 2689 N N . SER B 1 35 ? 35.125 1.664 -1.479 1 94.5 35 SER B N 1
ATOM 2690 C CA . SER B 1 35 ? 36.531 1.189 -1.461 1 94.5 35 SER B CA 1
ATOM 2691 C C . SER B 1 35 ? 37.5 2.354 -1.4 1 94.5 35 SER B C 1
ATOM 2693 O O . SER B 1 35 ? 38.656 2.18 -0.985 1 94.5 35 SER B O 1
ATOM 2695 N N . ASN B 1 36 ? 37.156 3.523 -1.881 1 93.56 36 ASN B N 1
ATOM 2696 C CA . ASN B 1 36 ? 37.938 4.754 -1.886 1 93.56 36 ASN B CA 1
ATOM 2697 C C . ASN B 1 36 ? 37.094 5.965 -1.502 1 93.56 36 ASN B C 1
ATOM 2699 O O . ASN B 1 36 ? 35.844 5.875 -1.445 1 93.56 36 ASN B O 1
ATOM 2703 N N . ASN B 1 37 ? 37.844 6.992 -1.159 1 94.81 37 ASN B N 1
ATOM 2704 C CA . ASN B 1 37 ? 37.094 8.242 -0.986 1 94.81 37 ASN B CA 1
ATOM 2705 C C . ASN B 1 37 ? 36.375 8.648 -2.264 1 94.81 37 ASN B C 1
ATOM 2707 O O . ASN B 1 37 ? 36.969 8.633 -3.35 1 94.81 37 ASN B O 1
ATOM 2711 N N . THR B 1 38 ? 35.125 8.922 -2.055 1 94.25 38 THR B N 1
ATOM 2712 C CA . THR B 1 38 ? 34.281 9.164 -3.232 1 94.25 38 THR B CA 1
ATOM 2713 C C . THR B 1 38 ? 33.469 10.438 -3.061 1 94.25 38 THR B C 1
ATOM 2715 O O . THR B 1 38 ? 32.906 10.672 -1.992 1 94.25 38 THR B O 1
ATOM 2718 N N . LYS B 1 39 ? 33.5 11.219 -4.125 1 93.25 39 LYS B N 1
ATOM 2719 C CA . LYS B 1 39 ? 32.594 12.375 -4.223 1 93.25 39 LYS B CA 1
ATOM 2720 C C . LYS B 1 39 ? 31.484 12.117 -5.223 1 93.25 39 LYS B C 1
ATOM 2722 O O . LYS B 1 39 ? 31.719 11.586 -6.312 1 93.25 39 LYS B O 1
ATOM 2727 N N . ARG B 1 40 ? 30.266 12.453 -4.766 1 94.62 40 ARG B N 1
ATOM 2728 C CA . ARG B 1 40 ? 29.125 12.234 -5.641 1 94.62 40 ARG B CA 1
ATOM 2729 C C . ARG B 1 40 ? 28.391 13.539 -5.93 1 94.62 40 ARG B C 1
ATOM 2731 O O . ARG B 1 40 ? 28.234 14.375 -5.035 1 94.62 40 ARG B O 1
ATOM 2738 N N . GLN B 1 41 ? 27.969 13.594 -7.219 1 93.81 41 GLN B N 1
ATOM 2739 C CA . GLN B 1 41 ? 27.141 14.719 -7.648 1 93.81 41 GLN B CA 1
ATOM 2740 C C . GLN B 1 41 ? 25.875 14.242 -8.352 1 93.81 41 GLN B C 1
ATOM 2742 O O . GLN B 1 41 ? 25.922 13.289 -9.133 1 93.81 41 GLN B O 1
ATOM 2747 N N . SER B 1 42 ? 24.812 14.875 -7.973 1 94.75 42 SER B N 1
ATOM 2748 C CA . SER B 1 42 ? 23.531 14.609 -8.625 1 94.75 42 SER B CA 1
ATOM 2749 C C . SER B 1 42 ? 22.703 15.875 -8.773 1 94.75 42 SER B C 1
ATOM 2751 O O . SER B 1 42 ? 23.062 16.922 -8.227 1 94.75 42 SER B O 1
ATOM 2753 N N . GLY B 1 43 ? 21.688 15.812 -9.625 1 95.12 43 GLY B N 1
ATOM 2754 C CA . GLY B 1 43 ? 20.812 16.953 -9.812 1 95.12 43 GLY B CA 1
ATOM 2755 C C . GLY B 1 43 ? 19.438 16.562 -10.336 1 95.12 43 GLY B C 1
ATOM 2756 O O . GLY B 1 43 ? 19.203 15.398 -10.688 1 95.12 43 GLY B O 1
ATOM 2757 N N . THR B 1 44 ? 18.547 17.578 -10.25 1 96 44 THR B N 1
ATOM 2758 C CA . THR B 1 44 ? 17.203 17.359 -10.766 1 96 44 THR B CA 1
ATOM 2759 C C . THR B 1 44 ? 17.031 18.016 -12.125 1 96 44 THR B C 1
ATOM 2761 O O . THR B 1 44 ? 17.703 19.016 -12.43 1 96 44 THR B O 1
ATOM 2764 N N . THR B 1 45 ? 16.219 17.469 -12.984 1 93.88 45 THR B N 1
ATOM 2765 C CA . THR B 1 45 ? 15.891 18.047 -14.281 1 93.88 45 THR B CA 1
ATOM 2766 C C . THR B 1 45 ? 14.492 18.656 -14.258 1 93.88 45 THR B C 1
ATOM 2768 O O . THR B 1 45 ? 14.102 19.359 -15.188 1 93.88 45 THR B O 1
ATOM 2771 N N . ALA B 1 46 ? 13.711 18.406 -13.297 1 94.5 46 ALA B N 1
ATOM 2772 C CA . ALA B 1 46 ? 12.391 18.953 -12.992 1 94.5 46 ALA B CA 1
ATOM 2773 C C . ALA B 1 46 ? 12.07 18.828 -11.508 1 94.5 46 ALA B C 1
ATOM 2775 O O . ALA B 1 46 ? 12.711 18.062 -10.789 1 94.5 46 ALA B O 1
ATOM 2776 N N . PRO B 1 47 ? 11.117 19.562 -10.984 1 96.06 47 PRO B N 1
ATOM 2777 C CA . PRO B 1 47 ? 10.773 19.484 -9.555 1 96.06 47 PRO B CA 1
ATOM 2778 C C . PRO B 1 47 ? 10.352 18.078 -9.133 1 96.06 47 PRO B C 1
ATOM 2780 O O . PRO B 1 47 ? 9.688 17.375 -9.891 1 96.06 47 PRO B O 1
ATOM 2783 N N . VAL B 1 48 ? 10.727 17.766 -7.883 1 97.75 48 VAL B N 1
ATOM 2784 C CA . VAL B 1 48 ? 10.43 16.422 -7.414 1 97.75 48 VAL B CA 1
ATOM 2785 C C . VAL B 1 48 ? 10.492 16.375 -5.891 1 97.75 48 VAL B C 1
ATOM 2787 O O . VAL B 1 48 ? 11.234 17.141 -5.27 1 97.75 48 VAL B O 1
ATOM 2790 N N . PHE B 1 49 ? 9.672 15.516 -5.312 1 97.81 49 PHE B N 1
ATOM 2791 C CA . PHE B 1 49 ? 9.695 15.242 -3.883 1 97.81 49 PHE B CA 1
ATOM 2792 C C . PHE B 1 49 ? 10.523 14 -3.582 1 97.81 49 PHE B C 1
ATOM 2794 O O . PHE B 1 49 ? 10.461 13.008 -4.312 1 97.81 49 PHE B O 1
ATOM 2801 N N . GLU B 1 50 ? 11.258 14.07 -2.447 1 98.12 50 GLU B N 1
ATOM 2802 C CA . GLU B 1 50 ? 12.023 12.906 -2 1 98.12 50 GLU B CA 1
ATOM 2803 C C . GLU B 1 50 ? 11.742 12.594 -0.534 1 98.12 50 GLU B C 1
ATOM 2805 O O . GLU B 1 50 ? 11.742 13.492 0.31 1 98.12 50 GLU B O 1
ATOM 2810 N N . LEU B 1 51 ? 11.477 11.398 -0.188 1 98.56 51 LEU B N 1
ATOM 2811 C CA . LEU B 1 51 ? 11.523 10.836 1.156 1 98.56 51 LEU B CA 1
ATOM 2812 C C . LEU B 1 51 ? 12.688 9.852 1.295 1 98.56 51 LEU B C 1
ATOM 2814 O O . LEU B 1 51 ? 12.773 8.883 0.54 1 98.56 51 LEU B O 1
ATOM 2818 N N . SER B 1 52 ? 13.578 10.047 2.217 1 98.12 52 SER B N 1
ATOM 2819 C CA . SER B 1 52 ? 14.773 9.211 2.268 1 98.12 52 SER B CA 1
ATOM 2820 C C . SER B 1 52 ? 15.031 8.703 3.682 1 98.12 52 SER B C 1
ATOM 2822 O O . SER B 1 52 ? 14.672 9.367 4.66 1 98.12 52 SER B O 1
ATOM 2824 N N . TYR B 1 53 ? 15.68 7.539 3.779 1 97.19 53 TYR B N 1
ATOM 2825 C CA . TYR B 1 53 ? 16.078 6.879 5.02 1 97.19 53 TYR B CA 1
ATOM 2826 C C . TYR B 1 53 ? 17.469 6.289 4.898 1 97.19 53 TYR B C 1
ATOM 2828 O O . TYR B 1 53 ? 17.75 5.512 3.984 1 97.19 53 TYR B O 1
ATOM 2836 N N . THR B 1 54 ? 18.344 6.59 5.797 1 96.88 54 THR B N 1
ATOM 2837 C CA . THR B 1 54 ? 19.594 5.855 5.883 1 96.88 54 THR B CA 1
ATOM 2838 C C . THR B 1 54 ? 19.547 4.82 7.004 1 96.88 54 THR B C 1
ATOM 2840 O O . THR B 1 54 ? 18.969 5.074 8.062 1 96.88 54 THR B O 1
ATOM 2843 N N . ARG B 1 55 ? 20.109 3.686 6.828 1 94.88 55 ARG B N 1
ATOM 2844 C CA . ARG B 1 55 ? 20 2.584 7.777 1 94.88 55 ARG B CA 1
ATOM 2845 C C . ARG B 1 55 ? 21.312 2.355 8.516 1 94.88 55 ARG B C 1
ATOM 2847 O O . ARG B 1 55 ? 21.344 1.619 9.508 1 94.88 55 ARG B O 1
ATOM 2854 N N . LYS B 1 56 ? 22.359 2.871 8.148 1 92.56 56 LYS B N 1
ATOM 2855 C CA . LYS B 1 56 ? 23.672 2.598 8.742 1 92.56 56 LYS B CA 1
ATOM 2856 C C . LYS B 1 56 ? 24.266 3.861 9.344 1 92.56 56 LYS B C 1
ATOM 2858 O O . LYS B 1 56 ? 23.969 4.219 10.484 1 92.56 56 LYS B O 1
ATOM 2863 N N . ASN B 1 57 ? 25.031 4.652 8.539 1 89.12 57 ASN B N 1
ATOM 2864 C CA . ASN B 1 57 ? 25.75 5.832 9.023 1 89.12 57 ASN B CA 1
ATOM 2865 C C . ASN B 1 57 ? 25.016 7.121 8.648 1 89.12 57 ASN B C 1
ATOM 2867 O O . ASN B 1 57 ? 24.141 7.113 7.773 1 89.12 57 ASN B O 1
ATOM 2871 N N . ILE B 1 58 ? 25.406 8.094 9.414 1 90.62 58 ILE B N 1
ATOM 2872 C CA . ILE B 1 58 ? 24.938 9.422 9.023 1 90.62 58 ILE B CA 1
ATOM 2873 C C . ILE B 1 58 ? 25.516 9.781 7.652 1 90.62 58 ILE B C 1
ATOM 2875 O O . ILE B 1 58 ? 26.688 9.531 7.375 1 90.62 58 ILE B O 1
ATOM 2879 N N . ILE B 1 59 ? 24.719 10.297 6.797 1 94.94 59 ILE B N 1
ATOM 2880 C CA . ILE B 1 59 ? 25.156 10.773 5.492 1 94.94 59 ILE B CA 1
ATOM 2881 C C . ILE B 1 59 ? 25.141 12.305 5.469 1 94.94 59 ILE B C 1
ATOM 2883 O O . ILE B 1 59 ? 24.109 12.914 5.777 1 94.94 59 ILE B O 1
ATOM 2887 N N . TYR B 1 60 ? 26.266 12.828 5.102 1 90.88 60 TYR B N 1
ATOM 2888 C CA . TYR B 1 60 ? 26.391 14.281 4.988 1 90.88 60 TYR B CA 1
ATOM 2889 C C . TYR B 1 60 ? 26.422 14.711 3.529 1 90.88 60 TYR B C 1
ATOM 2891 O O . TYR B 1 60 ? 27.062 14.055 2.695 1 90.88 60 TYR B O 1
ATOM 2899 N N . GLY B 1 61 ? 25.688 15.82 3.309 1 93.44 61 GLY B N 1
ATOM 2900 C CA . GLY B 1 61 ? 25.703 16.375 1.966 1 93.44 61 GLY B CA 1
ATOM 2901 C C . GLY B 1 61 ? 25.219 17.812 1.91 1 93.44 61 GLY B C 1
ATOM 2902 O O . GLY B 1 61 ? 25.141 18.5 2.939 1 93.44 61 GLY B O 1
ATOM 2903 N N . GLU B 1 62 ? 25.125 18.297 0.604 1 92.94 62 GLU B N 1
ATOM 2904 C CA . GLU B 1 62 ? 24.578 19.625 0.334 1 92.94 62 GLU B CA 1
ATOM 2905 C C . GLU B 1 62 ? 23.656 19.625 -0.874 1 92.94 62 GLU B C 1
ATOM 2907 O O . GLU B 1 62 ? 23.922 18.938 -1.865 1 92.94 62 GLU B O 1
ATOM 2912 N N . VAL B 1 63 ? 22.578 20.312 -0.692 1 93.88 63 VAL B N 1
ATOM 2913 C CA . VAL B 1 63 ? 21.672 20.547 -1.816 1 93.88 63 VAL B CA 1
ATOM 2914 C C . VAL B 1 63 ? 21.531 22.047 -2.059 1 93.88 63 VAL B C 1
ATOM 2916 O O . VAL B 1 63 ? 21.062 22.781 -1.187 1 93.88 63 VAL B O 1
ATOM 2919 N N . ASN B 1 64 ? 21.922 22.484 -3.223 1 91.69 64 ASN B N 1
ATOM 2920 C CA . ASN B 1 64 ? 21.922 23.922 -3.525 1 91.69 64 ASN B CA 1
ATOM 2921 C C . ASN B 1 64 ? 22.641 24.719 -2.432 1 91.69 64 ASN B C 1
ATOM 2923 O O . ASN B 1 64 ? 22.094 25.703 -1.939 1 91.69 64 ASN B O 1
ATOM 2927 N N . ARG B 1 65 ? 23.688 24.203 -1.95 1 85.25 65 ARG B N 1
ATOM 2928 C CA . ARG B 1 65 ? 24.578 24.844 -0.98 1 85.25 65 ARG B CA 1
ATOM 2929 C C . ARG B 1 65 ? 23.953 24.859 0.408 1 85.25 65 ARG B C 1
ATOM 2931 O O . ARG B 1 65 ? 24.422 25.562 1.299 1 85.25 65 ARG B O 1
ATOM 2938 N N . VAL B 1 66 ? 22.859 24.188 0.587 1 85.62 66 VAL B N 1
ATOM 2939 C CA . VAL B 1 66 ? 22.25 24 1.901 1 85.62 66 VAL B CA 1
ATOM 2940 C C . VAL B 1 66 ? 22.719 22.672 2.49 1 85.62 66 VAL B C 1
ATOM 2942 O O . VAL B 1 66 ? 22.531 21.609 1.875 1 85.62 66 VAL B O 1
ATOM 2945 N N . PRO B 1 67 ? 23.297 22.734 3.643 1 88.62 67 PRO B N 1
ATOM 2946 C CA . PRO B 1 67 ? 23.734 21.484 4.254 1 88.62 67 PRO B CA 1
ATOM 2947 C C . PRO B 1 67 ? 22.562 20.578 4.641 1 88.62 67 PRO B C 1
ATOM 2949 O O . PRO B 1 67 ? 21.531 21.062 5.125 1 88.62 67 PRO B O 1
ATOM 2952 N N . VAL B 1 68 ? 22.766 19.297 4.406 1 89.94 68 VAL B N 1
ATOM 2953 C CA . VAL B 1 68 ? 21.75 18.297 4.738 1 89.94 68 VAL B CA 1
ATOM 2954 C C . VAL B 1 68 ? 22.406 17.109 5.43 1 89.94 68 VAL B C 1
ATOM 2956 O O . VAL B 1 68 ? 23.516 16.719 5.09 1 89.94 68 VAL B O 1
ATOM 2959 N N . GLU B 1 69 ? 21.672 16.625 6.41 1 90 69 GLU B N 1
ATOM 2960 C CA . GLU B 1 69 ? 22.109 15.445 7.141 1 90 69 GLU B CA 1
ATOM 2961 C C . GLU B 1 69 ? 21.016 14.398 7.219 1 90 69 GLU B C 1
ATOM 2963 O O . GLU B 1 69 ? 19.906 14.68 7.684 1 90 69 GLU B O 1
ATOM 2968 N N . LEU B 1 70 ? 21.344 13.219 6.746 1 93.81 70 LEU B N 1
ATOM 2969 C CA . LEU B 1 70 ? 20.453 12.078 6.93 1 93.81 70 LEU B CA 1
ATOM 2970 C C . LEU B 1 70 ? 20.906 11.211 8.094 1 93.81 70 LEU B C 1
ATOM 2972 O O . LEU B 1 70 ? 22.062 10.773 8.125 1 93.81 70 LEU B O 1
ATOM 2976 N N . ARG B 1 71 ? 20.016 10.906 9.023 1 90.5 71 ARG B N 1
ATOM 2977 C CA . ARG B 1 71 ? 20.359 10.141 10.219 1 90.5 71 ARG B CA 1
ATOM 2978 C C . ARG B 1 71 ? 19.5 8.891 10.336 1 90.5 71 ARG B C 1
ATOM 2980 O O . ARG B 1 71 ? 18.297 8.922 10.055 1 90.5 71 ARG B O 1
ATOM 2987 N N . PRO B 1 72 ? 20.203 7.758 10.758 1 92.25 72 PRO B N 1
ATOM 2988 C CA . PRO B 1 72 ? 19.359 6.598 11.07 1 92.25 72 PRO B CA 1
ATOM 2989 C C . PRO B 1 72 ? 18.281 6.914 12.102 1 92.25 72 PRO B C 1
ATOM 2991 O O . PRO B 1 72 ? 18.547 7.648 13.062 1 92.25 72 PRO B O 1
ATOM 2994 N N . GLY B 1 73 ? 17.094 6.441 11.844 1 89.62 73 GLY B N 1
ATOM 2995 C CA . GLY B 1 73 ? 16.016 6.68 12.781 1 89.62 73 GLY B CA 1
ATOM 2996 C C . GLY B 1 73 ? 15.203 7.922 12.453 1 89.62 73 GLY B C 1
ATOM 2997 O O . GLY B 1 73 ? 14.258 8.258 13.172 1 89.62 73 GLY B O 1
ATOM 2998 N N . TYR B 1 74 ? 15.586 8.586 11.422 1 91.44 74 TYR B N 1
ATOM 2999 C CA . TYR B 1 74 ? 14.859 9.773 10.984 1 91.44 74 TYR B CA 1
ATOM 3000 C C . TYR B 1 74 ? 14.43 9.641 9.531 1 91.44 74 TYR B C 1
ATOM 3002 O O . TYR B 1 74 ? 15.109 8.992 8.727 1 91.44 74 TYR B O 1
ATOM 3010 N N . SER B 1 75 ? 13.32 10.211 9.203 1 95.19 75 SER B N 1
ATOM 3011 C CA . SER B 1 75 ? 12.93 10.43 7.812 1 95.19 75 SER B CA 1
ATOM 3012 C C . SER B 1 75 ? 13.336 11.828 7.344 1 95.19 75 SER B C 1
ATOM 3014 O O . SER B 1 75 ? 13.281 12.789 8.117 1 95.19 75 SER B O 1
ATOM 3016 N N . MET B 1 76 ? 13.805 11.914 6.152 1 94.88 76 MET B N 1
ATOM 3017 C CA . MET B 1 76 ? 14.117 13.203 5.547 1 94.88 76 MET B CA 1
ATOM 3018 C C . MET B 1 76 ? 13.227 13.477 4.344 1 94.88 76 MET B C 1
ATOM 3020 O O . MET B 1 76 ? 13.188 12.68 3.402 1 94.88 76 MET B O 1
ATOM 3024 N N . LEU B 1 77 ? 12.453 14.562 4.449 1 96 77 LEU B N 1
ATOM 3025 C CA . LEU B 1 77 ? 11.594 15 3.354 1 96 77 LEU B CA 1
ATOM 3026 C C . LEU B 1 77 ? 12.219 16.188 2.615 1 96 77 LEU B C 1
ATOM 3028 O O . LEU B 1 77 ? 12.594 17.172 3.234 1 96 77 LEU B O 1
ATOM 3032 N N . GLY B 1 78 ? 12.359 16.031 1.305 1 95.19 78 GLY B N 1
ATOM 3033 C CA . GLY B 1 78 ? 12.914 17.094 0.488 1 95.19 78 GLY B CA 1
ATOM 3034 C C . GLY B 1 78 ? 12 17.5 -0.654 1 95.19 78 GLY B C 1
ATOM 3035 O O . GLY B 1 78 ? 11.43 16.656 -1.337 1 95.19 78 GLY B O 1
ATOM 3036 N N . PHE B 1 79 ? 11.836 18.75 -0.82 1 95.38 79 PHE B N 1
ATOM 3037 C CA . PHE B 1 79 ? 11.117 19.375 -1.926 1 95.38 79 PHE B CA 1
ATOM 3038 C C . PHE B 1 79 ? 12.078 20.109 -2.855 1 95.38 79 PHE B C 1
ATOM 3040 O O . PHE B 1 79 ? 12.523 21.203 -2.547 1 95.38 79 PHE B O 1
ATOM 3047 N N . LEU B 1 80 ? 12.273 19.469 -4.027 1 96 80 LEU B N 1
ATOM 3048 C CA . LEU B 1 80 ? 13.352 19.938 -4.895 1 96 80 LEU B CA 1
ATOM 3049 C C . LEU B 1 80 ? 12.789 20.594 -6.152 1 96 80 LEU B C 1
ATOM 3051 O O . LEU B 1 80 ? 11.961 20 -6.848 1 96 80 LEU B O 1
ATOM 3055 N N . GLY B 1 81 ? 13.195 21.797 -6.398 1 94.38 81 GLY B N 1
ATOM 3056 C CA . GLY B 1 81 ? 13.047 22.391 -7.715 1 94.38 81 GLY B CA 1
ATOM 3057 C C . GLY B 1 81 ? 14.219 22.094 -8.641 1 94.38 81 GLY B C 1
ATOM 3058 O O . GLY B 1 81 ? 14.555 20.938 -8.875 1 94.38 81 GLY B O 1
ATOM 3059 N N . GLU B 1 82 ? 14.836 23.109 -9.133 1 91.56 82 GLU B N 1
ATOM 3060 C CA . GLU B 1 82 ? 16.156 22.938 -9.75 1 91.56 82 GLU B CA 1
ATOM 3061 C C . GLU B 1 82 ? 17.25 22.812 -8.695 1 91.56 82 GLU B C 1
ATOM 3063 O O . GLU B 1 82 ? 17.562 23.781 -8 1 91.56 82 GLU B O 1
ATOM 3068 N N . ALA B 1 83 ? 17.75 21.547 -8.609 1 93.62 83 ALA B N 1
ATOM 3069 C CA . ALA B 1 83 ? 18.641 21.312 -7.48 1 93.62 83 ALA B CA 1
ATOM 3070 C C . ALA B 1 83 ? 19.906 20.562 -7.914 1 93.62 83 ALA B C 1
ATOM 3072 O O . ALA B 1 83 ? 19.859 19.781 -8.875 1 93.62 83 ALA B O 1
ATOM 3073 N N . CYS B 1 84 ? 20.938 20.844 -7.273 1 95.25 84 CYS B N 1
ATOM 3074 C CA . CYS B 1 84 ? 22.203 20.125 -7.359 1 95.25 84 CYS B CA 1
ATOM 3075 C C . CYS B 1 84 ? 22.656 19.656 -5.984 1 95.25 84 CYS B C 1
ATOM 3077 O O . CYS B 1 84 ? 22.672 20.422 -5.027 1 95.25 84 CYS B O 1
ATOM 3079 N N . ALA B 1 85 ? 23 18.391 -5.926 1 95.12 85 ALA B N 1
ATOM 3080 C CA . ALA B 1 85 ? 23.375 17.797 -4.645 1 95.12 85 ALA B CA 1
ATOM 3081 C C . ALA B 1 85 ? 24.797 17.25 -4.699 1 95.12 85 ALA B C 1
ATOM 3083 O O . ALA B 1 85 ? 25.234 16.719 -5.723 1 95.12 85 ALA B O 1
ATOM 3084 N N . HIS B 1 86 ? 25.469 17.438 -3.615 1 94.88 86 HIS B N 1
ATOM 3085 C CA . HIS B 1 86 ? 26.828 16.922 -3.441 1 94.88 86 HIS B CA 1
ATOM 3086 C C . HIS B 1 86 ? 26.953 16.141 -2.139 1 94.88 86 HIS B C 1
ATOM 3088 O O . HIS B 1 86 ? 26.391 16.531 -1.116 1 94.88 86 HIS B O 1
ATOM 3094 N N . SER B 1 87 ? 27.625 15.023 -2.197 1 94.19 87 SER B N 1
ATOM 3095 C CA . SER B 1 87 ? 27.938 14.258 -0.995 1 94.19 87 SER B CA 1
ATOM 3096 C C . SER B 1 87 ? 29.312 13.617 -1.084 1 94.19 87 SER B C 1
ATOM 3098 O O . SER B 1 87 ? 29.859 13.43 -2.18 1 94.19 87 SER B O 1
ATOM 3100 N N . GLU B 1 88 ? 29.906 13.359 0.066 1 91.88 88 GLU B N 1
ATOM 3101 C CA . GLU B 1 88 ? 31.234 12.742 0.14 1 91.88 88 GLU B CA 1
ATOM 3102 C C . GLU B 1 88 ? 31.219 11.531 1.075 1 91.88 88 GLU B C 1
ATOM 3104 O O . GLU B 1 88 ? 30.578 11.562 2.127 1 91.88 88 GLU B O 1
ATOM 3109 N N . TYR B 1 89 ? 31.922 10.578 0.619 1 94.94 89 TYR B N 1
ATOM 3110 C CA . TYR B 1 89 ? 32 9.328 1.374 1 94.94 89 TYR B CA 1
ATOM 3111 C C . TYR B 1 89 ? 33.469 8.906 1.541 1 94.94 89 TYR B C 1
ATOM 3113 O O . TYR B 1 89 ? 34.25 8.977 0.595 1 94.94 89 TYR B O 1
ATOM 3121 N N . ASN B 1 90 ? 33.812 8.445 2.711 1 94.06 90 ASN B N 1
ATOM 3122 C CA . ASN B 1 90 ? 35.156 7.988 2.992 1 94.06 90 ASN B CA 1
ATOM 3123 C C . ASN B 1 90 ? 35.344 6.516 2.637 1 94.06 90 ASN B C 1
ATOM 3125 O O . ASN B 1 90 ? 34.375 5.746 2.643 1 94.06 90 ASN B O 1
ATOM 3129 N N . SER B 1 91 ? 36.625 6.188 2.395 1 95.62 91 SER B N 1
ATOM 3130 C CA . SER B 1 91 ? 36.938 4.773 2.219 1 95.62 91 SER B CA 1
ATOM 3131 C C . SER B 1 91 ? 36.5 3.955 3.432 1 95.62 91 SER B C 1
ATOM 3133 O O . SER B 1 91 ? 36.75 4.359 4.574 1 95.62 91 SER B O 1
ATOM 3135 N N . GLY B 1 92 ? 35.812 2.812 3.102 1 95.12 92 GLY B N 1
ATOM 3136 C CA . GLY B 1 92 ? 35.375 1.929 4.168 1 95.12 92 GLY B CA 1
ATOM 3137 C C . GLY B 1 92 ? 33.969 2.25 4.672 1 95.12 92 GLY B C 1
ATOM 3138 O O . GLY B 1 92 ? 33.375 1.465 5.414 1 95.12 92 GLY B O 1
ATOM 3139 N N . GLU B 1 93 ? 33.5 3.379 4.309 1 94.81 93 GLU B N 1
ATOM 3140 C CA . GLU B 1 93 ? 32.156 3.783 4.754 1 94.81 93 GLU B CA 1
ATOM 3141 C C . GLU B 1 93 ? 31.078 2.926 4.109 1 94.81 93 GLU B C 1
ATOM 3143 O O . GLU B 1 93 ? 31.141 2.635 2.912 1 94.81 93 GLU B O 1
ATOM 3148 N N . GLU B 1 94 ? 30.141 2.443 4.961 1 95.62 94 GLU B N 1
ATOM 3149 C CA . GLU B 1 94 ? 29.016 1.649 4.477 1 95.62 94 GLU B CA 1
ATOM 3150 C C . GLU B 1 94 ? 27.766 2.504 4.332 1 95.62 94 GLU B C 1
ATOM 3152 O O . GLU B 1 94 ? 27.469 3.352 5.18 1 95.62 94 GLU B O 1
ATOM 3157 N N . VAL B 1 95 ? 27.078 2.27 3.219 1 95.44 95 VAL B N 1
ATOM 3158 C CA . VAL B 1 95 ? 25.844 3.012 2.982 1 95.44 95 VAL B CA 1
ATOM 3159 C C . VAL B 1 95 ? 24.688 2.037 2.744 1 95.44 95 VAL B C 1
ATOM 3161 O O . VAL B 1 95 ? 24.875 0.99 2.121 1 95.44 95 VAL B O 1
ATOM 3164 N N . GLN B 1 96 ? 23.594 2.242 3.34 1 96.06 96 GLN B N 1
ATOM 3165 C CA . GLN B 1 96 ? 22.297 1.68 3.016 1 96.06 96 GLN B CA 1
ATOM 3166 C C . GLN B 1 96 ? 21.203 2.754 3.049 1 96.06 96 GLN B C 1
ATOM 3168 O O . GLN B 1 96 ? 20.797 3.191 4.121 1 96.06 96 GLN B O 1
ATOM 3173 N N . LEU B 1 97 ? 20.797 3.141 1.878 1 97.19 97 LEU B N 1
ATOM 3174 C CA . LEU B 1 97 ? 19.953 4.316 1.726 1 97.19 97 LEU B CA 1
ATOM 3175 C C . LEU B 1 97 ? 18.734 4.004 0.857 1 97.19 97 LEU B C 1
ATOM 3177 O O . LEU B 1 97 ? 18.875 3.41 -0.216 1 97.19 97 LEU B O 1
ATOM 3181 N N . TYR B 1 98 ? 17.594 4.27 1.372 1 98.12 98 TYR B N 1
ATOM 3182 C CA . TYR B 1 98 ? 16.375 4.25 0.583 1 98.12 98 TYR B CA 1
ATOM 3183 C C . TYR B 1 98 ? 15.945 5.664 0.203 1 98.12 98 TYR B C 1
ATOM 3185 O O . TYR B 1 98 ? 15.844 6.539 1.063 1 98.12 98 TYR B O 1
ATOM 3193 N N . SER B 1 99 ? 15.711 5.953 -1.09 1 97.94 99 SER B N 1
ATOM 3194 C CA . SER B 1 99 ? 15.188 7.219 -1.594 1 97.94 99 SER B CA 1
ATOM 3195 C C . SER B 1 99 ? 13.906 7.012 -2.391 1 97.94 99 SER B C 1
ATOM 3197 O O . SER B 1 99 ? 13.914 6.336 -3.422 1 97.94 99 SER B O 1
ATOM 3199 N N . ILE B 1 100 ? 12.875 7.562 -1.916 1 98.62 100 ILE B N 1
ATOM 3200 C CA . ILE B 1 100 ? 11.57 7.492 -2.572 1 98.62 100 ILE B CA 1
ATOM 3201 C C . ILE B 1 100 ? 11.297 8.805 -3.299 1 98.62 100 ILE B C 1
ATOM 3203 O O . ILE B 1 100 ? 11.32 9.875 -2.689 1 98.62 100 ILE B O 1
ATOM 3207 N N . TRP B 1 101 ? 11.008 8.727 -4.582 1 98.25 101 TRP B N 1
ATOM 3208 C CA . TRP B 1 101 ? 10.828 9.906 -5.418 1 98.25 101 TRP B CA 1
ATOM 3209 C C . TRP B 1 101 ? 9.398 9.984 -5.953 1 98.25 101 TRP B C 1
ATOM 3211 O O . TRP B 1 101 ? 8.883 9.008 -6.5 1 98.25 101 TRP B O 1
ATOM 3221 N N . VAL B 1 102 ? 8.812 11.125 -5.805 1 98.44 102 VAL B N 1
ATOM 3222 C CA . VAL B 1 102 ? 7.422 11.328 -6.199 1 98.44 102 VAL B CA 1
ATOM 3223 C C . VAL B 1 102 ? 7.293 12.641 -6.973 1 98.44 102 VAL B C 1
ATOM 3225 O O . VAL B 1 102 ? 7.805 13.68 -6.539 1 98.44 102 VAL B O 1
ATOM 3228 N N . SER B 1 103 ? 6.59 12.625 -8.078 1 97 103 SER B N 1
ATOM 3229 C CA . SER B 1 103 ? 6.344 13.859 -8.812 1 97 103 SER B CA 1
ATOM 3230 C C . SER B 1 103 ? 5.457 14.812 -8.008 1 97 103 SER B C 1
ATOM 3232 O O . SER B 1 103 ? 4.652 14.367 -7.184 1 97 103 SER B O 1
ATOM 3234 N N . PRO B 1 104 ? 5.512 16.109 -8.336 1 95.88 104 PRO B N 1
ATOM 3235 C CA . PRO B 1 104 ? 4.656 17.062 -7.629 1 95.88 104 PRO B CA 1
ATOM 3236 C C . PRO B 1 104 ? 3.17 16.766 -7.801 1 95.88 104 PRO B C 1
ATOM 3238 O O . PRO B 1 104 ? 2.402 16.859 -6.84 1 95.88 104 PRO B O 1
ATOM 3241 N N . HIS B 1 105 ? 2.848 16.391 -8.953 1 95.25 105 HIS B N 1
ATOM 3242 C CA . HIS B 1 105 ? 1.446 16.094 -9.234 1 95.25 105 HIS B CA 1
ATOM 3243 C C . HIS B 1 105 ? 0.958 14.906 -8.406 1 95.25 105 HIS B C 1
ATOM 3245 O O . HIS B 1 105 ? -0.114 14.961 -7.801 1 95.25 105 HIS B O 1
ATOM 3251 N N . THR B 1 106 ? 1.726 13.875 -8.43 1 96.81 106 THR B N 1
ATOM 3252 C CA . THR B 1 106 ? 1.365 12.688 -7.664 1 96.81 106 THR B CA 1
ATOM 3253 C C . THR B 1 106 ? 1.401 12.977 -6.168 1 96.81 106 THR B C 1
ATOM 3255 O O . THR B 1 106 ? 0.556 12.492 -5.414 1 96.81 106 THR B O 1
ATOM 3258 N N . PHE B 1 107 ? 2.359 13.742 -5.789 1 97.5 107 PHE B N 1
ATOM 3259 C CA . PHE B 1 107 ? 2.428 14.156 -4.395 1 97.5 107 PHE B CA 1
ATOM 3260 C C . PHE B 1 107 ? 1.154 14.883 -3.979 1 97.5 107 PHE B C 1
ATOM 3262 O O . PHE B 1 107 ? 0.621 14.641 -2.893 1 97.5 107 PHE B O 1
ATOM 3269 N N . ASP B 1 108 ? 0.688 15.789 -4.824 1 94.88 108 ASP B N 1
ATOM 3270 C CA . ASP B 1 108 ? -0.556 16.5 -4.555 1 94.88 108 ASP B CA 1
ATOM 3271 C C . ASP B 1 108 ? -1.722 15.523 -4.391 1 94.88 108 ASP B C 1
ATOM 3273 O O . ASP B 1 108 ? -2.564 15.703 -3.508 1 94.88 108 ASP B O 1
ATOM 3277 N N . GLY B 1 109 ? -1.725 14.547 -5.246 1 95.56 109 GLY B N 1
ATOM 3278 C CA . GLY B 1 109 ? -2.74 13.516 -5.121 1 95.56 109 GLY B CA 1
ATOM 3279 C C . GLY B 1 109 ? -2.666 12.758 -3.807 1 95.56 109 GLY B C 1
ATOM 3280 O O . GLY B 1 109 ? -3.695 12.422 -3.219 1 95.56 109 GLY B O 1
ATOM 3281 N N . PHE B 1 110 ? -1.449 12.484 -3.332 1 97.19 110 PHE B N 1
ATOM 3282 C CA . PHE B 1 110 ? -1.269 11.789 -2.061 1 97.19 110 PHE B CA 1
ATOM 3283 C C . PHE B 1 110 ? -1.736 12.664 -0.9 1 97.19 110 PHE B C 1
ATOM 3285 O O . PHE B 1 110 ? -2.357 12.164 0.043 1 97.19 110 PHE B O 1
ATOM 3292 N N . CYS B 1 111 ? -1.43 13.922 -1.021 1 93.31 111 CYS B N 1
ATOM 3293 C CA . CYS B 1 111 ? -1.914 14.836 0.011 1 93.31 111 CYS B CA 1
ATOM 3294 C C . CYS B 1 111 ? -3.436 14.805 0.097 1 93.31 111 CYS B C 1
ATOM 3296 O O . CYS B 1 111 ? -3.998 14.727 1.19 1 93.31 111 CYS B O 1
ATOM 3298 N N . GLU B 1 112 ? -4.035 14.883 -1.036 1 91.69 112 GLU B N 1
ATOM 3299 C CA . GLU B 1 112 ? -5.496 14.828 -1.073 1 91.69 112 GLU B CA 1
ATOM 3300 C C . GLU B 1 112 ? -6.016 13.516 -0.494 1 91.69 112 GLU B C 1
ATOM 3302 O O . GLU B 1 112 ? -7.031 13.5 0.202 1 91.69 112 GLU B O 1
ATOM 3307 N N . ALA B 1 113 ? -5.355 12.469 -0.815 1 93.69 113 ALA B N 1
ATOM 3308 C CA . ALA B 1 113 ? -5.773 11.156 -0.321 1 93.69 113 ALA B CA 1
ATOM 3309 C C . ALA B 1 113 ? -5.66 11.086 1.199 1 93.69 113 ALA B C 1
ATOM 3311 O O . ALA B 1 113 ? -6.453 10.406 1.855 1 93.69 113 ALA B O 1
ATOM 3312 N N . VAL B 1 114 ? -4.695 11.742 1.716 1 91.56 114 VAL B N 1
ATOM 3313 C CA . VAL B 1 114 ? -4.418 11.68 3.146 1 91.56 114 VAL B CA 1
ATOM 3314 C C . VAL B 1 114 ? -5.387 12.586 3.904 1 91.56 114 VAL B C 1
ATOM 3316 O O . VAL B 1 114 ? -5.918 12.203 4.949 1 91.56 114 VAL B O 1
ATOM 3319 N N . CYS B 1 115 ? -5.633 13.75 3.316 1 84.06 115 CYS B N 1
ATOM 3320 C CA . CYS B 1 115 ? -6.344 14.719 4.137 1 84.06 115 CYS B CA 1
ATOM 3321 C C . CYS B 1 115 ? -7.609 15.203 3.438 1 84.06 115 CYS B C 1
ATOM 3323 O O . CYS B 1 115 ? -8.328 16.062 3.961 1 84.06 115 CYS B O 1
ATOM 3325 N N . GLY B 1 116 ? -7.906 14.656 2.299 1 81.38 116 GLY B N 1
ATOM 3326 C CA . GLY B 1 116 ? -9.062 15.133 1.556 1 81.38 116 GLY B CA 1
ATOM 3327 C C . GLY B 1 116 ? -8.75 16.328 0.668 1 81.38 116 GLY B C 1
ATOM 3328 O O . GLY B 1 116 ? -7.598 16.75 0.575 1 81.38 116 GLY B O 1
ATOM 3329 N N . LYS B 1 117 ? -9.727 16.609 -0.105 1 73.44 117 LYS B N 1
ATOM 3330 C CA . LYS B 1 117 ? -9.531 17.734 -1.013 1 73.44 117 LYS B CA 1
ATOM 3331 C C . LYS B 1 117 ? -9.125 19 -0.25 1 73.44 117 LYS B C 1
ATOM 3333 O O . LYS B 1 117 ? -9.82 19.422 0.671 1 73.44 117 LYS B O 1
ATOM 3338 N N . SER B 1 118 ? -7.848 19.344 -0.487 1 71 118 SER B N 1
ATOM 3339 C CA . SER B 1 118 ? -7.27 20.547 0.114 1 71 118 SER B CA 1
ATOM 3340 C C . SER B 1 118 ? -6.375 21.281 -0.875 1 71 118 SER B C 1
ATOM 3342 O O . SER B 1 118 ? -6.16 20.812 -1.996 1 71 118 SER B O 1
ATOM 3344 N N . ASN B 1 119 ? -5.945 22.422 -0.617 1 72.31 119 ASN B N 1
ATOM 3345 C CA . ASN B 1 119 ? -5.012 23.172 -1.453 1 72.31 119 ASN B CA 1
ATOM 3346 C C . ASN B 1 119 ? -3.566 22.938 -1.025 1 72.31 119 ASN B C 1
ATOM 3348 O O . ASN B 1 119 ? -2.658 23.641 -1.47 1 72.31 119 ASN B O 1
ATOM 3352 N N . ILE B 1 120 ? -3.455 21.875 -0.286 1 83.12 120 ILE B N 1
ATOM 3353 C CA . ILE B 1 120 ? -2.107 21.578 0.189 1 83.12 120 ILE B CA 1
ATOM 3354 C C . ILE B 1 120 ? -1.439 20.578 -0.75 1 83.12 120 ILE B C 1
ATOM 3356 O O . ILE B 1 120 ? -2.043 19.562 -1.122 1 83.12 120 ILE B O 1
ATOM 3360 N N . GLY B 1 121 ? -0.271 20.891 -1.1 1 90.19 121 GLY B N 1
ATOM 3361 C CA . GLY B 1 121 ? 0.492 20.047 -2.004 1 90.19 121 GLY B CA 1
ATOM 3362 C C . GLY B 1 121 ? 1.966 20.391 -2.053 1 90.19 121 GLY B C 1
ATOM 3363 O O . GLY B 1 121 ? 2.496 21 -1.117 1 90.19 121 GLY B O 1
ATOM 3364 N N . PHE B 1 122 ? 2.555 20 -3.055 1 93.56 122 PHE B N 1
ATOM 3365 C CA . PHE B 1 122 ? 3.994 20.141 -3.248 1 93.56 122 PHE B CA 1
ATOM 3366 C C . PHE B 1 122 ? 4.422 21.594 -3.096 1 93.56 122 PHE B C 1
ATOM 3368 O O . PHE B 1 122 ? 5.375 21.906 -2.377 1 93.56 122 PHE B O 1
ATOM 3375 N N . ARG B 1 123 ? 3.713 22.484 -3.633 1 87.69 123 ARG B N 1
ATOM 3376 C CA . ARG B 1 123 ? 4.066 23.891 -3.654 1 87.69 123 ARG B CA 1
ATOM 3377 C C . ARG B 1 123 ? 3.941 24.516 -2.264 1 87.69 123 ARG B C 1
ATOM 3379 O O . ARG B 1 123 ? 4.621 25.484 -1.95 1 87.69 123 ARG B O 1
ATOM 3386 N N . SER B 1 124 ? 3.115 23.922 -1.479 1 83.75 124 SER B N 1
ATOM 3387 C CA . SER B 1 124 ? 2.924 24.406 -0.118 1 83.75 124 SER B CA 1
ATOM 3388 C C . SER B 1 124 ? 4.195 24.25 0.71 1 83.75 124 SER B C 1
ATOM 3390 O O . SER B 1 124 ? 4.398 24.969 1.691 1 83.75 124 SER B O 1
ATOM 3392 N N . PHE B 1 125 ? 5.031 23.406 0.255 1 85.19 125 PHE B N 1
ATOM 3393 C CA . PHE B 1 125 ? 6.18 23.062 1.084 1 85.19 125 PHE B CA 1
ATOM 3394 C C . PHE B 1 125 ? 7.48 23.484 0.406 1 85.19 125 PHE B C 1
ATOM 3396 O O . PHE B 1 125 ? 8.547 23.438 1.019 1 85.19 125 PHE B O 1
ATOM 3403 N N . GLN B 1 126 ? 7.277 23.812 -0.84 1 84.38 126 GLN B N 1
ATOM 3404 C CA . GLN B 1 126 ? 8.453 24.25 -1.583 1 84.38 126 GLN B CA 1
ATOM 3405 C C . GLN B 1 126 ? 8.656 25.766 -1.441 1 84.38 126 GLN B C 1
ATOM 3407 O O . GLN B 1 126 ? 8.055 26.547 -2.182 1 84.38 126 GLN B O 1
ATOM 3412 N N . LYS B 1 127 ? 9.406 26.203 -0.57 1 74.06 127 LYS B N 1
ATOM 3413 C CA . LYS B 1 127 ? 9.633 27.625 -0.304 1 74.06 127 LYS B CA 1
ATOM 3414 C C . LYS B 1 127 ? 10.766 28.172 -1.166 1 74.06 127 LYS B C 1
ATOM 3416 O O . LYS B 1 127 ? 10.773 29.359 -1.515 1 74.06 127 LYS B O 1
ATOM 3421 N N . ASP B 1 128 ? 11.781 27.391 -1.425 1 81 128 ASP B N 1
ATOM 3422 C CA . ASP B 1 128 ? 12.93 27.734 -2.254 1 81 128 ASP B CA 1
ATOM 3423 C C . ASP B 1 128 ? 13.242 26.625 -3.254 1 81 128 ASP B C 1
ATOM 3425 O O . ASP B 1 128 ? 12.398 25.766 -3.512 1 81 128 ASP B O 1
ATOM 3429 N N . THR B 1 129 ? 14.344 26.812 -3.82 1 85.19 129 THR B N 1
ATOM 3430 C CA . THR B 1 129 ? 14.742 25.797 -4.789 1 85.19 129 THR B CA 1
ATOM 3431 C C . THR B 1 129 ? 14.922 24.438 -4.105 1 85.19 129 THR B C 1
ATOM 3433 O O . THR B 1 129 ? 14.906 23.406 -4.77 1 85.19 129 THR B O 1
ATOM 3436 N N . TYR B 1 130 ? 15.117 24.547 -2.855 1 89.88 130 TYR B N 1
ATOM 3437 C CA . TYR B 1 130 ? 15.188 23.344 -2.041 1 89.88 130 TYR B CA 1
ATOM 3438 C C . TYR B 1 130 ? 14.68 23.609 -0.63 1 89.88 130 TYR B C 1
ATOM 3440 O O . TYR B 1 130 ? 15.109 24.547 0.027 1 89.88 130 TYR B O 1
ATOM 3448 N N . SER B 1 131 ? 13.711 22.859 -0.224 1 89.62 131 SER B N 1
ATOM 3449 C CA . SER B 1 131 ? 13.195 22.859 1.141 1 89.62 131 SER B CA 1
ATOM 3450 C C . SER B 1 131 ? 13.188 21.453 1.729 1 89.62 131 SER B C 1
ATOM 3452 O O . SER B 1 131 ? 12.984 20.484 1.007 1 89.62 131 SER B O 1
ATOM 3454 N N . HIS B 1 132 ? 13.555 21.359 2.998 1 88.69 132 HIS B N 1
ATOM 3455 C CA . HIS B 1 132 ? 13.578 20.031 3.584 1 88.69 132 HIS B CA 1
ATOM 3456 C C . HIS B 1 132 ? 13.133 20.062 5.043 1 88.69 132 HIS B C 1
ATOM 3458 O O . HIS B 1 132 ? 13.133 21.125 5.672 1 88.69 132 HIS B O 1
ATOM 3464 N N . CYS B 1 133 ? 12.648 18.969 5.496 1 86.12 133 CYS B N 1
ATOM 3465 C CA . CYS B 1 133 ? 12.352 18.75 6.906 1 86.12 133 CYS B CA 1
ATOM 3466 C C . CYS B 1 133 ? 12.539 17.281 7.277 1 86.12 133 CYS B C 1
ATOM 3468 O O . CYS B 1 133 ? 12.602 16.422 6.398 1 86.12 133 CYS B O 1
ATOM 3470 N N . GLY B 1 134 ? 12.773 17.031 8.539 1 86.94 134 GLY B N 1
ATOM 3471 C CA . GLY B 1 134 ? 12.984 15.68 9.039 1 86.94 134 GLY B CA 1
ATOM 3472 C C . GLY B 1 134 ? 12.125 15.352 10.25 1 86.94 134 GLY B C 1
ATOM 3473 O O . GLY B 1 134 ? 11.75 16.234 11.008 1 86.94 134 GLY B O 1
ATOM 3474 N N . PHE B 1 135 ? 11.836 14.078 10.352 1 88.44 135 PHE B N 1
ATOM 3475 C CA . PHE B 1 135 ? 11.086 13.609 11.508 1 88.44 135 PHE B CA 1
ATOM 3476 C C . PHE B 1 135 ? 11.758 12.391 12.141 1 88.44 135 PHE B C 1
ATOM 3478 O O . PHE B 1 135 ? 12.273 11.523 11.43 1 88.44 135 PHE B O 1
ATOM 3485 N N . LYS B 1 136 ? 11.703 12.398 13.422 1 86.19 136 LYS B N 1
ATOM 3486 C CA . LYS B 1 136 ? 12.102 11.164 14.078 1 86.19 136 LYS B CA 1
ATOM 3487 C C . LYS B 1 136 ? 11.102 10.039 13.797 1 86.19 136 LYS B C 1
ATOM 3489 O O . LYS B 1 136 ? 9.891 10.227 13.938 1 86.19 136 LYS B O 1
ATOM 3494 N N . SER B 1 137 ? 11.617 8.914 13.383 1 87.44 137 SER B N 1
ATOM 3495 C CA . SER B 1 137 ? 10.75 7.785 13.07 1 87.44 137 SER B CA 1
ATOM 3496 C C . SER B 1 137 ? 10.141 7.191 14.336 1 87.44 137 SER B C 1
ATOM 3498 O O . SER B 1 137 ? 10.82 7.059 15.359 1 87.44 137 SER B O 1
ATOM 3500 N N . ASP B 1 138 ? 8.914 6.891 14.336 1 81.38 138 ASP B N 1
ATOM 3501 C CA . ASP B 1 138 ? 8.305 6.141 15.43 1 81.38 138 ASP B CA 1
ATOM 3502 C C . ASP B 1 138 ? 8.422 4.637 15.195 1 81.38 138 ASP B C 1
ATOM 3504 O O . ASP B 1 138 ? 9.016 4.203 14.203 1 81.38 138 ASP B O 1
ATOM 3508 N N . ALA B 1 139 ? 7.887 3.832 16.109 1 80.31 139 ALA B N 1
ATOM 3509 C CA . ALA B 1 139 ? 8.031 2.381 16.062 1 80.31 139 ALA B CA 1
ATOM 3510 C C . ALA B 1 139 ? 7.355 1.804 14.82 1 80.31 139 ALA B C 1
ATOM 3512 O O . ALA B 1 139 ? 7.859 0.853 14.219 1 80.31 139 ALA B O 1
ATOM 3513 N N . ARG B 1 140 ? 6.266 2.326 14.477 1 82.88 140 ARG B N 1
ATOM 3514 C CA . ARG B 1 140 ? 5.535 1.863 13.305 1 82.88 140 ARG B CA 1
ATOM 3515 C C . ARG B 1 140 ? 6.344 2.092 12.031 1 82.88 140 ARG B C 1
ATOM 3517 O O . ARG B 1 140 ? 6.496 1.182 11.211 1 82.88 140 ARG B O 1
ATOM 3524 N N . GLU B 1 141 ? 6.793 3.305 11.875 1 91.5 141 GLU B N 1
ATOM 3525 C CA . GLU B 1 141 ? 7.609 3.643 10.711 1 91.5 141 GLU B CA 1
ATOM 3526 C C . GLU B 1 141 ? 8.852 2.764 10.641 1 91.5 141 GLU B C 1
ATOM 3528 O O . GLU B 1 141 ? 9.195 2.252 9.57 1 91.5 141 GLU B O 1
ATOM 3533 N N . GLU B 1 142 ? 9.492 2.518 11.766 1 90.06 142 GLU B N 1
ATOM 3534 C CA . GLU B 1 142 ? 10.68 1.672 11.805 1 90.06 142 GLU B CA 1
ATOM 3535 C C . GLU B 1 142 ? 10.352 0.238 11.398 1 90.06 142 GLU B C 1
ATOM 3537 O O . GLU B 1 142 ? 11.148 -0.428 10.742 1 90.06 142 GLU B O 1
ATOM 3542 N N . SER B 1 143 ? 9.266 -0.228 11.828 1 90.38 143 SER B N 1
ATOM 3543 C CA . SER B 1 143 ? 8.852 -1.578 11.461 1 90.38 143 SER B CA 1
ATOM 3544 C C . SER B 1 143 ? 8.703 -1.719 9.953 1 90.38 143 SER B C 1
ATOM 3546 O O . SER B 1 143 ? 9.062 -2.752 9.383 1 90.38 143 SER B O 1
ATOM 3548 N N . ILE B 1 144 ? 8.156 -0.708 9.289 1 95.19 144 ILE B N 1
ATOM 3549 C CA . ILE B 1 144 ? 7.984 -0.737 7.84 1 95.19 144 ILE B CA 1
ATOM 3550 C C . ILE B 1 144 ? 9.352 -0.702 7.16 1 95.19 144 ILE B C 1
ATOM 3552 O O . ILE B 1 144 ? 9.586 -1.431 6.195 1 95.19 144 ILE B O 1
ATOM 3556 N N . ILE B 1 145 ? 10.242 0.146 7.637 1 94.94 145 ILE B N 1
ATOM 3557 C CA . ILE B 1 145 ? 11.578 0.241 7.059 1 94.94 145 ILE B CA 1
ATOM 3558 C C . ILE B 1 145 ? 12.305 -1.095 7.207 1 94.94 145 ILE B C 1
ATOM 3560 O O . ILE B 1 145 ? 13.023 -1.52 6.305 1 94.94 145 ILE B O 1
ATOM 3564 N N . ASN B 1 146 ? 12.086 -1.741 8.344 1 90.75 146 ASN B N 1
ATOM 3565 C CA . ASN B 1 146 ? 12.656 -3.072 8.531 1 90.75 146 ASN B CA 1
ATOM 3566 C C . ASN B 1 146 ? 12.125 -4.059 7.496 1 90.75 146 ASN B C 1
ATOM 3568 O O . ASN B 1 146 ? 12.859 -4.926 7.023 1 90.75 146 ASN B O 1
ATOM 3572 N N . LYS B 1 147 ? 10.883 -3.975 7.223 1 90 147 LYS B N 1
ATOM 3573 C CA . LYS B 1 147 ? 10.312 -4.812 6.172 1 90 147 LYS B CA 1
ATOM 3574 C C . LYS B 1 147 ? 10.961 -4.512 4.82 1 90 147 LYS B C 1
ATOM 3576 O O . LYS B 1 147 ? 11.188 -5.422 4.023 1 90 147 LYS B O 1
ATOM 3581 N N . LEU B 1 148 ? 11.219 -3.246 4.535 1 92.69 148 LEU B N 1
ATOM 3582 C CA . LEU B 1 148 ? 11.93 -2.879 3.316 1 92.69 148 LEU B CA 1
ATOM 3583 C C . LEU B 1 148 ? 13.305 -3.543 3.266 1 92.69 148 LEU B C 1
ATOM 3585 O O . LEU B 1 148 ? 13.719 -4.039 2.217 1 92.69 148 LEU B O 1
ATOM 3589 N N . ASP B 1 149 ? 13.984 -3.498 4.453 1 90.5 149 ASP B N 1
ATOM 3590 C CA . ASP B 1 149 ? 15.281 -4.164 4.527 1 90.5 149 ASP B CA 1
ATOM 3591 C C . ASP B 1 149 ? 15.18 -5.613 4.062 1 90.5 149 ASP B C 1
ATOM 3593 O O . ASP B 1 149 ? 16.031 -6.09 3.312 1 90.5 149 ASP B O 1
ATOM 3597 N N . MET B 1 150 ? 14.148 -6.23 4.504 1 85.25 150 MET B N 1
ATOM 3598 C CA . MET B 1 150 ? 13.969 -7.648 4.203 1 85.25 150 MET B CA 1
ATOM 3599 C C . MET B 1 150 ? 13.719 -7.863 2.717 1 85.25 150 MET B C 1
ATOM 3601 O O . MET B 1 150 ? 14.102 -8.898 2.158 1 85.25 150 MET B O 1
ATOM 3605 N N . CYS B 1 151 ? 13.039 -6.953 2.1 1 86.56 151 CYS B N 1
ATOM 3606 C CA . CYS B 1 151 ? 12.766 -7.055 0.67 1 86.56 151 CYS B CA 1
ATOM 3607 C C . CYS B 1 151 ? 14.062 -7.062 -0.134 1 86.56 151 CYS B C 1
ATOM 3609 O O . CYS B 1 151 ? 14.125 -7.656 -1.213 1 86.56 151 CYS B O 1
ATOM 3611 N N . PHE B 1 152 ? 15.086 -6.465 0.382 1 86.25 152 PHE B N 1
ATOM 3612 C CA . PHE B 1 152 ? 16.25 -6.23 -0.456 1 86.25 152 PHE B CA 1
ATOM 3613 C C . PHE B 1 152 ? 17.453 -7.031 0.049 1 86.25 152 PHE B C 1
ATOM 3615 O O . PHE B 1 152 ? 18.547 -6.938 -0.507 1 86.25 152 PHE B O 1
ATOM 3622 N N . ILE B 1 153 ? 17.328 -7.691 1.209 1 72.25 153 ILE B N 1
ATOM 3623 C CA . ILE B 1 153 ? 18.406 -8.547 1.692 1 72.25 153 ILE B CA 1
ATOM 3624 C C . ILE B 1 153 ? 18.594 -9.719 0.738 1 72.25 153 ILE B C 1
ATOM 3626 O O . ILE B 1 153 ? 19.734 -10.078 0.406 1 72.25 153 ILE B O 1
ATOM 3630 N N . LYS B 1 154 ? 17.469 -10.508 0.603 1 58.19 154 LYS B N 1
ATOM 3631 C CA . LYS B 1 154 ? 17.641 -11.742 -0.161 1 58.19 154 LYS B CA 1
ATOM 3632 C C . LYS B 1 154 ? 17.906 -11.445 -1.633 1 58.19 154 LYS B C 1
ATOM 3634 O O . LYS B 1 154 ? 17.266 -10.57 -2.223 1 58.19 154 LYS B O 1
ATOM 3639 N N . GLU B 1 155 ? 19.156 -11.516 -1.989 1 51.78 155 GLU B N 1
ATOM 3640 C CA . GLU B 1 155 ? 19.5 -11.469 -3.406 1 51.78 155 GLU B CA 1
ATOM 3641 C C . GLU B 1 155 ? 18.438 -12.164 -4.258 1 51.78 155 GLU B C 1
ATOM 3643 O O . GLU B 1 155 ? 18.688 -12.484 -5.422 1 51.78 155 GLU B O 1
ATOM 3648 N N . ALA B 1 156 ? 17.359 -12.352 -3.688 1 51.91 156 ALA B N 1
ATOM 3649 C CA . ALA B 1 156 ? 16.375 -13.133 -4.441 1 51.91 156 ALA B CA 1
ATOM 3650 C C . ALA B 1 156 ? 16 -12.43 -5.742 1 51.91 156 ALA B C 1
ATOM 3652 O O . ALA B 1 156 ? 16.047 -11.195 -5.828 1 51.91 156 ALA B O 1
ATOM 3653 N N . ASN B 1 157 ? 15.977 -13.125 -6.75 1 58.25 157 ASN B N 1
ATOM 3654 C CA . ASN B 1 157 ? 15.797 -12.789 -8.164 1 58.25 157 ASN B CA 1
ATOM 3655 C C . ASN B 1 157 ? 14.508 -12.008 -8.391 1 58.25 157 ASN B C 1
ATOM 3657 O O . ASN B 1 157 ? 14.414 -11.219 -9.336 1 58.25 157 ASN B O 1
ATOM 3661 N N . GLN B 1 158 ? 13.477 -12.141 -7.387 1 75.44 158 GLN B N 1
ATOM 3662 C CA . GLN B 1 158 ? 12.266 -11.43 -7.797 1 75.44 158 GLN B CA 1
ATOM 3663 C C . GLN B 1 158 ? 11.703 -10.602 -6.645 1 75.44 158 GLN B C 1
ATOM 3665 O O . GLN B 1 158 ? 11.484 -11.125 -5.547 1 75.44 158 GLN B O 1
ATOM 3670 N N . ILE B 1 159 ? 11.656 -9.305 -6.832 1 87.31 159 ILE B N 1
ATOM 3671 C CA . ILE B 1 159 ? 11.094 -8.383 -5.855 1 87.31 159 ILE B CA 1
ATOM 3672 C C . ILE B 1 159 ? 9.578 -8.312 -6.023 1 87.31 159 ILE B C 1
ATOM 3674 O O . ILE B 1 159 ? 9.078 -8.148 -7.141 1 87.31 159 ILE B O 1
ATOM 3678 N N . ASN B 1 160 ? 8.828 -8.641 -5 1 92.06 160 ASN B N 1
ATOM 3679 C CA . ASN B 1 160 ? 7.391 -8.398 -4.969 1 92.06 160 ASN B CA 1
ATOM 3680 C C . ASN B 1 160 ? 7.074 -6.902 -4.957 1 92.06 160 ASN B C 1
ATOM 3682 O O . ASN B 1 160 ? 6.996 -6.289 -3.891 1 92.06 160 ASN B O 1
ATOM 3686 N N . ARG B 1 161 ? 6.855 -6.391 -6.141 1 94.88 161 ARG B N 1
ATOM 3687 C CA . ARG B 1 161 ? 6.707 -4.949 -6.312 1 94.88 161 ARG B CA 1
ATOM 3688 C C . ARG B 1 161 ? 5.414 -4.453 -5.68 1 94.88 161 ARG B C 1
ATOM 3690 O O . ARG B 1 161 ? 5.324 -3.295 -5.262 1 94.88 161 ARG B O 1
ATOM 3697 N N . LEU B 1 162 ? 4.375 -5.285 -5.625 1 97.25 162 LEU B N 1
ATOM 3698 C CA . LEU B 1 162 ? 3.115 -4.875 -5.02 1 97.25 162 LEU B CA 1
ATOM 3699 C C . LEU B 1 162 ? 3.271 -4.691 -3.512 1 97.25 162 LEU B C 1
ATOM 3701 O O . LEU B 1 162 ? 2.764 -3.723 -2.943 1 97.25 162 LEU B O 1
ATOM 3705 N N . LEU B 1 163 ? 3.957 -5.621 -2.945 1 96.06 163 LEU B N 1
ATOM 3706 C CA . LEU B 1 163 ? 4.246 -5.516 -1.52 1 96.06 163 LEU B CA 1
ATOM 3707 C C . LEU B 1 163 ? 5.105 -4.289 -1.229 1 96.06 163 LEU B C 1
ATOM 3709 O O . LEU B 1 163 ? 4.824 -3.535 -0.294 1 96.06 163 LEU B O 1
ATOM 3713 N N . LEU B 1 164 ? 6.113 -4.168 -2.031 1 96.69 164 LEU B N 1
ATOM 3714 C CA . LEU B 1 164 ? 6.988 -3.008 -1.89 1 96.69 164 LEU B CA 1
ATOM 3715 C C . LEU B 1 164 ? 6.195 -1.711 -1.998 1 96.69 164 LEU B C 1
ATOM 3717 O O . LEU B 1 164 ? 6.391 -0.79 -1.202 1 96.69 164 LEU B O 1
ATOM 3721 N N . GLU B 1 165 ? 5.312 -1.671 -2.951 1 98.31 165 GLU B N 1
ATOM 3722 C CA . GLU B 1 165 ? 4.477 -0.484 -3.119 1 98.31 165 GLU B CA 1
ATOM 3723 C C . GLU B 1 165 ? 3.635 -0.221 -1.875 1 98.31 165 GLU B C 1
ATOM 3725 O O . GLU B 1 165 ? 3.465 0.929 -1.465 1 98.31 165 GLU B O 1
ATOM 3730 N N . SER B 1 166 ? 3.096 -1.23 -1.311 1 98.12 166 SER B N 1
ATOM 3731 C CA . SER B 1 166 ? 2.285 -1.063 -0.109 1 98.12 166 SER B CA 1
ATOM 3732 C C . SER B 1 166 ? 3.09 -0.42 1.016 1 98.12 166 SER B C 1
ATOM 3734 O O . SER B 1 166 ? 2.604 0.489 1.692 1 98.12 166 SER B O 1
ATOM 3736 N N . TYR B 1 167 ? 4.316 -0.832 1.188 1 97.44 167 TYR B N 1
ATOM 3737 C CA . TYR B 1 167 ? 5.168 -0.276 2.23 1 97.44 167 TYR B CA 1
ATOM 3738 C C . TYR B 1 167 ? 5.488 1.188 1.952 1 97.44 167 TYR B C 1
ATOM 3740 O O . TYR B 1 167 ? 5.445 2.023 2.859 1 97.44 167 TYR B O 1
ATOM 3748 N N . ILE B 1 168 ? 5.766 1.451 0.723 1 98.69 168 ILE B N 1
ATOM 3749 C CA . ILE B 1 168 ? 6.141 2.805 0.329 1 98.69 168 ILE B CA 1
ATOM 3750 C C . ILE B 1 168 ? 4.957 3.746 0.523 1 98.69 168 ILE B C 1
ATOM 3752 O O . ILE B 1 168 ? 5.117 4.859 1.028 1 98.69 168 ILE B O 1
ATOM 3756 N N . LEU B 1 169 ? 3.807 3.307 0.163 1 98.62 169 LEU B N 1
ATOM 3757 C CA . LEU B 1 169 ? 2.623 4.141 0.338 1 98.62 169 LEU B CA 1
ATOM 3758 C C . LEU B 1 169 ? 2.346 4.387 1.817 1 98.62 169 LEU B C 1
ATOM 3760 O O . LEU B 1 169 ? 1.892 5.469 2.197 1 98.62 169 LEU B O 1
ATOM 3764 N N . GLU B 1 170 ? 2.559 3.395 2.619 1 97.62 170 GLU B N 1
ATOM 3765 C CA . GLU B 1 170 ? 2.369 3.586 4.055 1 97.62 170 GLU B CA 1
ATOM 3766 C C . GLU B 1 170 ? 3.35 4.617 4.609 1 97.62 170 GLU B C 1
ATOM 3768 O O . GLU B 1 170 ? 2.961 5.5 5.375 1 97.62 170 GLU B O 1
ATOM 3773 N N . LEU B 1 171 ? 4.574 4.539 4.211 1 98.12 171 LEU B N 1
ATOM 3774 C CA . LEU B 1 171 ? 5.59 5.492 4.652 1 98.12 171 LEU B CA 1
ATOM 3775 C C . LEU B 1 171 ? 5.238 6.906 4.203 1 98.12 171 LEU B C 1
ATOM 3777 O O . LEU B 1 171 ? 5.348 7.852 4.984 1 98.12 171 LEU B O 1
ATOM 3781 N N . LEU B 1 172 ? 4.836 7.004 2.977 1 98.56 172 LEU B N 1
ATOM 3782 C CA . LEU B 1 172 ? 4.457 8.312 2.455 1 98.56 172 LEU B CA 1
ATOM 3783 C C . LEU B 1 172 ? 3.256 8.867 3.213 1 98.56 172 LEU B C 1
ATOM 3785 O O . LEU B 1 172 ? 3.232 10.055 3.559 1 98.56 172 LEU B O 1
ATOM 3789 N N . SER B 1 173 ? 2.326 8.039 3.477 1 97.19 173 SER B N 1
ATOM 3790 C CA . SER B 1 173 ? 1.127 8.461 4.191 1 97.19 173 SER B CA 1
ATOM 3791 C C . SER B 1 173 ? 1.47 9.016 5.57 1 97.19 173 SER B C 1
ATOM 3793 O O . SER B 1 173 ? 1.016 10.094 5.945 1 97.19 173 SER B O 1
ATOM 3795 N N . ILE B 1 174 ? 2.291 8.312 6.266 1 93.38 174 ILE B N 1
ATOM 3796 C CA . ILE B 1 174 ? 2.682 8.688 7.621 1 93.38 174 ILE B CA 1
ATOM 3797 C C . ILE B 1 174 ? 3.408 10.023 7.602 1 93.38 174 ILE B C 1
ATOM 3799 O O . ILE B 1 174 ? 3.117 10.906 8.414 1 93.38 174 ILE B O 1
ATOM 3803 N N . ASN B 1 175 ? 4.285 10.219 6.703 1 95.19 175 ASN B N 1
ATOM 3804 C CA . ASN B 1 175 ? 5.102 11.422 6.676 1 95.19 175 ASN B CA 1
ATOM 3805 C C . ASN B 1 175 ? 4.324 12.617 6.117 1 95.19 175 ASN B C 1
ATOM 3807 O O . ASN B 1 175 ? 4.535 13.75 6.539 1 95.19 175 ASN B O 1
ATOM 3811 N N . ILE B 1 176 ? 3.469 12.352 5.188 1 94.62 176 ILE B N 1
ATOM 3812 C CA . ILE B 1 176 ? 2.617 13.43 4.684 1 94.62 176 ILE B CA 1
ATOM 3813 C C . ILE B 1 176 ? 1.674 13.898 5.785 1 94.62 176 ILE B C 1
ATOM 3815 O O . ILE B 1 176 ? 1.438 15.102 5.938 1 94.62 176 ILE B O 1
ATOM 3819 N N . GLU B 1 177 ? 1.167 12.953 6.52 1 88.69 177 GLU B N 1
ATOM 3820 C CA . GLU B 1 177 ? 0.328 13.32 7.656 1 88.69 177 GLU B CA 1
ATOM 3821 C C . GLU B 1 177 ? 1.087 14.211 8.633 1 88.69 177 GLU B C 1
ATOM 3823 O O . GLU B 1 177 ? 0.545 15.203 9.125 1 88.69 177 GLU B O 1
ATOM 3828 N N . ARG B 1 178 ? 2.322 13.852 8.914 1 85.75 178 ARG B N 1
ATOM 3829 C CA . ARG B 1 178 ? 3.162 14.641 9.805 1 85.75 178 ARG B CA 1
ATOM 3830 C C . ARG B 1 178 ? 3.439 16.031 9.227 1 85.75 178 ARG B C 1
ATOM 3832 O O . ARG B 1 178 ? 3.406 17.031 9.945 1 85.75 178 ARG B O 1
ATOM 3839 N N . LEU B 1 179 ? 3.77 16.016 7.961 1 85.94 179 LEU B N 1
ATOM 3840 C CA . LEU B 1 179 ? 4.059 17.266 7.254 1 85.94 179 LEU B CA 1
ATOM 3841 C C . LEU B 1 179 ? 2.877 18.219 7.332 1 85.94 179 LEU B C 1
ATOM 3843 O O . LEU B 1 179 ? 3.055 19.406 7.594 1 85.94 179 LEU B O 1
ATOM 3847 N N . ILE B 1 180 ? 1.793 17.641 7.031 1 81.81 180 ILE B N 1
ATOM 3848 C CA . ILE B 1 180 ? 0.578 18.453 7.023 1 81.81 180 ILE B CA 1
ATOM 3849 C C . ILE B 1 180 ? 0.224 18.859 8.445 1 81.81 180 ILE B C 1
ATOM 3851 O O . ILE B 1 180 ? -0.236 19.984 8.68 1 81.81 180 ILE B O 1
ATOM 3855 N N . GLY B 1 181 ? 0.555 17.844 9.336 1 70.75 181 GLY B N 1
ATOM 3856 C CA . GLY B 1 181 ? 0.329 18.172 10.734 1 70.75 181 GLY B CA 1
ATOM 3857 C C . GLY B 1 181 ? 1.312 19.203 11.273 1 70.75 181 GLY B C 1
ATOM 3858 O O . GLY B 1 181 ? 0.946 20.047 12.086 1 70.75 181 GLY B O 1
ATOM 3859 N N . GLU B 1 182 ? 2.787 18.938 10.977 1 58 182 GLU B N 1
ATOM 3860 C CA . GLU B 1 182 ? 3.836 19.875 11.375 1 58 182 GLU B CA 1
ATOM 3861 C C . GLU B 1 182 ? 3.668 21.219 10.688 1 58 182 GLU B C 1
ATOM 3863 O O . GLU B 1 182 ? 3.92 22.266 11.281 1 58 182 GLU B O 1
ATOM 3868 N N . ASP B 1 183 ? 3.898 21.016 9.32 1 49.41 183 ASP B N 1
ATOM 3869 C CA . ASP B 1 183 ? 3.637 22.266 8.609 1 49.41 183 ASP B CA 1
ATOM 3870 C C . ASP B 1 183 ? 2.457 23.016 9.227 1 49.41 183 ASP B C 1
ATOM 3872 O O . ASP B 1 183 ? 2.459 24.25 9.297 1 49.41 183 ASP B O 1
ATOM 3876 N N . ASN B 1 184 ? 1.692 21.953 9.648 1 42.34 184 ASN B N 1
ATOM 3877 C CA . ASN B 1 184 ? 0.628 22.5 10.484 1 42.34 184 ASN B CA 1
ATOM 3878 C C . ASN B 1 184 ? 1.148 22.906 11.859 1 42.34 184 ASN B C 1
ATOM 3880 O O . ASN B 1 184 ? 0.626 23.844 12.477 1 42.34 184 ASN B O 1
ATOM 3884 N N . SER B 1 185 ? 2.244 21.891 12.25 1 39.09 185 SER B N 1
ATOM 3885 C CA . SER B 1 185 ? 2.842 22.266 13.531 1 39.09 185 SER B CA 1
ATOM 3886 C C . SER B 1 185 ? 3.932 23.312 13.359 1 39.09 185 SER B C 1
ATOM 3888 O O . SER B 1 185 ? 4.121 24.172 14.219 1 39.09 185 SER B O 1
ATOM 3890 N N . LYS B 1 186 ? 5.031 22.984 12.562 1 41 186 LYS B N 1
ATOM 3891 C CA . LYS B 1 186 ? 5.957 24.094 12.383 1 41 186 LYS B CA 1
ATOM 3892 C C . LYS B 1 186 ? 5.219 25.375 11.969 1 41 186 LYS B C 1
ATOM 3894 O O . LYS B 1 186 ? 5.809 26.453 11.945 1 41 186 LYS B O 1
ATOM 3899 N N . GLU B 1 187 ? 4.246 25.078 11.359 1 33.69 187 GLU B N 1
ATOM 3900 C CA . GLU B 1 187 ? 3.365 26.109 11.906 1 33.69 187 GLU B CA 1
ATOM 3901 C C . GLU B 1 187 ? 2.975 25.797 13.352 1 33.69 187 GLU B C 1
ATOM 3903 O O . GLU B 1 187 ? 2.146 26.484 13.945 1 33.69 187 GLU B O 1
ATOM 3908 N N . TYR B 1 188 ? 3.264 24.531 13.953 1 29.62 188 TYR B N 1
ATOM 3909 C CA . TYR B 1 188 ? 3.199 24.5 15.414 1 29.62 188 TYR B CA 1
ATOM 3910 C C . TYR B 1 188 ? 4.34 25.312 16.031 1 29.62 188 TYR B C 1
ATOM 3912 O O . TYR B 1 188 ? 4.121 26.141 16.906 1 29.62 188 TYR B O 1
ATOM 3920 N N . VAL B 1 189 ? 5.766 24.688 16.5 1 32.25 189 VAL B N 1
ATOM 3921 C CA . VAL B 1 189 ? 6.109 25.906 17.234 1 32.25 189 VAL B CA 1
ATOM 3922 C C . VAL B 1 189 ? 6.02 27.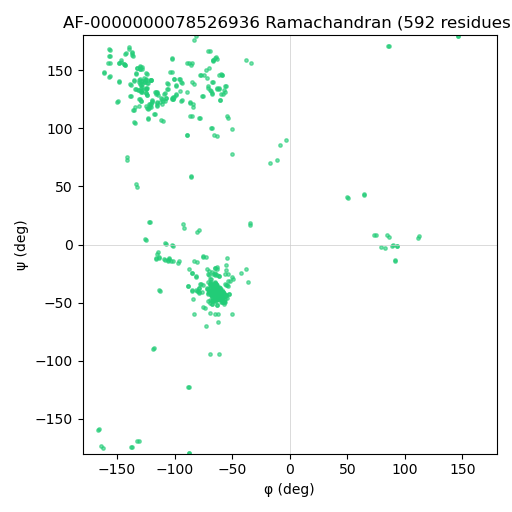109 16.312 1 32.25 189 VAL B C 1
ATOM 3924 O O . VAL B 1 189 ? 6.812 28.047 16.438 1 32.25 189 VAL B O 1
ATOM 3927 N N . ASN B 1 190 ? 5.914 26.859 15.156 1 35.97 190 ASN B N 1
ATOM 3928 C CA . ASN B 1 190 ? 5.773 28.125 14.438 1 35.97 190 ASN B CA 1
ATOM 3929 C C . ASN B 1 190 ? 4.699 29.016 15.055 1 35.97 190 ASN B C 1
ATOM 3931 O O . ASN B 1 190 ? 3.613 28.531 15.391 1 35.97 190 ASN B O 1
ATOM 3935 N N . ARG B 1 191 ? 4.918 29.734 15.648 1 42.81 191 ARG B N 1
ATOM 3936 C CA . ARG B 1 191 ? 4.25 30.922 16.188 1 42.81 191 ARG B CA 1
ATOM 3937 C C . ARG B 1 191 ? 3.012 31.281 15.375 1 42.81 191 ARG B C 1
ATOM 3939 O O . ARG B 1 191 ? 3.098 31.484 14.164 1 42.81 191 ARG B O 1
ATOM 3946 N N . LEU B 1 192 ? 1.815 30.328 15.492 1 53.06 192 LEU B N 1
ATOM 3947 C CA . LEU B 1 192 ? 0.661 31.016 14.93 1 53.06 192 LEU B CA 1
ATOM 3948 C C . LEU B 1 192 ? 1.035 32.438 14.5 1 53.06 192 LEU B C 1
ATOM 3950 O O . LEU B 1 192 ? 1.546 33.219 15.297 1 53.06 192 LEU B O 1
ATOM 3954 N N . SER B 1 193 ? 1.45 32.375 13.188 1 57.66 193 SER B N 1
ATOM 3955 C CA . SER B 1 193 ? 1.646 33.781 12.836 1 57.66 193 SER B CA 1
ATOM 3956 C C . SER B 1 193 ? 0.581 34.656 13.477 1 57.66 193 SER B C 1
ATOM 3958 O O . SER B 1 193 ? -0.402 34.156 14.023 1 57.66 193 SER B O 1
ATOM 3960 N N . ARG B 1 194 ? 0.918 35.656 13.531 1 63.03 194 ARG B N 1
ATOM 3961 C CA . ARG B 1 194 ? -0.091 36.594 14.008 1 63.03 194 ARG B CA 1
ATOM 3962 C C . ARG B 1 194 ? -1.375 36.5 13.188 1 63.03 194 ARG B C 1
ATOM 3964 O O . ARG B 1 194 ? -2.475 36.594 13.742 1 63.03 194 ARG B O 1
ATOM 3971 N N . THR B 1 195 ? -1.087 36 11.891 1 73.94 195 THR B N 1
ATOM 3972 C CA . THR B 1 195 ? -2.244 35.875 11.008 1 73.94 195 THR B CA 1
ATOM 3973 C C . THR B 1 195 ? -3.039 34.625 11.336 1 73.94 195 THR B C 1
ATOM 3975 O O . THR B 1 195 ? -4.273 34.625 11.344 1 73.94 195 THR B O 1
ATOM 3978 N N . ASP B 1 196 ? -2.377 33.594 11.586 1 75.19 196 ASP B N 1
ATOM 3979 C CA . ASP B 1 196 ? -3.053 32.344 11.953 1 75.19 196 ASP B CA 1
ATOM 3980 C C . ASP B 1 196 ? -3.836 32.5 13.25 1 75.19 196 ASP B C 1
ATOM 3982 O O . ASP B 1 196 ? -4.992 32.094 13.344 1 75.19 196 ASP B O 1
ATOM 3986 N N . ILE B 1 197 ? -3.105 33.125 14.102 1 76.94 197 ILE B N 1
ATOM 3987 C CA . ILE B 1 197 ? -3.738 33.344 15.398 1 76.94 197 ILE B CA 1
ATOM 3988 C C . ILE B 1 197 ? -4.988 34.188 15.219 1 76.94 197 ILE B C 1
ATOM 3990 O O . ILE B 1 197 ? -6.035 33.906 15.805 1 76.94 197 ILE B O 1
ATOM 3994 N N . ASP B 1 198 ? -4.797 35.125 14.398 1 83.19 198 ASP B N 1
ATOM 3995 C CA . ASP B 1 198 ? -5.934 36 14.109 1 83.19 198 ASP B CA 1
ATOM 3996 C C . ASP B 1 198 ? -7.078 35.219 13.484 1 83.19 198 ASP B C 1
ATOM 3998 O O . ASP B 1 198 ? -8.242 35.406 13.844 1 83.19 198 ASP B O 1
ATOM 4002 N N . ARG B 1 199 ? -6.719 34.312 12.625 1 85.62 199 ARG B N 1
ATOM 4003 C CA . ARG B 1 199 ? -7.734 33.531 11.922 1 85.62 199 ARG B CA 1
ATOM 4004 C C . ARG B 1 199 ? -8.414 32.562 12.859 1 85.62 199 ARG B C 1
ATOM 4006 O O . ARG B 1 199 ? -9.633 32.375 12.812 1 85.62 199 ARG B O 1
ATOM 4013 N N . LEU B 1 200 ? -7.652 31.969 13.641 1 87.25 200 LEU B N 1
ATOM 4014 C CA . LEU B 1 200 ? -8.188 31 14.602 1 87.25 200 LEU B CA 1
ATOM 4015 C C . LEU B 1 200 ? -9.062 31.703 15.641 1 87.25 200 LEU B C 1
ATOM 4017 O O . LEU B 1 200 ? -10.094 31.172 16.047 1 87.25 200 LEU B O 1
ATOM 4021 N N . THR B 1 201 ? -8.609 32.875 16.031 1 86.19 201 THR B N 1
ATOM 4022 C CA . THR B 1 201 ? -9.406 33.688 16.953 1 86.19 201 THR B CA 1
ATOM 4023 C C . THR B 1 201 ? -10.734 34.062 16.328 1 86.19 201 THR B C 1
ATOM 4025 O O . THR B 1 201 ? -11.781 34.031 16.984 1 86.19 201 THR B O 1
ATOM 4028 N N . TYR B 1 202 ? -10.609 34.344 15.102 1 90.94 202 TYR B N 1
ATOM 4029 C CA . TYR B 1 202 ? -11.82 34.656 14.352 1 90.94 202 TYR B CA 1
ATOM 4030 C C . TYR B 1 202 ? -12.727 33.438 14.25 1 90.94 202 TYR B C 1
ATOM 4032 O O . TYR B 1 202 ? -13.945 33.531 14.398 1 90.94 202 TYR B O 1
ATOM 4040 N N . ALA B 1 203 ? -12.164 32.312 13.992 1 90.69 203 ALA B N 1
ATOM 4041 C CA . ALA B 1 203 ? -12.922 31.062 13.93 1 90.69 203 ALA B CA 1
ATOM 4042 C C . ALA B 1 203 ? -13.648 30.812 15.242 1 90.69 203 ALA B C 1
ATOM 4044 O O . ALA B 1 203 ? -14.836 30.453 15.242 1 90.69 203 ALA B O 1
ATOM 4045 N N . ARG B 1 204 ? -12.891 30.938 16.266 1 89.12 204 ARG B N 1
ATOM 4046 C CA . ARG B 1 204 ? -13.469 30.75 17.594 1 89.12 204 ARG B CA 1
ATOM 4047 C C . ARG B 1 204 ? -14.672 31.672 17.797 1 89.12 204 ARG B C 1
ATOM 4049 O O . ARG B 1 204 ? -15.711 31.234 18.297 1 89.12 204 ARG B O 1
ATOM 4056 N N . GLU B 1 205 ? -14.555 32.875 17.422 1 89.5 205 GLU B N 1
ATOM 4057 C CA . GLU B 1 205 ? -15.625 33.844 17.578 1 89.5 205 GLU B CA 1
ATOM 4058 C C . GLU B 1 205 ? -16.859 33.469 16.75 1 89.5 205 GLU B C 1
ATOM 4060 O O . GLU B 1 205 ? -17.984 33.594 17.219 1 89.5 205 GLU B O 1
ATOM 4065 N N . LEU B 1 206 ? -16.578 32.969 15.625 1 90.12 206 LEU B N 1
ATOM 4066 C CA . LEU B 1 206 ? -17.656 32.562 14.75 1 90.12 206 LEU B CA 1
ATOM 4067 C C . LEU B 1 206 ? -18.438 31.391 15.375 1 90.12 206 LEU B C 1
ATOM 4069 O O . LEU B 1 206 ? -19.656 31.391 15.367 1 90.12 206 LEU B O 1
ATOM 4073 N N . LEU B 1 207 ? -17.672 30.516 15.891 1 89.56 207 LEU B N 1
ATOM 4074 C CA . LEU B 1 207 ? -18.266 29.328 16.516 1 89.56 207 LEU B CA 1
ATOM 4075 C C . LEU B 1 207 ? -19.078 29.719 17.734 1 89.56 207 LEU B C 1
ATOM 4077 O O . LEU B 1 207 ? -20.188 29.219 17.938 1 89.56 207 LEU B O 1
ATOM 4081 N N . LEU B 1 208 ? -18.578 30.594 18.5 1 86.25 208 LEU B N 1
ATOM 4082 C CA . LEU B 1 208 ? -19.234 31.047 19.719 1 86.25 208 LEU B CA 1
ATOM 4083 C C . LEU B 1 208 ? -20.547 31.766 19.391 1 86.25 208 LEU B C 1
ATOM 4085 O O . LEU B 1 208 ? -21.531 31.656 20.125 1 86.25 208 LEU B O 1
ATOM 4089 N N . ASN B 1 209 ? -20.484 32.375 18.281 1 85.88 209 ASN B N 1
ATOM 4090 C CA . ASN B 1 209 ? -21.656 33.188 17.891 1 85.88 209 ASN B CA 1
ATOM 4091 C C . ASN B 1 209 ? -22.734 32.312 17.234 1 85.88 209 ASN B C 1
ATOM 4093 O O . ASN B 1 209 ? -23.891 32.75 17.141 1 85.88 209 ASN B O 1
ATOM 4097 N N . GLN B 1 210 ? -22.281 31.062 16.875 1 86.44 210 GLN B N 1
ATOM 4098 C CA . GLN B 1 210 ? -23.234 30.203 16.188 1 86.44 210 GLN B CA 1
ATOM 4099 C C . GLN B 1 210 ? -23.219 28.797 16.781 1 86.44 210 GLN B C 1
ATOM 4101 O O . GLN B 1 210 ? -23.109 27.797 16.047 1 86.44 210 GLN B O 1
ATOM 4106 N N . LEU B 1 211 ? -23.359 28.703 18 1 82.56 211 LEU B N 1
ATOM 4107 C CA . LEU B 1 211 ? -23.219 27.422 18.703 1 82.56 211 LEU B CA 1
ATOM 4108 C C . LEU B 1 211 ? -24.375 26.484 18.359 1 82.56 211 LEU B C 1
ATOM 4110 O O . LEU B 1 211 ? -24.203 25.266 18.328 1 82.56 211 LEU B O 1
ATOM 4114 N N . GLU B 1 212 ? -25.531 27.078 18.156 1 81 212 GLU B N 1
ATOM 4115 C CA . GLU B 1 212 ? -26.719 26.281 17.859 1 81 212 GLU B CA 1
ATOM 4116 C C . GLU B 1 212 ? -26.594 25.594 16.5 1 81 212 GLU B C 1
ATOM 4118 O O . GLU B 1 212 ? -27.047 24.469 16.328 1 81 212 GLU B O 1
ATOM 4123 N N . SER B 1 213 ? -25.984 26.312 15.578 1 83.88 213 SER B N 1
ATOM 4124 C CA . SER B 1 213 ? -25.766 25.797 14.227 1 83.88 213 SER B CA 1
ATOM 4125 C C . SER B 1 213 ? -24.406 26.219 13.68 1 83.88 213 SER B C 1
ATOM 4127 O O . SER B 1 213 ? -24.328 27.109 12.82 1 83.88 213 SER B O 1
ATOM 4129 N N . PRO B 1 214 ? -23.344 25.594 14.156 1 85.56 214 PRO B N 1
ATOM 4130 C CA . PRO B 1 214 ? -22 26.016 13.734 1 85.56 214 PRO B CA 1
ATOM 4131 C C . PRO B 1 214 ? -21.688 25.609 12.297 1 85.56 214 PRO B C 1
ATOM 4133 O O . PRO B 1 214 ? -22.234 24.625 11.789 1 85.56 214 PRO B O 1
ATOM 4136 N N . PRO B 1 215 ? -20.859 26.438 11.711 1 85.62 215 PRO B N 1
ATOM 4137 C CA . PRO B 1 215 ? -20.391 26 10.391 1 85.62 215 PRO B CA 1
ATOM 4138 C C . PRO B 1 215 ? -19.656 24.656 10.438 1 85.62 215 PRO B C 1
ATOM 4140 O O . PRO B 1 215 ? -19.062 24.312 11.453 1 85.62 215 PRO B O 1
ATOM 4143 N N . THR B 1 216 ? -19.859 24.047 9.445 1 82.06 216 THR B N 1
ATOM 4144 C CA . THR B 1 216 ? -19.078 22.828 9.32 1 82.06 216 THR B CA 1
ATOM 4145 C C . THR B 1 216 ? -17.578 23.141 9.227 1 82.06 216 THR B C 1
ATOM 4147 O O . THR B 1 216 ? -17.203 24.281 8.977 1 82.06 216 THR B O 1
ATOM 4150 N N . LEU B 1 217 ? -16.781 22.156 9.492 1 80.69 217 LEU B N 1
ATOM 4151 C CA . LEU B 1 217 ? -15.344 22.359 9.391 1 80.69 217 LEU B CA 1
ATOM 4152 C C . LEU B 1 217 ? -14.961 22.875 8.016 1 80.69 217 LEU B C 1
ATOM 4154 O O . LEU B 1 217 ? -14.086 23.734 7.891 1 80.69 217 LEU B O 1
ATOM 4158 N N . PHE B 1 218 ? -15.617 22.453 7.121 1 75.12 218 PHE B N 1
ATOM 4159 C CA . PHE B 1 218 ? -15.367 22.875 5.746 1 75.12 218 PHE B CA 1
ATOM 4160 C C . PHE B 1 218 ? -15.75 24.344 5.555 1 75.12 218 PHE B C 1
ATOM 4162 O O . PHE B 1 218 ? -14.977 25.109 4.992 1 75.12 218 PHE B O 1
ATOM 4169 N N . GLU B 1 219 ? -16.938 24.656 5.977 1 81.69 219 GLU B N 1
ATOM 4170 C CA . GLU B 1 219 ? -17.406 26.047 5.895 1 81.69 219 GLU B CA 1
ATOM 4171 C C . GLU B 1 219 ? -16.5 26.984 6.676 1 81.69 219 GLU B C 1
ATOM 4173 O O . GLU B 1 219 ? -16.141 28.062 6.195 1 81.69 219 GLU B O 1
ATOM 4178 N N . LEU B 1 220 ? -16.109 26.562 7.836 1 88.94 220 LEU B N 1
ATOM 4179 C CA . LEU B 1 220 ? -15.266 27.359 8.719 1 88.94 220 LEU B CA 1
ATOM 4180 C C . LEU B 1 220 ? -13.898 27.594 8.086 1 88.94 220 LEU B C 1
ATOM 4182 O O . LEU B 1 220 ? -13.367 28.703 8.133 1 88.94 220 LEU B O 1
ATOM 4186 N N . SER B 1 221 ? -13.398 26.625 7.543 1 82.62 221 SER B N 1
ATOM 4187 C CA . SER B 1 221 ? -12.094 26.719 6.902 1 82.62 221 SER B CA 1
ATOM 4188 C C . SER B 1 221 ? -12.102 27.75 5.77 1 82.62 221 SER B C 1
ATOM 4190 O O . SER B 1 221 ? -11.148 28.5 5.598 1 82.62 221 SER B O 1
ATOM 4192 N N . ARG B 1 222 ? -13.133 27.844 5.051 1 78.06 222 ARG B N 1
ATOM 4193 C CA . ARG B 1 222 ? -13.297 28.797 3.945 1 78.06 222 ARG B CA 1
ATOM 4194 C C . ARG B 1 222 ? -13.43 30.219 4.461 1 78.06 222 ARG B C 1
ATOM 4196 O O . ARG B 1 222 ? -12.82 31.141 3.908 1 78.06 222 ARG B O 1
ATOM 4203 N N . ILE B 1 223 ? -14.148 30.297 5.488 1 85.56 223 ILE B N 1
ATOM 4204 C CA . ILE B 1 223 ? -14.422 31.609 6.059 1 85.56 223 ILE B CA 1
ATOM 4205 C C . ILE B 1 223 ? -13.117 32.219 6.574 1 85.56 223 ILE B C 1
ATOM 4207 O O . ILE B 1 223 ? -12.859 33.406 6.363 1 85.56 223 ILE B O 1
ATOM 4211 N N . ILE B 1 224 ? -12.266 31.406 7.125 1 86.44 224 ILE B N 1
ATOM 4212 C CA . ILE B 1 224 ? -11.078 31.953 7.781 1 86.44 224 ILE B CA 1
ATOM 4213 C C . ILE B 1 224 ? -9.867 31.781 6.867 1 86.44 224 ILE B C 1
ATOM 4215 O O . ILE B 1 224 ? -8.734 32.062 7.273 1 86.44 224 ILE B O 1
ATOM 4219 N N . HIS B 1 225 ? -10.078 31.219 5.754 1 76.75 225 HIS B N 1
ATOM 4220 C CA . HIS B 1 225 ? -9.047 31.062 4.734 1 76.75 225 HIS B CA 1
ATOM 4221 C C . HIS B 1 225 ? -7.922 30.156 5.227 1 76.75 225 HIS B C 1
ATOM 4223 O O . HIS B 1 225 ? -6.746 30.516 5.133 1 76.75 225 HIS B O 1
ATOM 4229 N N . MET B 1 226 ? -8.352 29.203 5.797 1 76.25 226 MET B N 1
ATOM 4230 C CA . MET B 1 226 ? -7.461 28.141 6.273 1 76.25 226 MET B CA 1
ATOM 4231 C C . MET B 1 226 ? -7.93 26.781 5.801 1 76.25 226 MET B C 1
ATOM 4233 O O . MET B 1 226 ? -9.133 26.5 5.762 1 76.25 226 MET B O 1
ATOM 4237 N N . ASN B 1 227 ? -7.191 26.078 5.328 1 63.28 227 ASN B N 1
ATOM 4238 C CA . ASN B 1 227 ? -7.668 24.766 4.871 1 63.28 227 ASN B CA 1
ATOM 4239 C C . ASN B 1 227 ? -8.148 23.906 6.031 1 63.28 227 ASN B C 1
ATOM 4241 O O . ASN B 1 227 ? -7.766 24.141 7.18 1 63.28 227 ASN B O 1
ATOM 4245 N N . ASP B 1 228 ? -8.953 22.891 5.754 1 67.12 228 ASP B N 1
ATOM 4246 C CA . ASP B 1 228 ? -9.648 22.094 6.758 1 67.12 228 ASP B CA 1
ATOM 4247 C C . ASP B 1 228 ? -8.656 21.359 7.652 1 67.12 228 ASP B C 1
ATOM 4249 O O . ASP B 1 228 ? -8.82 21.312 8.875 1 67.12 228 ASP B O 1
ATOM 4253 N N . CYS B 1 229 ? -7.68 20.812 7.117 1 62.31 229 CYS B N 1
ATOM 4254 C CA . CYS B 1 229 ? -6.699 20.062 7.887 1 62.31 229 CYS B CA 1
ATOM 4255 C C . CYS B 1 229 ? -5.938 20.969 8.844 1 62.31 229 CYS B C 1
ATOM 4257 O O . CYS B 1 229 ? -5.734 20.625 10.008 1 62.31 229 CYS B O 1
ATOM 4259 N N . LYS B 1 230 ? -5.5 22.141 8.375 1 67.25 230 LYS B N 1
ATOM 4260 C CA . LYS B 1 230 ? -4.805 23.125 9.203 1 67.25 230 LYS B CA 1
ATOM 4261 C C . LYS B 1 230 ? -5.707 23.641 10.312 1 67.25 230 LYS B C 1
ATOM 4263 O O . LYS B 1 230 ? -5.262 23.828 11.445 1 67.25 230 LYS B O 1
ATOM 4268 N N . LEU B 1 231 ? -6.898 23.906 9.945 1 79.44 231 LEU B N 1
ATOM 4269 C CA . LEU B 1 231 ? -7.859 24.375 10.93 1 79.44 231 LEU B CA 1
ATOM 4270 C C . LEU B 1 231 ? -7.984 23.391 12.086 1 79.44 231 LEU B C 1
ATOM 4272 O O . LEU B 1 231 ? -7.871 23.766 13.25 1 79.44 231 LEU B O 1
ATOM 4276 N N . LYS B 1 232 ? -8.164 22.172 11.711 1 76.19 232 LYS B N 1
ATOM 4277 C CA . LYS B 1 232 ? -8.344 21.156 12.742 1 76.19 232 LYS B CA 1
ATOM 4278 C C . LYS B 1 232 ? -7.109 21.062 13.641 1 76.19 232 LYS B C 1
ATOM 4280 O O . LYS B 1 232 ? -7.227 21.109 14.867 1 76.19 232 LYS B O 1
ATOM 4285 N N . ARG B 1 233 ? -6.062 21.125 13.078 1 68.81 233 ARG B N 1
ATOM 4286 C CA . ARG B 1 233 ? -4.801 20.953 13.797 1 68.81 233 ARG B CA 1
ATOM 4287 C C . ARG B 1 233 ? -4.465 22.203 14.609 1 68.81 233 ARG B C 1
ATOM 4289 O O . ARG B 1 233 ? -4.145 22.109 15.789 1 68.81 233 ARG B O 1
ATOM 4296 N N . SER B 1 234 ? -4.453 23.375 13.922 1 72.88 234 SER B N 1
ATOM 4297 C CA . SER B 1 234 ? -4.066 24.625 14.555 1 72.88 234 SER B CA 1
ATOM 4298 C C . SER B 1 234 ? -5.031 25.016 15.672 1 72.88 234 SER B C 1
ATOM 4300 O O . SER B 1 234 ? -4.625 25.594 16.672 1 72.88 234 SER B O 1
ATOM 4302 N N . PHE B 1 235 ? -6.223 24.672 15.422 1 82.56 235 PHE B N 1
ATOM 4303 C CA . PHE B 1 235 ? -7.215 24.953 16.453 1 82.56 235 PHE B CA 1
ATOM 4304 C C . PHE B 1 235 ? -6.902 24.188 17.719 1 82.56 235 PHE B C 1
ATOM 4306 O O . PHE B 1 235 ? -6.875 24.75 18.812 1 82.56 235 PHE B O 1
ATOM 4313 N N . LYS B 1 236 ? -6.578 22.891 17.516 1 80.12 236 LYS B N 1
ATOM 4314 C CA . LYS B 1 236 ? -6.242 22.047 18.672 1 80.12 236 LYS B CA 1
ATOM 4315 C C . LYS B 1 236 ? -4.934 22.5 19.312 1 80.12 236 LYS B C 1
ATOM 4317 O O . LYS B 1 236 ? -4.824 22.547 20.547 1 80.12 236 LYS B O 1
ATOM 4322 N N . GLN B 1 237 ? -4.109 22.906 18.531 1 71.12 237 GLN B N 1
ATOM 4323 C CA . GLN B 1 237 ? -2.816 23.375 19.016 1 71.12 237 GLN B CA 1
ATOM 4324 C C . GLN B 1 237 ? -2.967 24.656 19.828 1 71.12 237 GLN B C 1
ATOM 4326 O O . GLN B 1 237 ? -2.361 24.797 20.891 1 71.12 237 GLN B O 1
ATOM 4331 N N . TYR B 1 238 ? -3.719 25.641 19.312 1 74.19 238 TYR B N 1
ATOM 4332 C CA . TYR B 1 238 ? -3.832 26.969 19.891 1 74.19 238 TYR B CA 1
ATOM 4333 C C . TYR B 1 238 ? -4.785 26.969 21.078 1 74.19 238 TYR B C 1
ATOM 4335 O O . TYR B 1 238 ? -4.508 27.594 22.109 1 74.19 238 TYR B O 1
ATOM 4343 N N . PHE B 1 239 ? -5.875 26.188 21 1 80.81 239 PHE B N 1
ATOM 4344 C CA . PHE B 1 239 ? -6.91 26.25 22.016 1 80.81 239 PHE B CA 1
ATOM 4345 C C . PHE B 1 239 ? -6.852 25.031 22.922 1 80.81 239 PHE B C 1
ATOM 4347 O O . PHE B 1 239 ? -7.547 24.969 23.938 1 80.81 239 PHE B O 1
ATOM 4354 N N . GLY B 1 240 ? -6.012 23.953 22.391 1 69.38 240 GLY B N 1
ATOM 4355 C CA . GLY B 1 240 ? -5.812 22.781 23.25 1 69.38 240 GLY B CA 1
ATOM 4356 C C . GLY B 1 240 ? -6.875 21.719 23.062 1 69.38 240 GLY B C 1
ATOM 4357 O O . GLY B 1 240 ? -6.875 20.703 23.766 1 69.38 240 GLY B O 1
ATOM 4358 N N . LYS B 1 241 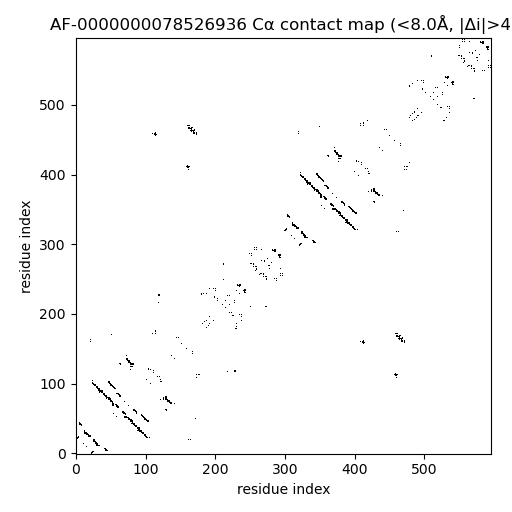? -7.832 21.969 22.203 1 78.25 241 LYS B N 1
ATOM 4359 C CA . LYS B 1 241 ? -8.938 21.047 21.953 1 78.25 241 LYS B CA 1
ATOM 4360 C C . LYS B 1 241 ? -9.391 21.125 20.484 1 78.25 241 LYS B C 1
ATOM 4362 O O . LYS B 1 241 ? -9.125 22.109 19.797 1 78.25 241 LYS B O 1
ATOM 4367 N N . THR B 1 242 ? -9.992 20.125 20 1 83.88 242 THR B N 1
ATOM 4368 C CA . THR B 1 242 ? -10.516 20.109 18.641 1 83.88 242 THR B CA 1
ATOM 4369 C C . THR B 1 242 ? -11.703 21.062 18.516 1 83.88 242 THR B C 1
ATOM 4371 O O . THR B 1 242 ? -12.289 21.469 19.516 1 83.88 242 THR B O 1
ATOM 4374 N N . VAL B 1 243 ? -12.094 21.359 17.312 1 87.44 243 VAL B N 1
ATOM 4375 C CA . VAL B 1 243 ? -13.25 22.219 17.047 1 87.44 243 VAL B CA 1
ATOM 4376 C C . VAL B 1 243 ? -14.508 21.578 17.641 1 87.44 243 VAL B C 1
ATOM 4378 O O . VAL B 1 243 ? -15.32 22.266 18.266 1 87.44 243 VAL B O 1
ATOM 4381 N N . TYR B 1 244 ? -14.57 20.281 17.5 1 84.25 244 TYR B N 1
ATOM 4382 C CA . TYR B 1 244 ? -15.75 19.562 17.984 1 84.25 244 TYR B CA 1
ATOM 4383 C C . TYR B 1 244 ? -15.82 19.625 19.516 1 84.25 244 TYR B C 1
ATOM 4385 O O . TYR B 1 244 ? -16.875 19.906 20.078 1 84.25 244 TYR B O 1
ATOM 4393 N N . GLU B 1 245 ? -14.734 19.266 20.125 1 85.31 245 GLU B N 1
ATOM 4394 C CA . GLU B 1 245 ? -14.688 19.328 21.594 1 85.31 245 GLU B CA 1
ATOM 4395 C C . GLU B 1 245 ? -14.984 20.75 22.094 1 85.31 245 GLU B C 1
ATOM 4397 O O . GLU B 1 245 ? -15.672 20.922 23.094 1 85.31 245 GLU B O 1
ATOM 4402 N N . PHE B 1 246 ? -14.422 21.688 21.391 1 88.69 246 PHE B N 1
ATOM 4403 C CA . PHE B 1 246 ? -14.617 23.094 21.734 1 88.69 246 PHE B CA 1
ATOM 4404 C C . PHE B 1 246 ? -16.094 23.453 21.703 1 88.69 246 PHE B C 1
ATOM 4406 O O . PHE B 1 246 ? -16.625 24.016 22.672 1 88.69 246 PHE B O 1
ATOM 4413 N N . ILE B 1 247 ? -16.797 23.078 20.609 1 88.44 247 ILE B N 1
ATOM 4414 C CA . ILE B 1 247 ? -18.219 23.375 20.438 1 88.44 247 ILE B CA 1
ATOM 4415 C C . ILE B 1 247 ? -19.031 22.672 21.531 1 88.44 247 ILE B C 1
ATOM 4417 O O . ILE B 1 247 ? -19.891 23.281 22.156 1 88.44 247 ILE B O 1
ATOM 4421 N N . ARG B 1 248 ? -18.734 21.484 21.734 1 87.44 248 ARG B N 1
ATOM 4422 C CA . ARG B 1 248 ? -19.438 20.719 22.75 1 87.44 248 ARG B CA 1
ATOM 4423 C C . ARG B 1 248 ? -19.297 21.359 24.125 1 87.44 248 ARG B C 1
ATOM 4425 O O . ARG B 1 248 ? -20.281 21.5 24.859 1 87.44 248 ARG B O 1
ATOM 4432 N N . GLU B 1 249 ? -18.109 21.672 24.484 1 87.5 249 GLU B N 1
ATOM 4433 C CA . GLU B 1 249 ? -17.859 22.281 25.781 1 87.5 249 GLU B CA 1
ATOM 4434 C C . GLU B 1 249 ? -18.578 23.625 25.906 1 87.5 249 GLU B C 1
ATOM 4436 O O . GLU B 1 249 ? -19.156 23.938 26.953 1 87.5 249 GLU B O 1
ATOM 4441 N N . GLN B 1 250 ? -18.5 24.375 24.875 1 90 250 GLN B N 1
ATOM 4442 C CA . GLN B 1 250 ? -19.125 25.688 24.891 1 90 250 GLN B CA 1
ATOM 4443 C C . GLN B 1 250 ? -20.641 25.578 24.984 1 90 250 GLN B C 1
ATOM 4445 O O . GLN B 1 250 ? -21.297 26.375 25.656 1 90 250 GLN B O 1
ATOM 4450 N N . ARG B 1 251 ? -21.141 24.578 24.312 1 88.56 251 ARG B N 1
ATOM 4451 C CA . ARG B 1 251 ? -22.562 24.312 24.422 1 88.56 251 ARG B CA 1
ATOM 4452 C C . ARG B 1 251 ? -22.969 24 25.859 1 88.56 251 ARG B C 1
ATOM 4454 O O . ARG B 1 251 ? -23.953 24.531 26.359 1 88.56 251 ARG B O 1
ATOM 4461 N N . LEU B 1 252 ? -22.234 23.219 26.453 1 88.5 252 LEU B N 1
ATOM 4462 C CA . LEU B 1 252 ? -22.531 22.828 27.828 1 88.5 252 LEU B CA 1
ATOM 4463 C C . LEU B 1 252 ? -22.375 24 28.781 1 88.5 252 LEU B C 1
ATOM 4465 O O . LEU B 1 252 ? -23.188 24.172 29.703 1 88.5 252 LEU B O 1
ATOM 4469 N N . GLU B 1 253 ? -21.375 24.766 28.594 1 88.38 253 GLU B N 1
ATOM 4470 C CA . GLU B 1 253 ? -21.172 25.953 29.422 1 88.38 253 GLU B CA 1
ATOM 4471 C C . GLU B 1 253 ? -22.328 26.938 29.266 1 88.38 253 GLU B C 1
ATOM 4473 O O . GLU B 1 253 ? -22.797 27.516 30.25 1 88.38 253 GLU B O 1
ATOM 4478 N N . LYS B 1 254 ? -22.703 27.062 28.078 1 87.31 254 LYS B N 1
ATOM 4479 C CA . LYS B 1 254 ? -23.844 27.938 27.828 1 87.31 254 LYS B CA 1
ATOM 4480 C C . LYS B 1 254 ? -25.109 27.375 28.469 1 87.31 254 LYS B C 1
ATOM 4482 O O . LYS B 1 254 ? -25.906 28.125 29.031 1 87.31 254 LYS B O 1
ATOM 4487 N N . ALA B 1 255 ? -25.266 26.172 28.375 1 88.38 255 ALA B N 1
ATOM 4488 C CA . ALA B 1 255 ? -26.406 25.531 29 1 88.38 255 ALA B CA 1
ATOM 4489 C C . ALA B 1 255 ? -26.375 25.719 30.516 1 88.38 255 ALA B C 1
ATOM 4491 O O . ALA B 1 255 ? -27.406 25.969 31.141 1 88.38 255 ALA B O 1
ATOM 4492 N N . PHE B 1 256 ? -25.281 25.578 31.031 1 87.12 256 PHE B N 1
ATOM 4493 C CA . PHE B 1 256 ? -25.109 25.797 32.469 1 87.12 256 PHE B CA 1
ATOM 4494 C C . PHE B 1 256 ? -25.562 27.203 32.844 1 87.12 256 PHE B C 1
ATOM 4496 O O . PHE B 1 256 ? -26.297 27.359 33.812 1 87.12 256 PHE B O 1
ATOM 4503 N N . ALA B 1 257 ? -25.125 28.141 32.125 1 85.31 257 ALA B N 1
ATOM 4504 C CA . ALA B 1 257 ? -25.484 29.531 32.375 1 85.31 257 ALA B CA 1
ATOM 4505 C C . ALA B 1 257 ? -26.984 29.734 32.25 1 85.31 257 ALA B C 1
ATOM 4507 O O . ALA B 1 257 ? -27.594 30.453 33.062 1 85.31 257 ALA B O 1
ATOM 4508 N N . LEU B 1 258 ? -27.531 29.094 31.312 1 86.62 258 LEU B N 1
ATOM 4509 C CA . LEU B 1 258 ? -28.969 29.203 31.094 1 86.62 258 LEU B CA 1
ATOM 4510 C C . LEU B 1 258 ? -29.75 28.578 32.25 1 86.62 258 LEU B C 1
ATOM 4512 O O . LEU B 1 258 ? -30.734 29.141 32.719 1 86.62 258 LEU B O 1
ATOM 4516 N N . LEU B 1 259 ? -29.266 27.531 32.688 1 87.62 259 LEU B N 1
ATOM 4517 C CA . LEU B 1 259 ? -29.906 26.828 33.812 1 87.62 259 LEU B CA 1
ATOM 4518 C C . LEU B 1 259 ? -29.75 27.609 35.125 1 87.62 259 LEU B C 1
ATOM 4520 O O . LEU B 1 259 ? -30.688 27.688 35.906 1 87.62 259 LEU B O 1
ATOM 4524 N N . GLU B 1 260 ? -28.641 28.125 35.25 1 82.81 260 GLU B N 1
ATOM 4525 C CA . GLU B 1 260 ? -28.359 28.906 36.438 1 82.81 260 GLU B CA 1
ATOM 4526 C C . GLU B 1 260 ? -29.234 30.141 36.531 1 82.81 260 GLU B C 1
ATOM 4528 O O . GLU B 1 260 ? -29.641 30.562 37.625 1 82.81 260 GLU B O 1
ATOM 4533 N N . GLN B 1 261 ? -29.5 30.656 35.438 1 80.44 261 GLN B N 1
ATOM 4534 C CA . GLN B 1 261 ? -30.344 31.844 35.375 1 80.44 261 GLN B CA 1
ATOM 4535 C C . GLN B 1 261 ? -31.797 31.531 35.688 1 80.44 261 GLN B C 1
ATOM 4537 O O . GLN B 1 261 ? -32.562 32.406 36.125 1 80.44 261 GLN B O 1
ATOM 4542 N N . GLY B 1 262 ? -32.25 30.266 35.562 1 79.62 262 GLY B N 1
ATOM 4543 C CA . GLY B 1 262 ? -33.562 29.828 36.031 1 79.62 262 GLY B CA 1
ATOM 4544 C C . GLY B 1 262 ? -34.688 30.078 35.062 1 79.62 262 GLY B C 1
ATOM 4545 O O . GLY B 1 262 ? -35.844 29.891 35.375 1 79.62 262 GLY B O 1
ATOM 4546 N N . GLU B 1 263 ? -34.406 30.484 33.875 1 77.81 263 GLU B N 1
ATOM 4547 C CA . GLU B 1 263 ? -35.469 30.875 32.938 1 77.81 263 GLU B CA 1
ATOM 4548 C C . GLU B 1 263 ? -35.812 29.719 32 1 77.81 263 GLU B C 1
ATOM 4550 O O . GLU B 1 263 ? -36.844 29.766 31.312 1 77.81 263 GLU B O 1
ATOM 4555 N N . HIS B 1 264 ? -34.969 28.703 31.906 1 86.06 264 HIS B N 1
ATOM 4556 C CA . HIS B 1 264 ? -35.188 27.594 31 1 86.06 264 HIS B CA 1
ATOM 4557 C C . HIS B 1 264 ? -35.156 26.25 31.734 1 86.06 264 HIS B C 1
ATOM 4559 O O . HIS B 1 264 ? -34.406 26.094 32.688 1 86.06 264 HIS B O 1
ATOM 4565 N N . ASN B 1 265 ? -35.969 25.359 31.375 1 88.5 265 ASN B N 1
ATOM 4566 C CA . ASN B 1 265 ? -35.844 24.016 31.922 1 88.5 265 ASN B CA 1
ATOM 4567 C C . ASN B 1 265 ? -34.781 23.188 31.188 1 88.5 265 ASN B C 1
ATOM 4569 O O . ASN B 1 265 ? -34.125 23.703 30.266 1 88.5 265 ASN B O 1
ATOM 4573 N N . VAL B 1 266 ? -34.594 22.047 31.578 1 91.69 266 VAL B N 1
ATOM 4574 C CA . VAL B 1 266 ? -33.5 21.203 31.094 1 91.69 266 VAL B CA 1
ATOM 4575 C C . VAL B 1 266 ? -33.656 20.969 29.578 1 91.69 266 VAL B C 1
ATOM 4577 O O . VAL B 1 266 ? -32.688 21.141 28.828 1 91.69 266 VAL B O 1
ATOM 4580 N N . SER B 1 267 ? -34.844 20.703 29.188 1 91.5 267 SER B N 1
ATOM 4581 C CA . SER B 1 267 ? -35.094 20.438 27.766 1 91.5 267 SER B CA 1
ATOM 4582 C C . SER B 1 267 ? -34.875 21.688 26.922 1 91.5 267 SER B C 1
ATOM 4584 O O . SER B 1 267 ? -34.25 21.625 25.859 1 91.5 267 SER B O 1
ATOM 4586 N N . GLU B 1 268 ? -35.375 22.766 27.375 1 89.69 268 GLU B N 1
ATOM 4587 C CA . GLU B 1 268 ? -35.219 24.047 26.688 1 89.69 268 GLU B CA 1
ATOM 4588 C C . GLU B 1 268 ? -33.75 24.438 26.562 1 89.69 268 GLU B C 1
ATOM 4590 O O . GLU B 1 268 ? -33.312 24.938 25.531 1 89.69 268 GLU B O 1
ATOM 4595 N N . SER B 1 269 ? -33 24.203 27.641 1 90.12 269 SER B N 1
ATOM 4596 C CA . SER B 1 269 ? -31.594 24.547 27.641 1 90.12 269 SER B CA 1
ATOM 4597 C C . SER B 1 269 ? -30.797 23.656 26.688 1 90.12 269 SER B C 1
ATOM 4599 O O . SER B 1 269 ? -29.906 24.125 26 1 90.12 269 SER B O 1
ATOM 4601 N N . ALA B 1 270 ? -31.188 22.469 26.656 1 91.06 270 ALA B N 1
ATOM 4602 C CA . ALA B 1 270 ? -30.547 21.516 25.766 1 91.06 270 ALA B CA 1
ATOM 4603 C C . ALA B 1 270 ? -30.734 21.906 24.312 1 91.06 270 ALA B C 1
ATOM 4605 O O . ALA B 1 270 ? -29.766 21.953 23.531 1 91.06 270 ALA B O 1
ATOM 4606 N N . PHE B 1 271 ? -31.906 22.219 24 1 87.38 271 PHE B N 1
ATOM 4607 C CA . PHE B 1 271 ? -32.25 22.594 22.625 1 87.38 271 PHE B CA 1
ATOM 4608 C C . PHE B 1 271 ? -31.625 23.922 22.25 1 87.38 271 PHE B C 1
ATOM 4610 O O . PHE B 1 271 ? -31.188 24.109 21.109 1 87.38 271 PHE B O 1
ATOM 4617 N N . ALA B 1 272 ? -31.531 24.75 23.172 1 85.94 272 ALA B N 1
ATOM 4618 C CA . ALA B 1 272 ? -30.984 26.094 22.953 1 85.94 272 ALA B CA 1
ATOM 4619 C C . ALA B 1 272 ? -29.516 26.031 22.562 1 85.94 272 ALA B C 1
ATOM 4621 O O . ALA B 1 272 ? -29.016 26.906 21.828 1 85.94 272 ALA B O 1
ATOM 4622 N N . VAL B 1 273 ? -28.891 24.969 22.984 1 87.81 273 VAL B N 1
ATOM 4623 C CA . VAL B 1 273 ? -27.453 24.922 22.703 1 87.81 273 VAL B CA 1
ATOM 4624 C C . VAL B 1 273 ? -27.172 23.906 21.609 1 87.81 273 VAL B C 1
ATOM 4626 O O . VAL B 1 273 ? -26.016 23.656 21.266 1 87.81 273 VAL B O 1
ATOM 4629 N N . GLY B 1 274 ? -28.219 23.25 21.078 1 86.69 274 GLY B N 1
ATOM 4630 C CA . GLY B 1 274 ? -28.031 22.484 19.859 1 86.69 274 GLY B CA 1
ATOM 4631 C C . GLY B 1 274 ? -28.172 21 20.062 1 86.69 274 GLY B C 1
ATOM 4632 O O . GLY B 1 274 ? -27.938 20.219 19.141 1 86.69 274 GLY B O 1
ATOM 4633 N N . TYR B 1 275 ? -28.578 20.562 21.203 1 87.88 275 TYR B N 1
ATOM 4634 C CA . TYR B 1 275 ? -28.828 19.141 21.422 1 87.88 275 TYR B CA 1
ATOM 4635 C C . TYR B 1 275 ? -30.234 18.766 20.969 1 87.88 275 TYR B C 1
ATOM 4637 O O . TYR B 1 275 ? -31.188 19.516 21.188 1 87.88 275 TYR B O 1
ATOM 4645 N N . THR B 1 276 ? -30.266 17.625 20.375 1 82.25 276 THR B N 1
ATOM 4646 C CA . THR B 1 276 ? -31.562 17.141 19.938 1 82.25 276 THR B CA 1
ATOM 4647 C C . THR B 1 276 ? -32.094 16.062 20.875 1 82.25 276 THR B C 1
ATOM 4649 O O . THR B 1 276 ? -33.281 15.734 20.828 1 82.25 276 THR B O 1
ATOM 4652 N N . ASN B 1 277 ? -31.203 15.602 21.656 1 87.81 277 ASN B N 1
ATOM 4653 C CA . ASN B 1 277 ? -31.547 14.547 22.609 1 87.81 277 ASN B CA 1
ATOM 4654 C C . ASN B 1 277 ? -31.188 14.953 24.031 1 87.81 277 ASN B C 1
ATOM 4656 O O . ASN B 1 277 ? -30.016 15.102 24.375 1 87.81 277 ASN B O 1
ATOM 4660 N N . VAL B 1 278 ? -32.188 15 24.859 1 88.88 278 VAL B N 1
ATOM 4661 C CA . VAL B 1 278 ? -32.031 15.484 26.219 1 88.88 278 VAL B CA 1
ATOM 4662 C C . VAL B 1 278 ? -31.234 14.492 27.047 1 88.88 278 VAL B C 1
ATOM 4664 O O . VAL B 1 278 ? -30.453 14.883 27.906 1 88.88 278 VAL B O 1
ATOM 4667 N N . SER B 1 279 ? -31.391 13.258 26.734 1 88.56 279 SER B N 1
ATOM 4668 C CA . SER B 1 279 ? -30.641 12.242 27.469 1 88.56 279 SER B CA 1
ATOM 4669 C C . SER B 1 279 ? -29.141 12.383 27.203 1 88.56 279 SER B C 1
ATOM 4671 O O . SER B 1 279 ? -28.328 12.305 28.141 1 88.56 279 SER B O 1
ATOM 4673 N N . HIS B 1 280 ? -28.875 12.602 25.953 1 90.44 280 HIS B N 1
ATOM 4674 C CA . HIS B 1 280 ? -27.469 12.812 25.578 1 90.44 280 HIS B CA 1
ATOM 4675 C C . HIS B 1 280 ? -26.922 14.086 26.219 1 90.44 280 HIS B C 1
ATOM 4677 O O . HIS B 1 280 ? -25.781 14.109 26.672 1 90.44 280 HIS B O 1
ATOM 4683 N N . PHE B 1 281 ? -27.766 15.039 26.266 1 93.06 281 PHE B N 1
ATOM 4684 C CA . PHE B 1 281 ? -27.406 16.297 26.891 1 93.06 281 PHE B CA 1
ATOM 4685 C C . PHE B 1 281 ? -27.125 16.109 28.375 1 93.06 281 PHE B C 1
ATOM 4687 O O . PHE B 1 281 ? -26.094 16.547 28.891 1 93.06 281 PHE B O 1
ATOM 4694 N N . SER B 1 282 ? -27.953 15.398 29.047 1 90.88 282 SER B N 1
ATOM 4695 C CA . SER B 1 282 ? -27.828 15.195 30.484 1 90.88 282 SER B CA 1
ATOM 4696 C C . SER B 1 282 ? -26.578 14.406 30.828 1 90.88 282 SER B C 1
ATOM 4698 O O . SER B 1 282 ? -25.875 14.734 31.797 1 90.88 282 SER B O 1
ATOM 4700 N N . GLU B 1 283 ? -26.312 13.516 30.031 1 91.25 283 GLU B N 1
ATOM 4701 C CA . GLU B 1 283 ? -25.125 12.688 30.25 1 91.25 283 GLU B CA 1
ATOM 4702 C C . GLU B 1 283 ? -23.859 13.492 30.047 1 91.25 283 GLU B C 1
ATOM 4704 O O . GLU B 1 283 ? -22.922 13.406 30.859 1 91.25 283 GLU B O 1
ATOM 4709 N N . ALA B 1 284 ? -23.812 14.18 29.031 1 89.69 284 ALA B N 1
ATOM 4710 C CA . ALA B 1 284 ? -22.641 15.016 28.719 1 89.69 284 ALA B CA 1
ATOM 4711 C C . ALA B 1 284 ? -22.438 16.094 29.781 1 89.69 284 ALA B C 1
ATOM 4713 O O . ALA B 1 284 ? -21.312 16.375 30.188 1 89.69 284 ALA B O 1
ATOM 4714 N N . PHE B 1 285 ? -23.516 16.656 30.234 1 91.38 285 PHE B N 1
ATOM 4715 C CA . PHE B 1 285 ? -23.516 17.688 31.25 1 91.38 285 PHE B CA 1
ATOM 4716 C C . PHE B 1 285 ? -22.953 17.141 32.562 1 91.38 285 PHE B C 1
ATOM 4718 O O . PHE B 1 285 ? -22.078 17.75 33.188 1 91.38 285 PHE B O 1
ATOM 4725 N N . GLN B 1 286 ? -23.375 16.016 32.844 1 88.56 286 GLN B N 1
ATOM 4726 C CA . GLN B 1 286 ? -22.906 15.383 34.062 1 88.56 286 GLN B CA 1
ATOM 4727 C C . GLN B 1 286 ? -21.422 15.039 33.969 1 88.56 286 GLN B C 1
ATOM 4729 O O . GLN B 1 286 ? -20.688 15.211 34.938 1 88.56 286 GLN B O 1
ATOM 4734 N N . LYS B 1 287 ? -21.047 14.57 32.938 1 85.19 287 LYS B N 1
ATOM 4735 C CA . LYS B 1 287 ? -19.641 14.211 32.719 1 85.19 287 LYS B CA 1
ATOM 4736 C C . LYS B 1 287 ? -18.734 15.438 32.844 1 85.19 287 LYS B C 1
ATOM 4738 O O . LYS B 1 287 ? -17.656 15.344 33.406 1 85.19 287 LYS B O 1
ATOM 4743 N N . LYS B 1 288 ? -19.219 16.5 32.375 1 82.38 288 LYS B N 1
ATOM 4744 C CA . LYS B 1 288 ? -18.406 17.719 32.375 1 82.38 288 LYS B CA 1
ATOM 4745 C C . LYS B 1 288 ? -18.422 18.422 33.719 1 82.38 288 LYS B C 1
ATOM 4747 O O . LYS B 1 288 ? -17.375 18.859 34.219 1 82.38 288 LYS B O 1
ATOM 4752 N N . PHE B 1 289 ? -19.625 18.453 34.406 1 84.25 289 PHE B N 1
ATOM 4753 C CA . PHE B 1 289 ? -19.766 19.328 35.562 1 84.25 289 PHE B CA 1
ATOM 4754 C C . PHE B 1 289 ? -19.938 18.5 36.844 1 84.25 289 PHE B C 1
ATOM 4756 O O . PHE B 1 289 ? -19.891 19.047 37.938 1 84.25 289 PHE B O 1
ATOM 4763 N N . GLY B 1 290 ? -20.156 17.188 36.594 1 78.31 290 GLY B N 1
ATOM 4764 C CA . GLY B 1 290 ? -20.266 16.312 37.75 1 78.31 290 GLY B CA 1
ATOM 4765 C C . GLY B 1 290 ? -21.625 16.344 38.438 1 78.31 290 GLY B C 1
ATOM 4766 O O . GLY B 1 290 ? -21.844 15.656 39.438 1 78.31 290 GLY B O 1
ATOM 4767 N N . ILE B 1 291 ? -22.547 17.188 37.938 1 82.62 291 ILE B N 1
ATOM 4768 C CA . ILE B 1 291 ? -23.891 17.297 38.469 1 82.62 291 ILE B CA 1
ATOM 4769 C C . ILE B 1 291 ? -24.922 17.156 37.344 1 82.62 291 ILE B C 1
ATOM 4771 O O . ILE B 1 291 ? -24.609 17.438 36.188 1 82.62 291 ILE B O 1
ATOM 4775 N N . LEU B 1 292 ? -26.047 16.688 37.594 1 87.56 292 LEU B N 1
ATOM 4776 C CA . LEU B 1 292 ? -27.141 16.625 36.625 1 87.56 292 LEU B CA 1
ATOM 4777 C C . LEU B 1 292 ? -27.719 18 36.344 1 87.56 292 LEU B C 1
ATOM 4779 O O . LEU B 1 292 ? -27.797 18.828 37.25 1 87.56 292 LEU B O 1
ATOM 4783 N N . PRO B 1 293 ? -28.078 18.219 35.188 1 89.12 293 PRO B N 1
ATOM 4784 C CA . PRO B 1 293 ? -28.641 19.531 34.844 1 89.12 293 PRO B CA 1
ATOM 4785 C C . PRO B 1 293 ? -29.812 19.906 35.75 1 89.12 293 PRO B C 1
ATOM 4787 O O . PRO B 1 293 ? -29.984 21.078 36.094 1 89.12 293 PRO B O 1
ATOM 4790 N N . ARG B 1 294 ? -30.625 19.047 36.188 1 87.81 294 ARG B N 1
ATOM 4791 C CA . ARG B 1 294 ? -31.812 19.312 37 1 87.81 294 ARG B CA 1
ATOM 4792 C C . ARG B 1 294 ? -31.453 19.906 38.344 1 87.81 294 ARG B C 1
ATOM 4794 O O . ARG B 1 294 ? -32.281 20.609 38.969 1 87.81 294 ARG B O 1
ATOM 4801 N N . VAL B 1 295 ? -30.266 19.594 38.75 1 81.69 295 VAL B N 1
ATOM 4802 C CA . VAL B 1 295 ? -29.812 20.062 40.062 1 81.69 295 VAL B CA 1
ATOM 4803 C C . VAL B 1 295 ? -29.656 21.578 40.031 1 81.69 295 VAL B C 1
ATOM 4805 O O . VAL B 1 295 ? -29.812 22.234 41.062 1 81.69 295 VAL B O 1
ATOM 4808 N N . LEU B 1 296 ? -29.469 22.094 38.938 1 79.5 296 LEU B N 1
ATOM 4809 C CA . LEU B 1 296 ? -29.25 23.531 38.812 1 79.5 296 LEU B CA 1
ATOM 4810 C C . LEU B 1 296 ? -30.578 24.281 38.75 1 79.5 296 LEU B C 1
ATOM 4812 O O . LEU B 1 296 ? -30.625 25.484 38.969 1 79.5 296 LEU B O 1
ATOM 4816 N N . ILE B 1 297 ? -31.641 23.609 38.312 1 75.56 297 ILE B N 1
ATOM 4817 C CA . ILE B 1 297 ? -32.938 24.25 38.219 1 75.56 297 ILE B CA 1
ATOM 4818 C C . ILE B 1 297 ? -33.625 24.297 39.562 1 75.56 297 ILE B C 1
ATOM 4820 O O . ILE B 1 297 ? -34.531 25.078 39.812 1 75.56 297 ILE B O 1
ATOM 4824 N N . ARG B 1 298 ? -33.031 24 40.781 1 54.84 298 ARG B N 1
ATOM 4825 C CA . ARG B 1 298 ? -33.812 24.156 42 1 54.84 298 ARG B CA 1
ATOM 4826 C C . ARG B 1 298 ? -33.844 25.609 42.469 1 54.84 298 ARG B C 1
ATOM 4828 O O . ARG B 1 298 ? -32.906 26.375 42.188 1 54.84 298 ARG B O 1
#

InterPro domains:
  IPR009057 Homedomain-like superfamily [SSF46689] (197-248)
  IPR009057 Homedomain-like superfamily [SSF46689] (251-295)
  IPR018060 AraC-like, DNA binding HTH domain [PF12833] (220-295)
  IPR018060 AraC-like, DNA binding HTH domain [PS01124] (201-298)
  IPR018060 AraC-like, DNA binding HTH domain [SM00342] (214-297)
  IPR053142 Pyochelin receptor regulatory protein [PTHR47893] (22-293)

Organism: NCBI:txid29354